Protein AF-A0AAJ1QHL4-F1 (afdb_monomer_lite)

Radius of gyration: 36.14 Å; chains: 1; bounding box: 110×85×104 Å

Organism: NCBI:txid247

Secondary structure (DSSP, 8-state):
---------------------------------------------S-------EEEEETTTTEEEEEETTSSS-EEEEESSPPSS-EEEEEE-TTTS-EEEEESSSS-EEEEE-TTT--EEEEEE-BTS---SSSS--EEEEEE-TT--EEEEEPPPTTT----EEEEETTTTEEEEE--SS----S-EEEETTTTEEEEEEEETTT-S-GGG-EEEEEEE-TTT--EEEEEEEES----EEEEEEETTEEEEEETTS-EEEE-TTT--EEEEE--PPP-SS-EEEE-TTS---EEE-EEEEEE-S-SEE-TT-EEEEEEEEEE-SSS-EEEEEEEEPPPTT--GGGEEEEEEEETT-B-S--S-EES-EEEEEEE-TT-EEEEEEEEEPPTT--SEEEEEEEEE--TTEEES-GGGSEEEEEEEE--S--PPP--SS-PPBP--EEESSPPPTTTTTTSBT-S-EEE-SS-PPPPPEES-GGG-SS--TT-EEEETTTTEEEEE-SS-EEE------GGG--SEEEEEEEESSSSTTSGGGHHHHHHHH-HHHHSTTSSSTTEEEEEEEE--HHHHHHS-HHHHHHH-SEEEE-SS---HHHHHHHHHHHHTT-EEEEE---TTS--HHHHHHTT--S--EE--SEEEE-SS--S--TT---TT-EEE--SS-EEEEGGGS-TTEEEEEEESSTT-EEEEEEE-TTTTT-EEEES-GGGGT-TT--SSS--SHHHHHHHHHHHHHHHHTT---

InterPro domains:
  IPR001434 Large cysteine-rich periplasmic protein OmcB-like, DUF11 domain [PF01345] (298-422)
  IPR047589 DUF11 repeat [TIGR01451] (303-352)
  IPR054215 Domain of unknown function DUF6923 [PF21959] (55-289)
  IPR059888 Phage tail-like, trimerisation region [PF26696] (462-515)

Foldseek 3Di:
DDDDDDDDDDDDDDDDDDDDDDDPDDDDDDDDDDDDDDDDDPPVPDQDQADQWKWKWADQQTWIWTWAQPFFVIDTHTQADRHPFDWFQWEAFRVRGWIWTWTPFPPTWIWTADNRRRDIDTPDAAAPDDGDGDDFWDWQEWYAANVGWIKTWIQQGPVHRAIWIWTADPVVRYIDTADAPDGFDARYWYAFHVPGKIKTKGWDPPVDPDLQPIWIWIWIANRVHNYIDTAADTHRPRFHFNEWEAALRWIWTAGLCFFIWTADPHHRDIATWHTYDHGDPRMYIYGDNNHFQAFEWAKFKEKDQLAQADEAQAKTKMKMKIAIQDPTKAFFKWKKKADWPQFDQQQKKKAKDKDPRKDWPGDDIDTGMGTITMIYGNGIMIIMIMMGRGHNPDAFKRKIKMFIGGDPRYHYPDRPRRMYMRIHGYCPPPDDPDDPPDFFQFAPEEDEPDDDDPCPPRVVGNDVYHYYDDPDDDDAAEDCAPVVDPDDDQQHWHQHVVVRAIWGDNHPDIDGDDDDSGCLLVPQEAAEEAEADQLKAPHPLLVLLVLQQQPLCCFDCPHLWHSYHGHDYDYDYLVNLQPDALVRVLVRHQEYEYDDAEHDLSSLLRVLRVLLVLHFYEYEWFAPPYFCVSNCVSLQFDDGWHKADQKKFFAQPDALAQSLHDQHGDIFGADDIWGWDAPVRADPQKDAGIFGPDPDHTGAWIAHPPSRNRRYIYGGHSRLSNPPQRHDRDQDGSSSSRVVSVVVSNVVSSSIDD

Sequence (754 aa):
MKNILCNLTFCLLVTFASGQFMETNYAGRSVISSSGEKTPIIEISGFPECNPGIFLSQDANTSLYAVDSSTNPFTFTSIGSPADLAYNATGYNPKDGFLYAIKRGFPSTMLKIDPTTGMVEDLGEIEGLPSIMWFVIRYVSGDIDDNGNYYVLSYPNADNNQQNLYKINIENRTATLIRLTESLSTFDFAYNINDGKLYGVHIINYGNSDSSIRKSQLYSIDPTTGAVSFIGSANDDAGVVGAMYGAAGHIYGAKNMGGLYKYNTTTGERTFISSSPFSNTENDGAHCVSLPLIFSTDLYVTKTDGKSYYTAGSSTTYTIVAGNNGPFGVQGAIVTDHVPAGIPAENVSYTAVVSGGASSGITGTVAGSINDVISLPVGGKVTYTVKVHIPASLTGNLTNIVSIASPPDSNDLDPNNNIATDTNINVGTCVRPGDFTSDGQPTKIGITTQTKQQLWPGNIPNGFLALESKDKGMVISRVLNSAKITDPKEGMLIYDITDKCVKLHNGTVWNCIKNTCDPLVEAPRKIRIGSFAGYTIGKSNFSAYNSQLTNLSNYGPTGTFKGITGFDFSDLSSAVLTSNTGDQLKNSYDIINTGYSSMTSVQAQHVADFVKEGGVAIINLDNTAYNFNPILTAFGIIGSNGNGAVSALSSSVNELSNVFGNTKNISLSGAATQGRVLANQLPSASTVYANETVTGGGVAVWTIGRDFKGKVIFVWDEGLFRASTIAETIIDTPQERFVHNLMAYALIQLGFQP

pLDDT: mean 85.2, std 17.97, range [22.23, 98.81]

Structure (mmCIF, N/CA/C/O backbone):
data_AF-A0AAJ1QHL4-F1
#
_entry.id   AF-A0AAJ1QHL4-F1
#
loop_
_atom_site.group_PDB
_atom_site.id
_atom_site.type_symbol
_atom_site.label_atom_id
_atom_site.label_alt_id
_atom_site.label_comp_id
_atom_site.label_asym_id
_atom_site.label_entity_id
_atom_site.label_seq_id
_atom_site.pdbx_PDB_ins_code
_atom_site.Cartn_x
_atom_site.Cartn_y
_atom_site.Cartn_z
_atom_site.occupancy
_atom_site.B_iso_or_equiv
_atom_site.auth_seq_id
_atom_site.auth_comp_id
_atom_site.auth_asym_id
_atom_site.auth_atom_id
_atom_site.pdbx_PDB_model_num
ATOM 1 N N . MET A 1 1 ? 14.425 -52.510 19.621 1.00 28.41 1 MET A N 1
ATOM 2 C CA . MET A 1 1 ? 13.981 -53.619 18.748 1.00 28.41 1 MET A CA 1
ATOM 3 C C . MET A 1 1 ? 13.923 -53.105 17.319 1.00 28.41 1 MET A C 1
ATOM 5 O O . MET A 1 1 ? 13.503 -51.976 17.120 1.00 28.41 1 MET A O 1
ATOM 9 N N . LYS A 1 2 ? 14.463 -53.890 16.384 1.00 25.03 2 LYS A N 1
ATOM 10 C CA . LYS A 1 2 ? 14.612 -53.609 14.947 1.00 25.03 2 LYS A CA 1
ATOM 11 C C . LYS A 1 2 ? 13.270 -53.630 14.189 1.00 25.03 2 LYS A C 1
ATOM 13 O O . LYS A 1 2 ? 12.412 -54.421 14.562 1.00 25.03 2 LYS A O 1
ATOM 18 N N . ASN A 1 3 ? 13.260 -52.929 13.044 1.00 27.19 3 ASN A N 1
ATOM 19 C CA . ASN A 1 3 ? 12.455 -53.138 11.819 1.00 27.19 3 ASN A CA 1
ATOM 20 C C . ASN A 1 3 ? 10.953 -52.789 11.874 1.00 27.19 3 ASN A C 1
ATOM 22 O O . ASN A 1 3 ? 10.333 -52.976 12.906 1.00 27.19 3 ASN A O 1
ATOM 26 N N . ILE A 1 4 ? 10.239 -52.371 10.820 1.00 29.02 4 ILE A N 1
ATOM 27 C CA . ILE A 1 4 ? 10.442 -51.911 9.424 1.00 29.02 4 ILE A CA 1
ATOM 28 C C . ILE A 1 4 ? 9.029 -51.420 9.015 1.00 29.02 4 ILE A C 1
ATOM 30 O O . ILE A 1 4 ? 8.079 -52.156 9.263 1.00 29.02 4 ILE A O 1
ATOM 34 N N . LEU A 1 5 ? 8.879 -50.240 8.398 1.00 25.92 5 LEU A N 1
ATOM 35 C CA . LEU A 1 5 ? 8.134 -50.020 7.136 1.00 25.92 5 LEU A CA 1
ATOM 36 C C . LEU A 1 5 ? 8.097 -48.526 6.785 1.00 25.92 5 LEU A C 1
ATOM 38 O O . LEU A 1 5 ? 7.531 -47.696 7.488 1.00 25.92 5 LEU A O 1
ATOM 42 N N . CYS A 1 6 ? 8.752 -48.233 5.668 1.00 22.23 6 CYS A N 1
ATOM 43 C CA . CYS A 1 6 ? 8.799 -46.972 4.952 1.00 22.23 6 CYS A CA 1
ATOM 44 C C . CYS A 1 6 ? 7.663 -46.955 3.917 1.00 22.23 6 CYS A C 1
ATOM 46 O O . CYS A 1 6 ? 7.436 -47.985 3.284 1.00 22.23 6 CYS A O 1
ATOM 48 N N . ASN A 1 7 ? 6.998 -45.811 3.718 1.00 24.88 7 ASN A N 1
ATOM 49 C CA . ASN A 1 7 ? 6.662 -45.307 2.380 1.00 24.88 7 ASN A CA 1
ATOM 50 C C . ASN A 1 7 ? 6.221 -43.829 2.426 1.00 24.88 7 ASN A C 1
ATOM 52 O O . ASN A 1 7 ? 5.108 -43.503 2.820 1.00 24.88 7 ASN A O 1
ATOM 56 N N . LEU A 1 8 ? 7.174 -42.977 2.027 1.00 25.52 8 LEU A N 1
ATOM 57 C CA . LEU A 1 8 ? 7.079 -41.790 1.164 1.00 25.52 8 LEU A CA 1
ATOM 58 C C . LEU A 1 8 ? 5.863 -40.851 1.281 1.00 25.52 8 LEU A C 1
ATOM 60 O O . LEU A 1 8 ? 4.806 -41.126 0.729 1.00 25.52 8 LEU A O 1
ATOM 64 N N . THR A 1 9 ? 6.100 -39.643 1.804 1.00 24.33 9 THR A N 1
ATOM 65 C CA . THR A 1 9 ? 5.997 -38.372 1.047 1.00 24.33 9 THR A CA 1
ATOM 66 C C . THR A 1 9 ? 6.869 -37.329 1.767 1.00 24.33 9 THR A C 1
ATOM 68 O O . THR A 1 9 ? 6.662 -37.046 2.943 1.00 24.33 9 THR A O 1
ATOM 71 N N . PHE A 1 10 ? 7.907 -36.828 1.093 1.00 24.42 10 PHE A N 1
ATOM 72 C CA . PHE A 1 10 ? 8.877 -35.870 1.635 1.00 24.42 10 PHE A CA 1
ATOM 73 C C . PHE A 1 10 ? 8.291 -34.446 1.598 1.00 24.42 10 PHE A C 1
ATOM 75 O O . PHE A 1 10 ? 8.180 -33.853 0.531 1.00 24.42 10 PHE A O 1
ATOM 82 N N . CYS A 1 11 ? 7.962 -33.892 2.767 1.00 23.27 11 CYS A N 1
ATOM 83 C CA . CYS A 1 11 ? 7.963 -32.449 3.008 1.00 23.27 11 CYS A CA 1
ATOM 84 C C . CYS A 1 11 ? 9.371 -32.067 3.477 1.00 23.27 11 CYS A C 1
ATOM 86 O O . CYS A 1 11 ? 9.806 -32.523 4.535 1.00 23.27 11 CYS A O 1
ATOM 88 N N . LEU A 1 12 ? 10.086 -31.242 2.711 1.00 22.92 12 LEU A N 1
ATOM 89 C CA . LEU A 1 12 ? 11.323 -30.629 3.184 1.00 22.92 12 LEU A CA 1
ATOM 90 C C . LEU A 1 12 ? 10.963 -29.329 3.918 1.00 22.92 12 LEU A C 1
ATOM 92 O O . LEU A 1 12 ? 10.616 -28.329 3.295 1.00 22.92 12 LEU A O 1
ATOM 96 N N . LEU A 1 13 ? 11.017 -29.372 5.251 1.00 23.22 13 LEU A N 1
ATOM 97 C CA . LEU A 1 13 ? 11.124 -28.179 6.087 1.00 23.22 13 LEU A CA 1
ATOM 98 C C . LEU A 1 13 ? 12.480 -27.516 5.809 1.00 23.22 13 LEU A C 1
ATOM 100 O O . LEU A 1 13 ? 13.520 -28.136 6.032 1.00 23.22 13 LEU A O 1
ATOM 104 N N . VAL A 1 14 ? 12.470 -26.251 5.394 1.00 23.33 14 VAL A N 1
ATOM 105 C CA . VAL A 1 14 ? 13.641 -25.371 5.474 1.00 23.33 14 VAL A CA 1
ATOM 106 C C . VAL A 1 14 ? 13.518 -24.579 6.772 1.00 23.33 14 VAL A C 1
ATOM 108 O O . VAL A 1 14 ? 12.648 -23.725 6.924 1.00 23.33 14 VAL A O 1
ATOM 111 N N . THR A 1 15 ? 14.373 -24.893 7.739 1.00 24.28 15 THR A N 1
ATOM 112 C CA . THR A 1 15 ? 14.612 -24.069 8.927 1.00 24.28 15 THR A CA 1
ATOM 113 C C . THR A 1 15 ? 15.439 -22.846 8.535 1.00 24.28 15 THR A C 1
ATOM 115 O O . THR A 1 15 ? 16.590 -22.995 8.127 1.00 24.28 15 THR A O 1
ATOM 118 N N . PHE A 1 16 ? 14.874 -21.647 8.686 1.00 23.91 16 PHE A N 1
ATOM 119 C CA . PHE A 1 16 ? 15.612 -20.388 8.590 1.00 23.91 16 PHE A CA 1
ATOM 120 C C . PHE A 1 16 ? 16.445 -20.179 9.859 1.00 23.91 16 PHE A C 1
ATOM 122 O O . PHE A 1 16 ? 15.903 -20.034 10.954 1.00 23.91 16 PHE A O 1
ATOM 129 N N . ALA A 1 17 ? 17.768 -20.165 9.700 1.00 25.00 17 ALA A N 1
ATOM 130 C CA . ALA A 1 17 ? 18.693 -19.622 10.683 1.00 25.00 17 ALA A CA 1
ATOM 131 C C . ALA A 1 17 ? 19.007 -18.165 10.314 1.00 25.00 17 ALA A C 1
ATOM 133 O O . ALA A 1 17 ? 19.247 -17.826 9.158 1.00 25.00 17 ALA A O 1
ATOM 134 N N . SER A 1 18 ? 18.960 -17.315 11.328 1.00 28.03 18 SER A N 1
ATOM 135 C CA . SER A 1 18 ? 19.142 -15.868 11.312 1.00 28.03 18 SER A CA 1
ATOM 136 C C . SER A 1 18 ? 20.514 -15.399 10.804 1.00 28.03 18 SER A C 1
ATOM 138 O O . SER A 1 18 ? 21.539 -15.837 11.318 1.00 28.03 18 SER A O 1
ATOM 140 N N . GLY A 1 19 ? 20.482 -14.430 9.884 1.00 26.19 19 GLY A N 1
ATOM 141 C CA . GLY A 1 19 ? 21.323 -13.226 9.805 1.00 26.19 19 GLY A CA 1
ATOM 142 C C . GLY A 1 19 ? 22.844 -13.330 9.957 1.00 26.19 19 GLY A C 1
ATOM 143 O O . GLY A 1 19 ? 23.344 -13.380 11.074 1.00 26.19 19 GLY A O 1
ATOM 144 N N . GLN A 1 20 ? 23.564 -13.108 8.852 1.00 24.20 20 GLN A N 1
ATOM 145 C CA . GLN A 1 20 ? 24.741 -12.232 8.831 1.00 24.20 20 GLN A CA 1
ATOM 146 C C . GLN A 1 20 ? 24.810 -11.471 7.499 1.00 24.20 20 GLN A C 1
ATOM 148 O O . GLN A 1 20 ? 24.779 -12.064 6.424 1.00 24.20 20 GLN A O 1
ATOM 153 N N . PHE A 1 21 ? 24.894 -10.144 7.606 1.00 25.39 21 PHE A N 1
ATOM 154 C CA . PHE A 1 21 ? 25.273 -9.222 6.540 1.00 25.39 21 PHE A CA 1
ATOM 155 C C . PHE A 1 21 ? 26.687 -9.565 6.044 1.00 25.39 21 PHE A C 1
ATOM 157 O O . PHE A 1 21 ? 27.615 -9.638 6.848 1.00 25.39 21 PHE A O 1
ATOM 164 N N . MET A 1 22 ? 26.864 -9.730 4.732 1.00 23.45 22 MET A N 1
ATOM 165 C CA . MET A 1 22 ? 28.180 -9.696 4.089 1.00 23.45 22 MET A CA 1
ATOM 166 C C . MET A 1 22 ? 28.390 -8.302 3.497 1.00 23.45 22 MET A C 1
ATOM 168 O O . MET A 1 22 ? 27.935 -8.007 2.397 1.00 23.45 22 MET A O 1
ATOM 172 N N . GLU A 1 23 ? 29.084 -7.443 4.242 1.00 25.62 23 GLU A N 1
ATOM 173 C CA . GLU A 1 23 ? 29.818 -6.318 3.663 1.00 25.62 23 GLU A CA 1
ATOM 174 C C . GLU A 1 23 ? 31.040 -6.875 2.921 1.00 25.62 23 GLU A C 1
ATOM 176 O O . GLU A 1 23 ? 31.978 -7.383 3.541 1.00 25.62 23 GLU A O 1
ATOM 181 N N . THR A 1 24 ? 31.082 -6.770 1.594 1.00 27.20 24 THR A N 1
ATOM 182 C CA . THR A 1 24 ? 32.329 -6.976 0.849 1.00 27.20 24 THR A CA 1
ATOM 183 C C . THR A 1 24 ? 33.123 -5.674 0.828 1.00 27.20 24 THR A C 1
ATOM 185 O O . THR A 1 24 ? 32.933 -4.823 -0.038 1.00 27.20 24 THR A O 1
ATOM 188 N N . ASN A 1 25 ? 34.026 -5.526 1.798 1.00 25.70 25 ASN A N 1
ATOM 189 C CA . ASN A 1 25 ? 35.062 -4.498 1.790 1.00 25.70 25 ASN A CA 1
ATOM 190 C C . ASN A 1 25 ? 36.140 -4.832 0.745 1.00 25.70 25 ASN A C 1
ATOM 192 O O . ASN A 1 25 ? 36.839 -5.843 0.846 1.00 25.70 25 ASN A O 1
ATOM 196 N N . TYR A 1 26 ? 36.307 -3.939 -0.230 1.00 27.16 26 TYR A N 1
ATOM 197 C CA . TYR A 1 26 ? 37.467 -3.880 -1.116 1.00 27.16 26 TYR A CA 1
ATOM 198 C C . TYR A 1 26 ? 38.701 -3.480 -0.291 1.00 27.16 26 TYR A C 1
ATOM 200 O O . TYR A 1 26 ? 38.805 -2.349 0.180 1.00 27.16 26 TYR A O 1
ATOM 208 N N . ALA A 1 27 ? 39.659 -4.391 -0.127 1.00 26.64 27 ALA A N 1
ATOM 209 C CA . ALA A 1 27 ? 40.974 -4.073 0.417 1.00 26.64 27 ALA A CA 1
ATOM 210 C C . ALA A 1 27 ? 42.056 -4.601 -0.525 1.00 26.64 27 ALA A C 1
ATOM 212 O O . ALA A 1 27 ? 42.272 -5.806 -0.655 1.00 26.64 27 ALA A O 1
ATOM 213 N N . GLY A 1 28 ? 42.744 -3.667 -1.182 1.00 27.66 28 GLY A N 1
ATOM 214 C CA . GLY A 1 28 ? 43.918 -3.957 -1.987 1.00 27.66 28 GLY A CA 1
ATOM 215 C C . GLY A 1 28 ? 45.036 -4.577 -1.152 1.00 27.66 28 GLY A C 1
ATOM 216 O O . GLY A 1 28 ? 45.351 -4.120 -0.052 1.00 27.66 28 GLY A O 1
ATOM 217 N N . ARG A 1 29 ? 45.698 -5.586 -1.719 1.00 25.30 29 ARG A N 1
ATOM 218 C CA . ARG A 1 29 ? 47.048 -5.976 -1.318 1.00 25.30 29 ARG A CA 1
ATOM 219 C C . ARG A 1 29 ? 47.888 -6.297 -2.543 1.00 25.30 29 ARG A C 1
ATOM 221 O O . ARG A 1 29 ? 47.633 -7.243 -3.276 1.00 25.30 29 ARG A O 1
ATOM 228 N N . SER A 1 30 ? 48.906 -5.462 -2.703 1.00 25.48 30 SER A N 1
ATOM 229 C CA . SER A 1 30 ? 50.064 -5.658 -3.562 1.00 25.48 30 SER A CA 1
ATOM 230 C C . SER A 1 30 ? 50.833 -6.916 -3.145 1.00 25.48 30 SER A C 1
ATOM 232 O O . SER A 1 30 ? 51.100 -7.110 -1.956 1.00 25.48 30 SER A O 1
ATOM 234 N N . VAL A 1 31 ? 51.221 -7.737 -4.121 1.00 26.44 31 VAL A N 1
ATOM 235 C CA . VAL A 1 31 ? 52.289 -8.733 -3.984 1.00 26.44 31 VAL A CA 1
ATOM 236 C C . VAL A 1 31 ? 53.237 -8.548 -5.166 1.00 26.44 31 VAL A C 1
ATOM 238 O O . VAL A 1 31 ? 52.840 -8.666 -6.322 1.00 26.44 31 VAL A O 1
ATOM 241 N N . ILE A 1 32 ? 54.492 -8.226 -4.857 1.00 28.91 32 ILE A N 1
ATOM 242 C CA . ILE A 1 32 ? 55.613 -8.191 -5.800 1.00 28.91 32 ILE A CA 1
ATOM 243 C C . ILE A 1 32 ? 56.352 -9.534 -5.733 1.00 28.91 32 ILE A C 1
ATOM 245 O O . ILE A 1 32 ? 56.597 -10.035 -4.635 1.00 28.91 32 ILE A O 1
ATOM 249 N N . SER A 1 33 ? 56.763 -10.027 -6.909 1.00 27.81 33 SER A N 1
ATOM 250 C CA . SER A 1 33 ? 57.890 -10.935 -7.257 1.00 27.81 33 SER A CA 1
ATOM 251 C C . SER A 1 33 ? 57.407 -12.079 -8.163 1.00 27.81 33 SER A C 1
ATOM 253 O O . SER A 1 33 ? 56.310 -12.578 -7.967 1.00 27.81 33 SER A O 1
ATOM 255 N N . SER A 1 34 ? 58.116 -12.587 -9.172 1.00 28.23 34 SER A N 1
ATOM 256 C CA . SER A 1 34 ? 59.308 -12.199 -9.941 1.00 28.23 34 SER A CA 1
ATOM 257 C C . SER A 1 34 ? 59.425 -13.185 -11.125 1.00 28.23 34 SER A C 1
ATOM 259 O O . SER A 1 34 ? 59.023 -14.334 -10.983 1.00 28.23 34 SER A O 1
ATOM 261 N N . SER A 1 35 ? 60.051 -12.742 -12.226 1.00 29.98 35 SER A N 1
ATOM 262 C CA . SER A 1 35 ? 60.686 -13.517 -13.322 1.00 29.98 35 SER A CA 1
ATOM 263 C C . SER A 1 35 ? 59.842 -14.385 -14.285 1.00 29.98 35 SER A C 1
ATOM 265 O O . SER A 1 35 ? 59.367 -15.449 -13.915 1.00 29.98 35 SER A O 1
ATOM 267 N N . GLY A 1 36 ? 59.861 -13.994 -15.572 1.00 27.78 36 GLY A N 1
ATOM 268 C CA . GLY A 1 36 ? 60.347 -14.848 -16.676 1.00 27.78 36 GLY A CA 1
ATOM 269 C C . GLY A 1 36 ? 59.369 -15.775 -17.417 1.00 27.78 36 GLY A C 1
ATOM 270 O O . GLY A 1 36 ? 59.200 -16.919 -17.028 1.00 27.78 36 GLY A O 1
ATOM 271 N N . GLU A 1 37 ? 58.850 -15.285 -18.551 1.00 32.22 37 GLU A N 1
ATOM 272 C CA . GLU A 1 37 ? 58.417 -16.007 -19.771 1.00 32.22 37 GLU A CA 1
ATOM 273 C C . GLU A 1 37 ? 57.626 -17.329 -19.671 1.00 32.22 37 GLU A C 1
ATOM 275 O O . GLU A 1 37 ? 58.173 -18.427 -19.583 1.00 32.22 37 GLU A O 1
ATOM 280 N N . LYS A 1 38 ? 56.324 -17.216 -19.943 1.00 27.03 38 LYS A N 1
ATOM 281 C CA . LYS A 1 38 ? 55.633 -17.787 -21.119 1.00 27.03 38 LYS A CA 1
ATOM 282 C C . LYS A 1 38 ? 54.207 -17.265 -21.067 1.00 27.03 38 LYS A C 1
ATOM 284 O O . LYS A 1 38 ? 53.553 -17.478 -20.059 1.00 27.03 38 LYS A O 1
ATOM 289 N N . THR A 1 39 ? 53.744 -16.577 -22.107 1.00 40.59 39 THR A N 1
ATOM 290 C CA . THR A 1 39 ? 52.342 -16.170 -22.254 1.00 40.59 39 THR A CA 1
ATOM 291 C C . THR A 1 39 ? 51.434 -17.396 -22.160 1.00 40.59 39 THR A C 1
ATOM 293 O O . THR A 1 39 ? 51.472 -18.235 -23.063 1.00 40.59 39 THR A O 1
ATOM 296 N N . PRO A 1 40 ? 50.590 -17.524 -21.122 1.00 26.38 40 PRO A N 1
ATOM 297 C CA . PRO A 1 40 ? 49.426 -18.371 -21.207 1.00 26.38 40 PRO A CA 1
ATOM 298 C C . PRO A 1 40 ? 48.296 -17.489 -21.730 1.00 26.38 40 PRO A C 1
ATOM 300 O O . PRO A 1 40 ? 48.075 -16.369 -21.268 1.00 26.38 40 PRO A O 1
ATOM 303 N N . ILE A 1 41 ? 47.597 -18.003 -22.730 1.00 30.09 41 ILE A N 1
ATOM 304 C CA . ILE A 1 41 ? 46.240 -17.588 -23.060 1.00 30.09 41 ILE A CA 1
ATOM 305 C C . ILE A 1 41 ? 45.498 -17.453 -21.725 1.00 30.09 41 ILE A C 1
ATOM 307 O O . ILE A 1 41 ? 45.428 -18.423 -20.968 1.00 30.09 41 ILE A O 1
ATOM 311 N N . ILE A 1 42 ? 45.026 -16.247 -21.399 1.00 27.73 42 ILE A N 1
ATOM 312 C CA . ILE A 1 42 ? 44.046 -16.089 -20.328 1.00 27.73 42 ILE A CA 1
ATOM 313 C C . ILE A 1 42 ? 42.784 -16.734 -20.892 1.00 27.73 42 ILE A C 1
ATOM 315 O O . ILE A 1 42 ? 41.995 -16.092 -21.579 1.00 27.73 42 ILE A O 1
ATOM 319 N N . GLU A 1 43 ? 42.642 -18.040 -20.678 1.00 29.83 43 GLU A N 1
ATOM 320 C CA . GLU A 1 43 ? 41.319 -18.633 -20.625 1.00 29.83 43 GLU A CA 1
ATOM 321 C C . GLU A 1 43 ? 40.592 -17.877 -19.519 1.00 29.83 43 GLU A C 1
ATOM 323 O O . GLU A 1 43 ? 40.987 -17.920 -18.351 1.00 29.83 43 GLU A O 1
ATOM 328 N N . ILE A 1 44 ? 39.595 -17.092 -19.925 1.00 32.34 44 ILE A N 1
ATOM 329 C CA . ILE A 1 44 ? 38.695 -16.395 -19.020 1.00 32.34 44 ILE A CA 1
ATOM 330 C C . ILE A 1 44 ? 38.004 -17.494 -18.216 1.00 32.34 44 ILE A C 1
ATOM 332 O O . ILE A 1 44 ? 37.143 -18.222 -18.706 1.00 32.34 44 ILE A O 1
ATOM 336 N N . SER A 1 45 ? 38.488 -17.678 -16.997 1.00 31.92 45 SER A N 1
ATOM 337 C CA . SER A 1 45 ? 37.992 -18.641 -16.035 1.00 31.92 45 SER A CA 1
ATOM 338 C C . SER A 1 45 ? 36.540 -18.317 -15.691 1.00 31.92 45 SER A C 1
ATOM 340 O O . SER A 1 45 ? 36.294 -17.282 -15.082 1.00 31.92 45 SER A O 1
ATOM 342 N N . GLY A 1 46 ? 35.624 -19.225 -16.039 1.00 35.75 46 GLY A N 1
ATOM 343 C CA . GLY A 1 46 ? 34.261 -19.310 -15.507 1.00 35.75 46 GLY A CA 1
ATOM 344 C C . GLY A 1 46 ? 33.338 -18.166 -15.922 1.00 35.75 46 GLY A C 1
ATOM 345 O O . GLY A 1 46 ? 33.416 -17.075 -15.370 1.00 35.75 46 GLY A O 1
ATOM 346 N N . PHE A 1 47 ? 32.429 -18.443 -16.861 1.00 43.81 47 PHE A N 1
ATOM 347 C CA . PHE A 1 47 ? 31.322 -17.549 -17.211 1.00 43.81 47 PHE A CA 1
ATOM 348 C C . PHE A 1 47 ? 30.609 -17.097 -15.930 1.00 43.81 47 PHE A C 1
ATOM 350 O O . PHE A 1 47 ? 30.169 -17.967 -15.169 1.00 43.81 47 PHE A O 1
ATOM 357 N N . PRO A 1 48 ? 30.534 -15.787 -15.640 1.00 50.94 48 PRO A N 1
ATOM 358 C CA . PRO A 1 48 ? 29.862 -15.349 -14.438 1.00 50.94 48 PRO A CA 1
ATOM 359 C C . PRO A 1 48 ? 28.382 -15.690 -14.581 1.00 50.94 48 PRO A C 1
ATOM 361 O O . PRO A 1 48 ? 27.791 -15.562 -15.656 1.00 50.94 48 PRO A O 1
ATOM 364 N N . GLU A 1 49 ? 27.799 -16.152 -13.481 1.00 68.62 49 GLU A N 1
ATOM 365 C CA . GLU A 1 49 ? 26.355 -16.163 -13.290 1.00 68.62 49 GLU A CA 1
ATOM 366 C C . GLU A 1 49 ? 25.764 -14.829 -13.776 1.00 68.62 49 GLU A C 1
ATOM 368 O O . GLU A 1 49 ? 26.420 -13.787 -13.688 1.00 68.62 49 GLU A O 1
ATOM 373 N N . CYS A 1 50 ? 24.543 -14.866 -14.315 1.00 82.19 50 CYS A N 1
ATOM 374 C CA . CYS A 1 50 ? 23.869 -13.676 -14.827 1.00 82.19 50 CYS A CA 1
ATOM 375 C C . CYS A 1 50 ? 24.037 -12.460 -13.905 1.00 82.19 50 CYS A C 1
ATOM 377 O O . CYS A 1 50 ? 23.871 -12.560 -12.689 1.00 82.19 50 CYS A O 1
ATOM 379 N N . ASN A 1 51 ? 24.326 -11.296 -14.486 1.00 84.06 51 ASN A N 1
ATOM 380 C CA . ASN A 1 51 ? 24.423 -10.056 -13.727 1.00 84.06 51 ASN A CA 1
ATOM 381 C C . ASN A 1 51 ? 23.006 -9.588 -13.323 1.00 84.06 51 ASN A C 1
ATOM 383 O O . ASN A 1 51 ? 22.161 -9.432 -14.207 1.00 84.06 51 ASN A O 1
ATOM 387 N N . PRO A 1 52 ? 22.729 -9.334 -12.027 1.00 85.62 52 PRO A N 1
ATOM 388 C CA . PRO A 1 52 ? 21.430 -8.831 -11.568 1.00 85.62 52 PRO A CA 1
ATOM 389 C C . PRO A 1 52 ? 21.182 -7.354 -11.914 1.00 85.62 52 PRO A C 1
ATOM 391 O O . PRO A 1 52 ? 20.111 -6.829 -11.618 1.00 85.62 52 PRO A O 1
ATOM 394 N N . GLY A 1 53 ? 22.160 -6.667 -12.505 1.00 90.44 53 GLY A N 1
ATOM 395 C CA . GLY A 1 53 ? 22.063 -5.271 -12.904 1.00 90.44 53 GLY A CA 1
ATOM 396 C C . GLY A 1 53 ? 20.923 -5.006 -13.886 1.00 90.44 53 GLY A C 1
ATOM 397 O O . GLY A 1 53 ? 20.576 -5.832 -14.732 1.00 90.44 53 GLY A O 1
ATOM 398 N N . ILE A 1 54 ? 20.347 -3.815 -13.761 1.00 95.06 54 ILE A N 1
ATOM 399 C CA . ILE A 1 54 ? 19.386 -3.252 -14.705 1.00 95.06 54 ILE A CA 1
ATOM 400 C C . ILE A 1 54 ? 20.144 -2.207 -15.519 1.00 95.06 54 ILE A C 1
ATOM 402 O O . ILE A 1 54 ? 20.758 -1.303 -14.945 1.00 95.06 54 ILE A O 1
ATOM 406 N N . PHE A 1 55 ? 20.107 -2.327 -16.840 1.00 96.12 55 PHE A N 1
ATOM 407 C CA . PHE A 1 55 ? 20.871 -1.479 -17.743 1.00 96.12 55 PHE A CA 1
ATOM 408 C C . PHE A 1 55 ? 19.950 -0.630 -18.605 1.00 96.12 55 PHE A C 1
ATOM 410 O O . PHE A 1 55 ? 18.924 -1.099 -19.089 1.00 96.12 55 PHE A O 1
ATOM 417 N N . LEU A 1 56 ? 20.349 0.617 -18.816 1.00 96.00 56 LEU A N 1
ATOM 418 C CA . LEU A 1 56 ? 19.682 1.543 -19.717 1.00 96.00 56 LEU A CA 1
ATOM 419 C C . LEU A 1 56 ? 20.732 2.116 -20.664 1.00 96.00 56 LEU A C 1
ATOM 421 O O . LEU A 1 56 ? 21.651 2.801 -20.216 1.00 96.00 56 LEU A O 1
ATOM 425 N N . SER A 1 57 ? 20.601 1.858 -21.960 1.00 95.25 57 SER A N 1
ATOM 426 C CA . SER A 1 57 ? 21.307 2.639 -22.979 1.00 95.25 57 SER A CA 1
ATOM 427 C C . SER A 1 57 ? 20.443 3.829 -23.365 1.00 95.25 57 SER A C 1
ATOM 429 O O . SER A 1 57 ? 19.232 3.663 -23.451 1.00 95.25 57 SER A O 1
ATOM 431 N N . GLN A 1 58 ? 21.024 5.013 -23.562 1.00 92.50 58 GLN A N 1
ATOM 432 C CA . GLN A 1 58 ? 20.319 6.182 -24.110 1.00 92.50 58 GLN A CA 1
ATOM 433 C C . GLN A 1 58 ? 21.287 7.228 -24.682 1.00 92.50 58 GLN A C 1
ATOM 435 O O . GLN A 1 58 ? 22.488 7.127 -24.448 1.00 92.50 58 GLN A O 1
ATOM 440 N N . ASP A 1 59 ? 20.755 8.253 -25.359 1.00 87.38 59 ASP A N 1
ATOM 441 C CA . ASP A 1 59 ? 21.455 9.415 -25.940 1.00 87.38 59 ASP A CA 1
ATOM 442 C C . ASP A 1 59 ? 21.996 9.244 -27.366 1.00 87.38 59 ASP A C 1
ATOM 444 O O . ASP A 1 59 ? 22.234 8.148 -27.864 1.00 87.38 59 ASP A O 1
ATOM 448 N N . ALA A 1 60 ? 22.216 10.392 -28.024 1.00 80.75 60 ALA A N 1
ATOM 449 C CA . ALA A 1 60 ? 22.709 10.476 -29.401 1.00 80.75 60 ALA A CA 1
ATOM 450 C C . ALA A 1 60 ? 24.151 9.965 -29.575 1.00 80.75 60 ALA A C 1
ATOM 452 O O . ALA A 1 60 ? 24.473 9.430 -30.630 1.00 80.75 60 ALA A O 1
ATOM 453 N N . ASN A 1 61 ? 25.002 10.141 -28.561 1.00 87.75 61 ASN A N 1
ATOM 454 C CA . ASN A 1 61 ? 26.211 9.343 -28.366 1.00 87.75 61 ASN A CA 1
ATOM 455 C C . ASN A 1 61 ? 25.887 8.426 -27.199 1.00 87.75 61 ASN A C 1
ATOM 457 O O . ASN A 1 61 ? 25.750 8.910 -26.072 1.00 87.75 61 ASN A O 1
ATOM 461 N N . THR A 1 62 ? 25.664 7.148 -27.486 1.00 92.75 62 THR A N 1
ATOM 462 C CA . THR A 1 62 ? 24.937 6.305 -26.547 1.00 92.75 62 THR A CA 1
ATOM 463 C C . THR A 1 62 ? 25.769 6.070 -25.293 1.00 92.75 62 THR A C 1
ATOM 465 O O . THR A 1 62 ? 26.896 5.574 -25.348 1.00 92.75 62 THR A O 1
ATOM 468 N N . SER A 1 63 ? 25.203 6.449 -24.156 1.00 94.69 63 SER A N 1
ATOM 469 C CA . SER A 1 63 ? 25.756 6.212 -22.830 1.00 94.69 63 SER A CA 1
ATOM 470 C C . SER A 1 63 ? 25.062 5.005 -22.216 1.00 94.69 63 SER A C 1
ATOM 472 O O . SER A 1 63 ? 23.842 4.859 -22.327 1.00 94.69 63 SER A O 1
ATOM 474 N N . LEU A 1 64 ? 25.840 4.141 -21.567 1.00 96.50 64 LEU A N 1
ATOM 475 C CA . LEU A 1 64 ? 25.311 3.028 -20.791 1.00 96.50 64 LEU A CA 1
ATOM 476 C C . LEU A 1 64 ? 25.144 3.465 -19.336 1.00 96.50 64 LEU A C 1
ATOM 478 O O . LEU A 1 64 ? 26.059 4.041 -18.752 1.00 96.50 64 LEU A O 1
ATOM 482 N N . TYR A 1 65 ? 24.001 3.157 -18.737 1.00 95.88 65 TYR A N 1
ATOM 483 C CA . TYR A 1 65 ? 23.707 3.447 -17.340 1.00 95.88 65 TYR A CA 1
ATOM 484 C C . TYR A 1 65 ? 23.368 2.172 -16.574 1.00 95.88 65 TYR A C 1
ATOM 486 O O . TYR A 1 65 ? 22.617 1.327 -17.060 1.00 95.88 65 TYR A O 1
ATOM 494 N N . ALA A 1 66 ? 23.861 2.081 -15.341 1.00 95.06 66 ALA A N 1
ATOM 495 C CA . ALA A 1 66 ? 23.298 1.212 -14.319 1.00 95.06 66 ALA A CA 1
ATOM 496 C C . ALA A 1 66 ? 22.087 1.920 -13.702 1.00 95.06 66 ALA A C 1
ATOM 498 O O . ALA A 1 66 ? 22.191 3.079 -13.280 1.00 95.06 66 ALA A O 1
ATOM 499 N N . VAL A 1 67 ? 20.951 1.229 -13.632 1.00 93.38 67 VAL A N 1
ATOM 500 C CA . VAL A 1 67 ? 19.766 1.705 -12.916 1.00 93.38 67 VAL A CA 1
ATOM 501 C C . VAL A 1 67 ? 19.851 1.230 -11.469 1.00 93.38 67 VAL A C 1
ATOM 503 O O . VAL A 1 67 ? 19.748 0.038 -11.185 1.00 93.38 67 VAL A O 1
ATOM 506 N N . ASP A 1 68 ? 20.036 2.171 -10.548 1.00 90.38 68 ASP A N 1
ATOM 507 C CA . ASP A 1 68 ? 19.994 1.904 -9.116 1.00 90.38 68 ASP A CA 1
ATOM 508 C C . ASP A 1 68 ? 18.538 1.862 -8.640 1.00 90.38 68 ASP A C 1
ATOM 510 O O . ASP A 1 68 ? 17.854 2.890 -8.551 1.00 90.38 68 ASP A O 1
ATOM 514 N N . SER A 1 69 ? 18.079 0.648 -8.334 1.00 88.50 69 SER A N 1
ATOM 515 C CA . SER A 1 69 ? 16.738 0.362 -7.835 1.00 88.50 69 SER A CA 1
ATOM 516 C C . SER A 1 69 ? 16.615 0.366 -6.310 1.00 88.50 69 SER A C 1
ATOM 518 O O . SER A 1 69 ? 15.561 0.005 -5.789 1.00 88.50 69 SER A O 1
ATOM 520 N N . SER A 1 70 ? 17.657 0.767 -5.573 1.00 86.31 70 SER A N 1
ATOM 521 C CA . SER A 1 70 ? 17.614 0.858 -4.105 1.00 86.31 70 SER A CA 1
ATOM 522 C C . SER A 1 70 ? 16.869 2.097 -3.590 1.00 86.31 70 SER A C 1
ATOM 524 O O . SER A 1 70 ? 16.518 2.169 -2.411 1.00 86.31 70 SER A O 1
ATOM 526 N N . THR A 1 71 ? 16.590 3.063 -4.468 1.00 86.06 71 THR A N 1
ATOM 527 C CA . THR A 1 71 ? 15.926 4.335 -4.151 1.00 86.06 71 THR A CA 1
ATOM 528 C C . THR A 1 71 ? 14.689 4.554 -5.026 1.00 86.06 71 THR A C 1
ATOM 530 O O . THR A 1 71 ? 14.611 4.050 -6.141 1.00 86.06 71 THR A O 1
ATOM 533 N N . ASN A 1 72 ? 13.693 5.296 -4.530 1.00 87.62 72 ASN A N 1
ATOM 534 C CA . ASN A 1 72 ? 12.572 5.796 -5.336 1.00 87.62 72 ASN A CA 1
ATOM 535 C C . ASN A 1 72 ? 12.524 7.331 -5.210 1.00 87.62 72 ASN A C 1
ATOM 537 O O . ASN A 1 72 ? 12.292 7.818 -4.098 1.00 87.62 72 ASN A O 1
ATOM 541 N N . PRO A 1 73 ? 12.738 8.109 -6.290 1.00 88.31 73 PRO A N 1
ATOM 542 C CA . PRO A 1 73 ? 12.949 7.673 -7.675 1.00 88.31 73 PRO A CA 1
ATOM 543 C C . PRO A 1 73 ? 14.245 6.881 -7.861 1.00 88.31 73 PRO A C 1
ATOM 545 O O . PRO A 1 73 ? 15.200 7.095 -7.120 1.00 88.31 73 PRO A O 1
ATOM 548 N N . PHE A 1 74 ? 14.278 6.016 -8.878 1.00 89.75 74 PHE A N 1
ATOM 549 C CA . PHE A 1 74 ? 15.525 5.380 -9.311 1.00 89.75 74 PHE A CA 1
ATOM 550 C C . PHE A 1 74 ? 16.572 6.425 -9.696 1.00 89.75 74 PHE A C 1
ATOM 552 O O . PHE A 1 74 ? 16.234 7.539 -10.110 1.00 89.75 74 PHE A O 1
ATOM 559 N N . THR A 1 75 ? 17.845 6.045 -9.641 1.00 90.44 75 THR A N 1
ATOM 560 C CA . THR A 1 75 ? 18.934 6.872 -10.174 1.00 90.44 75 THR A CA 1
ATOM 561 C C . THR A 1 75 ? 19.684 6.140 -11.277 1.00 90.44 75 THR A C 1
ATOM 563 O O . THR A 1 75 ? 19.736 4.912 -11.303 1.00 90.44 75 THR A O 1
ATOM 566 N N . PHE A 1 76 ? 20.223 6.897 -12.233 1.00 91.50 76 PHE A N 1
ATOM 567 C CA . PHE A 1 76 ? 20.988 6.358 -13.354 1.00 91.50 76 PHE A CA 1
ATOM 568 C C . PHE A 1 76 ? 22.450 6.758 -13.191 1.00 91.50 76 PHE A C 1
ATOM 570 O O . PHE A 1 76 ? 22.778 7.946 -13.189 1.00 91.50 76 PHE A O 1
ATOM 577 N N . THR A 1 77 ? 23.328 5.767 -13.061 1.00 93.69 77 THR A N 1
ATOM 578 C CA . THR A 1 77 ? 24.773 5.980 -12.927 1.00 93.69 77 THR A CA 1
ATOM 579 C C . THR A 1 77 ? 25.463 5.556 -14.212 1.00 93.69 77 THR A C 1
ATOM 581 O O . THR A 1 77 ? 25.310 4.415 -14.635 1.00 93.69 77 THR A O 1
ATOM 584 N N . SER A 1 78 ? 26.208 6.468 -14.842 1.00 94.69 78 SER A N 1
ATOM 585 C CA . SER A 1 78 ? 26.940 6.168 -16.080 1.00 94.69 78 SER A CA 1
ATOM 586 C C . SER A 1 78 ? 27.957 5.054 -15.848 1.00 94.69 78 SER A C 1
ATOM 588 O O . SER A 1 78 ? 28.717 5.092 -14.878 1.00 94.69 78 SER A O 1
ATOM 590 N N . ILE A 1 79 ? 27.997 4.095 -16.765 1.00 96.06 79 ILE A N 1
ATOM 591 C CA . ILE A 1 79 ? 28.992 3.032 -16.835 1.00 96.06 79 ILE A CA 1
ATOM 592 C C . ILE A 1 79 ? 29.948 3.392 -17.967 1.00 96.06 79 ILE A C 1
ATOM 594 O O . ILE A 1 79 ? 29.592 3.332 -19.141 1.00 96.06 79 ILE A O 1
ATOM 598 N N . GLY A 1 80 ? 31.163 3.795 -17.602 1.00 94.75 80 GLY A N 1
ATOM 599 C CA . GLY A 1 80 ? 32.147 4.266 -18.570 1.00 94.75 80 GLY A CA 1
ATOM 600 C C . GLY A 1 80 ? 31.799 5.620 -19.193 1.00 94.75 80 GLY A C 1
ATOM 601 O O . GLY A 1 80 ? 30.908 6.344 -18.737 1.00 94.75 80 GLY A O 1
ATOM 602 N N . SER A 1 81 ? 32.570 5.973 -20.221 1.00 93.56 81 SER A N 1
ATOM 603 C CA . SER A 1 81 ? 32.346 7.164 -21.045 1.00 93.56 81 SER A CA 1
ATOM 604 C C . SER A 1 81 ? 31.290 6.886 -22.124 1.00 93.56 81 SER A C 1
ATOM 606 O O . SER A 1 81 ? 31.189 5.742 -22.567 1.00 93.56 81 SER A O 1
ATOM 608 N N . PRO A 1 82 ? 30.561 7.912 -22.606 1.00 93.69 82 PRO A N 1
ATOM 609 C CA . PRO A 1 82 ? 29.669 7.771 -23.756 1.00 93.69 82 PRO A CA 1
ATOM 610 C C . PRO A 1 82 ? 30.391 7.159 -24.959 1.00 93.69 82 PRO A C 1
ATOM 612 O O . PRO A 1 82 ? 31.552 7.490 -25.217 1.00 93.69 82 PRO A O 1
ATOM 615 N N . ALA A 1 83 ? 29.705 6.303 -25.713 1.00 92.50 83 ALA A N 1
ATOM 616 C CA . ALA A 1 83 ? 30.254 5.749 -26.941 1.00 92.50 83 ALA A CA 1
ATOM 617 C C . ALA A 1 83 ? 30.431 6.847 -28.006 1.00 92.50 83 ALA A C 1
ATOM 619 O O . ALA A 1 83 ? 29.608 7.754 -28.137 1.00 92.50 83 ALA A O 1
ATOM 620 N N . ASP A 1 84 ? 31.459 6.721 -28.848 1.00 91.25 84 ASP A N 1
ATOM 621 C CA . ASP A 1 84 ? 31.695 7.619 -29.993 1.00 91.25 84 ASP A CA 1
ATOM 622 C C . ASP A 1 84 ? 30.735 7.357 -31.178 1.00 91.25 84 ASP A C 1
ATOM 624 O O . ASP A 1 84 ? 30.976 7.775 -32.313 1.00 91.25 84 ASP A O 1
ATOM 628 N N . LEU A 1 85 ? 29.649 6.623 -30.933 1.00 90.44 85 LEU A N 1
ATOM 629 C CA . LEU A 1 85 ? 28.631 6.238 -31.901 1.00 90.44 85 LEU A CA 1
ATOM 630 C C . LEU A 1 85 ? 27.264 6.113 -31.216 1.00 90.44 85 LEU A C 1
ATOM 632 O O . LEU A 1 85 ? 27.166 6.044 -29.992 1.00 90.44 85 LEU A O 1
ATOM 636 N N . ALA A 1 86 ? 26.213 6.044 -32.029 1.00 90.31 86 ALA A N 1
ATOM 637 C CA . ALA A 1 86 ? 24.860 5.753 -31.574 1.00 90.31 86 ALA A CA 1
ATOM 638 C C . ALA A 1 86 ? 24.535 4.266 -31.774 1.00 90.31 86 ALA A C 1
ATOM 640 O O . ALA A 1 86 ? 24.852 3.700 -32.827 1.00 90.31 86 ALA A O 1
ATOM 641 N N . TYR A 1 87 ? 23.854 3.653 -30.814 1.00 92.69 87 TYR A N 1
ATOM 642 C CA . TYR A 1 87 ? 23.310 2.302 -30.921 1.00 92.69 87 TYR A CA 1
ATOM 643 C C . TYR A 1 87 ? 21.957 2.188 -30.224 1.00 92.69 87 TYR A C 1
ATOM 645 O O . TYR A 1 87 ? 21.616 3.016 -29.387 1.00 92.69 87 TYR A O 1
ATOM 653 N N . ASN A 1 88 ? 21.185 1.181 -30.624 1.00 92.75 88 ASN A N 1
ATOM 654 C CA . ASN A 1 88 ? 19.881 0.860 -30.048 1.00 92.75 88 ASN A CA 1
ATOM 655 C C . ASN A 1 88 ? 19.604 -0.645 -30.243 1.00 92.75 88 ASN A C 1
ATOM 657 O O . ASN A 1 88 ? 20.461 -1.375 -30.751 1.00 92.75 88 ASN A O 1
ATOM 661 N N . ALA A 1 89 ? 18.401 -1.098 -29.901 1.00 95.25 89 ALA A N 1
ATOM 662 C CA . ALA A 1 89 ? 18.017 -2.497 -29.802 1.00 95.25 89 ALA A CA 1
ATOM 663 C C . ALA A 1 89 ? 18.864 -3.291 -28.786 1.00 95.25 89 ALA A C 1
ATOM 665 O O . ALA A 1 89 ? 19.222 -4.435 -29.051 1.00 95.25 89 ALA A O 1
ATOM 666 N N . THR A 1 90 ? 19.241 -2.686 -27.661 1.00 97.12 90 THR A N 1
ATOM 667 C CA . THR A 1 90 ? 20.147 -3.308 -26.681 1.00 97.12 90 THR A CA 1
ATOM 668 C C . THR A 1 90 ? 19.495 -4.473 -25.923 1.00 97.12 90 THR A C 1
ATOM 670 O O . THR A 1 90 ? 18.481 -4.272 -25.276 1.00 97.12 90 THR A O 1
ATOM 673 N N . GLY A 1 91 ? 20.125 -5.654 -25.898 1.00 97.62 91 GLY A N 1
ATOM 674 C CA . GLY A 1 91 ? 19.691 -6.813 -25.100 1.00 97.62 91 GLY A CA 1
ATOM 675 C C . GLY A 1 91 ? 20.829 -7.456 -24.299 1.00 97.62 91 GLY A C 1
ATOM 676 O O . GLY A 1 91 ? 21.992 -7.393 -24.702 1.00 97.62 91 GLY A O 1
ATOM 677 N N . TYR A 1 92 ? 20.516 -8.084 -23.160 1.00 97.38 92 TYR A N 1
ATOM 678 C CA . TYR A 1 92 ? 21.503 -8.749 -22.292 1.00 97.38 92 TYR A CA 1
ATOM 679 C C . TYR A 1 92 ? 21.609 -10.238 -22.607 1.00 97.38 92 TYR A C 1
ATOM 681 O O . TYR A 1 92 ? 20.626 -10.962 -22.490 1.00 97.38 92 TYR A O 1
ATOM 689 N N . ASN A 1 93 ? 22.802 -10.726 -22.947 1.00 95.81 93 ASN A N 1
ATOM 690 C CA . ASN A 1 93 ? 23.005 -12.134 -23.261 1.00 95.81 93 ASN A CA 1
ATOM 691 C C . ASN A 1 93 ? 23.339 -12.942 -21.993 1.00 95.81 93 ASN A C 1
ATOM 693 O O . ASN A 1 93 ? 24.454 -12.839 -21.471 1.00 95.81 93 ASN A O 1
ATOM 697 N N . PRO A 1 94 ? 22.439 -13.822 -21.516 1.00 92.56 94 PRO A N 1
ATOM 698 C CA . PRO A 1 94 ? 22.685 -14.616 -20.315 1.00 92.56 94 PRO A CA 1
ATOM 699 C C . PRO A 1 94 ? 23.772 -15.686 -20.499 1.00 92.56 94 PRO A C 1
ATOM 701 O O . PRO A 1 94 ? 24.210 -16.278 -19.515 1.00 92.56 94 PRO A O 1
ATOM 704 N N . LYS A 1 95 ? 24.204 -15.974 -21.737 1.00 90.94 95 LYS A N 1
ATOM 705 C CA . LYS A 1 95 ? 25.224 -17.000 -22.016 1.00 90.94 95 LYS A CA 1
ATOM 706 C C . LYS A 1 95 ? 26.653 -16.523 -21.791 1.00 90.94 95 LYS A C 1
ATOM 708 O O . LYS A 1 95 ? 27.498 -17.334 -21.424 1.00 90.94 95 LYS A O 1
ATOM 713 N N . ASP A 1 96 ? 26.929 -15.246 -22.038 1.00 92.00 96 ASP A N 1
ATOM 714 C CA . ASP A 1 96 ? 28.278 -14.679 -21.927 1.00 92.00 96 ASP A CA 1
ATOM 715 C C . ASP A 1 96 ? 28.360 -13.440 -21.025 1.00 92.00 96 ASP A C 1
ATOM 717 O O . ASP A 1 96 ? 29.461 -12.985 -20.721 1.00 92.00 96 ASP A O 1
ATOM 721 N N . GLY A 1 97 ? 27.217 -12.925 -20.567 1.00 92.00 97 GLY A N 1
ATOM 722 C CA . GLY A 1 97 ? 27.122 -11.801 -19.649 1.00 92.00 97 GLY A CA 1
ATOM 723 C C . GLY A 1 97 ? 27.338 -10.430 -20.289 1.00 92.00 97 GLY A C 1
ATOM 724 O O . GLY A 1 97 ? 27.454 -9.455 -19.549 1.00 92.00 97 GLY A O 1
ATOM 725 N N . PHE A 1 98 ? 27.398 -10.337 -21.622 1.00 95.38 98 PHE A N 1
ATOM 726 C CA . PHE A 1 98 ? 27.548 -9.075 -22.348 1.00 95.38 98 PHE A CA 1
ATOM 727 C C . PHE A 1 98 ? 26.207 -8.532 -22.844 1.00 95.38 98 PHE A C 1
ATOM 729 O O . PHE A 1 98 ? 25.243 -9.268 -23.053 1.00 95.38 98 PHE A O 1
ATOM 736 N N . LEU A 1 99 ? 26.163 -7.223 -23.075 1.00 97.75 99 LEU A N 1
ATOM 737 C CA . LEU A 1 99 ? 25.076 -6.579 -23.802 1.00 97.75 99 LEU A CA 1
ATOM 738 C C . LEU A 1 99 ? 25.388 -6.617 -25.304 1.00 97.75 99 LEU A C 1
ATOM 740 O O . LEU A 1 99 ? 26.546 -6.469 -25.702 1.00 97.75 99 LEU A O 1
ATOM 744 N N . TYR A 1 100 ? 24.368 -6.775 -26.141 1.00 98.12 100 TYR A N 1
ATOM 745 C CA . TYR A 1 100 ? 24.485 -6.650 -27.592 1.00 98.12 100 TYR A CA 1
ATOM 746 C C . TYR A 1 100 ? 23.498 -5.618 -28.112 1.00 98.12 100 TYR A C 1
ATOM 748 O O . TYR A 1 100 ? 22.368 -5.550 -27.639 1.00 98.12 100 TYR A O 1
ATOM 756 N N . ALA A 1 101 ? 23.926 -4.824 -29.086 1.00 97.25 101 ALA A N 1
ATOM 757 C CA . ALA A 1 101 ? 23.111 -3.779 -29.693 1.00 97.25 101 ALA A CA 1
ATOM 758 C C . ALA A 1 101 ? 23.369 -3.691 -31.201 1.00 97.25 101 ALA A C 1
ATOM 760 O O . ALA A 1 101 ? 24.355 -4.229 -31.717 1.00 97.25 101 ALA A O 1
ATOM 761 N N . ILE A 1 102 ? 22.512 -2.958 -31.909 1.00 94.62 102 ILE A N 1
ATOM 762 C CA . ILE A 1 102 ? 22.705 -2.629 -33.318 1.00 94.62 102 ILE A CA 1
ATOM 763 C C . ILE A 1 102 ? 23.189 -1.192 -33.442 1.00 94.62 102 ILE A C 1
ATOM 765 O O . ILE A 1 102 ? 22.550 -0.244 -32.976 1.00 94.62 102 ILE A O 1
ATOM 769 N N . LYS A 1 103 ? 24.314 -1.019 -34.136 1.00 92.06 103 LYS A N 1
ATOM 770 C CA . LYS A 1 103 ? 24.830 0.304 -34.477 1.00 92.06 103 LYS A CA 1
ATOM 771 C C . LYS A 1 103 ? 23.814 1.066 -35.320 1.00 92.06 103 LYS A C 1
ATOM 773 O O . LYS A 1 103 ? 23.320 0.581 -36.341 1.00 92.06 103 LYS A O 1
ATOM 778 N N . ARG A 1 104 ? 23.545 2.309 -34.936 1.00 85.00 104 ARG A N 1
ATOM 779 C CA . ARG A 1 104 ? 22.702 3.209 -35.714 1.00 85.00 104 ARG A CA 1
ATOM 780 C C . ARG A 1 104 ? 23.505 3.793 -36.869 1.00 85.00 104 ARG A C 1
ATOM 782 O O . ARG A 1 104 ? 24.510 4.473 -36.673 1.00 85.00 104 ARG A O 1
ATOM 789 N N . GLY A 1 105 ? 23.009 3.584 -38.082 1.00 78.00 105 GLY A N 1
ATOM 790 C CA . GLY A 1 105 ? 23.627 4.084 -39.304 1.00 78.00 105 GLY A CA 1
ATOM 791 C C . GLY A 1 105 ? 23.873 2.965 -40.303 1.00 78.00 105 GLY A C 1
ATOM 792 O O . GLY A 1 105 ? 23.209 1.932 -40.273 1.00 78.00 105 GLY A O 1
ATOM 793 N N . PHE A 1 106 ? 24.800 3.211 -41.223 1.00 78.38 106 PHE A N 1
ATOM 794 C CA . PHE A 1 106 ? 25.190 2.249 -42.245 1.00 78.38 106 PHE A CA 1
ATOM 795 C C . PHE A 1 106 ? 26.674 1.893 -42.087 1.00 78.38 106 PHE A C 1
ATOM 797 O O . PHE A 1 106 ? 27.483 2.818 -41.945 1.00 78.38 106 PHE A O 1
ATOM 804 N N . PRO A 1 107 ? 27.046 0.604 -42.184 1.00 85.19 107 PRO A N 1
ATOM 805 C CA . PRO A 1 107 ? 26.175 -0.581 -42.284 1.00 85.19 107 PRO A CA 1
ATOM 806 C C . PRO A 1 107 ? 25.555 -0.977 -40.924 1.00 85.19 107 PRO A C 1
ATOM 808 O O . PRO A 1 107 ? 25.955 -0.448 -39.887 1.00 85.19 107 PRO A O 1
ATOM 811 N N . SER A 1 108 ? 24.569 -1.885 -40.913 1.00 87.81 108 SER A N 1
ATOM 812 C CA . SER A 1 108 ? 24.003 -2.447 -39.675 1.00 87.81 108 SER A CA 1
ATOM 813 C C . SER A 1 108 ? 24.974 -3.461 -39.075 1.00 87.81 108 SER A C 1
ATOM 815 O O . SER A 1 108 ? 25.021 -4.620 -39.492 1.00 87.81 108 SER A O 1
ATOM 817 N N . THR A 1 109 ? 25.774 -3.002 -38.114 1.00 92.94 109 THR A N 1
ATOM 818 C CA . THR A 1 109 ? 26.753 -3.838 -37.415 1.00 92.94 109 THR A CA 1
ATOM 819 C C . THR A 1 109 ? 26.274 -4.238 -36.029 1.00 92.94 109 THR A C 1
ATOM 821 O O . THR A 1 109 ? 25.503 -3.519 -35.384 1.00 92.94 109 THR A O 1
ATOM 824 N N . MET A 1 110 ? 26.735 -5.408 -35.589 1.00 96.44 110 MET A N 1
ATOM 825 C CA . MET A 1 110 ? 26.523 -5.888 -34.232 1.00 96.44 110 MET A CA 1
ATOM 826 C C . MET A 1 110 ? 27.566 -5.275 -33.310 1.00 96.44 110 MET A C 1
ATOM 828 O O . MET A 1 110 ? 28.761 -5.315 -33.599 1.00 96.44 110 MET A O 1
ATOM 832 N N . LEU A 1 111 ? 27.114 -4.754 -32.181 1.00 97.31 111 LEU A N 1
ATOM 833 C CA . LEU A 1 111 ? 27.976 -4.240 -31.133 1.00 97.31 111 LEU A CA 1
ATOM 834 C C . LEU A 1 111 ? 27.914 -5.168 -29.931 1.00 97.31 111 LEU A C 1
ATOM 836 O O . LEU A 1 111 ? 26.841 -5.666 -29.594 1.00 97.31 111 LEU A O 1
ATOM 840 N N . LYS A 1 112 ? 29.055 -5.360 -29.280 1.00 97.69 112 LYS A N 1
ATOM 841 C CA . LYS A 1 112 ? 29.174 -6.037 -27.992 1.00 97.69 112 LYS A CA 1
ATOM 842 C C . LYS A 1 112 ? 29.611 -5.020 -26.951 1.00 97.69 112 LYS A C 1
ATOM 844 O O . LYS A 1 112 ? 30.607 -4.329 -27.149 1.00 97.69 112 LYS A O 1
ATOM 849 N N . ILE A 1 113 ? 28.858 -4.907 -25.866 1.00 97.50 113 ILE A N 1
ATOM 850 C CA . ILE A 1 113 ? 29.067 -3.906 -24.826 1.00 97.50 113 ILE A CA 1
ATOM 851 C C . ILE A 1 113 ? 29.333 -4.616 -23.502 1.00 97.50 113 ILE A C 1
ATOM 853 O O . ILE A 1 113 ? 28.559 -5.470 -23.064 1.00 97.50 113 ILE A O 1
ATOM 857 N N . ASP A 1 114 ? 30.446 -4.267 -22.866 1.00 95.19 114 ASP A N 1
ATOM 858 C CA . ASP A 1 114 ? 30.778 -4.732 -21.523 1.00 95.19 114 ASP A CA 1
ATOM 859 C C . ASP A 1 114 ? 29.921 -3.976 -20.491 1.00 95.19 114 ASP A C 1
ATOM 861 O O . ASP A 1 114 ? 30.080 -2.760 -20.343 1.00 95.19 114 ASP A O 1
ATOM 865 N N . PRO A 1 115 ? 29.031 -4.660 -19.748 1.00 93.88 115 PRO A N 1
ATOM 866 C CA . PRO A 1 115 ? 28.138 -4.004 -18.796 1.00 93.88 115 PRO A CA 1
ATOM 867 C C . PRO A 1 115 ? 28.853 -3.442 -17.561 1.00 93.88 115 PRO A C 1
ATOM 869 O O . PRO A 1 115 ? 28.225 -2.760 -16.759 1.00 93.88 115 PRO A O 1
ATOM 872 N N . THR A 1 116 ? 30.140 -3.737 -17.363 1.00 93.00 116 THR A N 1
ATOM 873 C CA . THR A 1 116 ? 30.929 -3.255 -16.220 1.00 93.00 116 THR A CA 1
ATOM 874 C C . THR A 1 116 ? 31.777 -2.036 -16.562 1.00 93.00 116 THR A C 1
ATOM 876 O O . THR A 1 116 ? 31.975 -1.165 -15.714 1.00 93.00 116 THR A O 1
ATOM 879 N N . THR A 1 117 ? 32.265 -1.951 -17.802 1.00 94.44 117 THR A N 1
ATOM 880 C CA . THR A 1 117 ? 33.145 -0.864 -18.255 1.00 94.44 117 THR A CA 1
ATOM 881 C C . THR A 1 117 ? 32.469 0.099 -19.226 1.00 94.44 117 THR A C 1
ATOM 883 O O . THR A 1 117 ? 32.979 1.199 -19.426 1.00 94.44 117 THR A O 1
ATOM 886 N N . GLY A 1 118 ? 31.342 -0.292 -19.830 1.00 93.94 118 GLY A N 1
ATOM 887 C CA . GLY A 1 118 ? 30.669 0.457 -20.892 1.00 93.94 118 GLY A CA 1
ATOM 888 C C . GLY A 1 118 ? 31.418 0.428 -22.227 1.00 93.94 118 GLY A C 1
ATOM 889 O O . GLY A 1 118 ? 31.019 1.110 -23.168 1.00 93.94 118 GLY A O 1
ATOM 890 N N . MET A 1 119 ? 32.512 -0.338 -22.332 1.00 95.12 119 MET A N 1
ATOM 891 C CA . MET A 1 119 ? 33.294 -0.428 -23.562 1.00 95.12 119 MET A CA 1
ATOM 892 C C . MET A 1 119 ? 32.498 -1.123 -24.664 1.00 95.12 119 MET A C 1
ATOM 894 O O . MET A 1 119 ? 31.927 -2.190 -24.447 1.00 95.12 119 MET A O 1
ATOM 898 N N . VAL A 1 120 ? 32.511 -0.520 -25.853 1.00 96.81 120 VAL A N 1
ATOM 899 C CA . VAL A 1 120 ? 31.802 -1.000 -27.042 1.00 96.81 120 VAL A CA 1
ATOM 900 C C . VAL A 1 120 ? 32.803 -1.570 -28.045 1.00 96.81 120 VAL A C 1
ATOM 902 O O . VAL A 1 120 ? 33.714 -0.872 -28.491 1.00 96.81 120 VAL A O 1
ATOM 905 N N . GLU A 1 121 ? 32.607 -2.826 -28.430 1.00 96.56 121 GLU A N 1
ATOM 906 C CA . GLU A 1 121 ? 33.324 -3.514 -29.502 1.00 96.56 121 GLU A CA 1
ATOM 907 C C . GLU A 1 121 ? 32.408 -3.649 -30.731 1.00 96.56 121 GLU A C 1
ATOM 909 O O . GLU A 1 121 ? 31.299 -4.174 -30.632 1.00 96.56 121 GLU A O 1
ATOM 914 N N . ASP A 1 122 ? 32.860 -3.175 -31.897 1.00 95.81 122 ASP A N 1
ATOM 915 C CA . ASP A 1 122 ? 32.146 -3.341 -33.173 1.00 95.81 122 ASP A CA 1
ATOM 916 C C . ASP A 1 122 ? 32.536 -4.687 -33.804 1.00 95.81 122 ASP A C 1
ATOM 918 O O . ASP A 1 122 ? 33.676 -4.878 -34.232 1.00 95.81 122 ASP A O 1
ATOM 922 N N . LEU A 1 123 ? 31.591 -5.631 -33.846 1.00 96.50 123 LEU A N 1
ATOM 923 C CA . LEU A 1 123 ? 31.804 -6.995 -34.343 1.00 96.50 123 LEU A CA 1
ATOM 924 C C . LEU A 1 123 ? 31.591 -7.125 -35.861 1.00 96.50 123 LEU A C 1
ATOM 926 O O . LEU A 1 123 ? 31.778 -8.209 -36.422 1.00 96.50 123 LEU A O 1
ATOM 930 N N . GLY A 1 124 ? 31.214 -6.033 -36.535 1.00 94.38 124 GLY A N 1
ATOM 931 C CA . GLY A 1 124 ? 30.994 -5.987 -37.977 1.00 94.38 124 GLY A CA 1
ATOM 932 C C . GLY A 1 124 ? 29.561 -6.306 -38.412 1.00 94.38 124 GLY A C 1
ATOM 933 O O . GLY A 1 124 ? 28.640 -6.422 -37.602 1.00 94.38 124 GLY A O 1
ATOM 934 N N . GLU A 1 125 ? 29.366 -6.379 -39.730 1.00 94.38 125 GLU A N 1
ATOM 935 C CA . GLU A 1 125 ? 28.049 -6.508 -40.367 1.00 94.38 125 GLU A CA 1
ATOM 936 C C . GLU A 1 125 ? 27.331 -7.816 -40.014 1.00 94.38 125 GLU A C 1
ATOM 938 O O . GLU A 1 125 ? 27.958 -8.860 -39.809 1.00 94.38 125 GLU A O 1
ATOM 943 N N . ILE A 1 126 ? 25.999 -7.744 -39.989 1.00 95.00 126 ILE A N 1
ATOM 944 C CA . ILE A 1 126 ? 25.115 -8.892 -39.784 1.00 95.00 126 ILE A CA 1
ATOM 945 C C . ILE A 1 126 ? 24.512 -9.287 -41.133 1.00 95.00 126 ILE A C 1
ATOM 947 O O . ILE A 1 126 ? 23.720 -8.549 -41.725 1.00 95.00 126 ILE A O 1
ATOM 951 N N . GLU A 1 127 ? 24.866 -10.470 -41.622 1.00 94.69 127 GLU A N 1
ATOM 952 C CA . GLU A 1 127 ? 24.342 -11.001 -42.876 1.00 94.69 127 GLU A CA 1
ATOM 953 C C . GLU A 1 127 ? 22.827 -11.225 -42.771 1.00 94.69 127 GLU A C 1
ATOM 955 O O . GLU A 1 127 ? 22.331 -11.797 -41.803 1.00 94.69 127 GLU A O 1
ATOM 960 N N . GLY A 1 128 ? 22.068 -10.776 -43.772 1.00 89.94 128 GLY A N 1
ATOM 961 C CA . GLY A 1 128 ? 20.607 -10.918 -43.794 1.00 89.94 128 GLY A CA 1
ATOM 962 C C . GLY A 1 128 ? 19.846 -9.856 -42.994 1.00 89.94 128 GLY A C 1
ATOM 963 O O . GLY A 1 128 ? 18.618 -9.821 -43.075 1.00 89.94 128 GLY A O 1
ATOM 964 N N . LEU A 1 129 ? 20.541 -8.961 -42.281 1.00 91.06 129 LEU A N 1
ATOM 965 C CA . LEU A 1 129 ? 19.935 -7.808 -41.621 1.00 91.06 129 LEU A CA 1
ATOM 966 C C . LEU A 1 129 ? 19.984 -6.588 -42.562 1.00 91.06 129 LEU A C 1
ATOM 968 O O . LEU A 1 129 ? 21.074 -6.110 -42.891 1.00 91.06 129 LEU A O 1
ATOM 972 N N . PRO A 1 130 ? 18.839 -6.065 -43.043 1.00 87.25 130 PRO A N 1
ATOM 973 C CA . PRO A 1 130 ? 18.847 -4.974 -44.008 1.00 87.25 130 PRO A CA 1
ATOM 974 C C . PRO A 1 130 ? 19.556 -3.725 -43.484 1.00 87.25 130 PRO A C 1
ATOM 976 O O . PRO A 1 130 ? 19.220 -3.201 -42.422 1.00 87.25 130 PRO A O 1
ATOM 979 N N . SER A 1 131 ? 20.496 -3.234 -44.290 1.00 74.31 131 SER A N 1
ATOM 980 C CA . SER A 1 131 ? 21.224 -1.984 -44.083 1.00 74.31 131 SER A CA 1
ATOM 981 C C . SER A 1 131 ? 20.859 -1.019 -45.206 1.00 74.31 131 SER A C 1
ATOM 983 O O . SER A 1 131 ? 21.075 -1.338 -46.374 1.00 74.31 131 SER A O 1
ATOM 985 N N . ILE A 1 132 ? 20.333 0.167 -44.896 1.00 61.31 132 ILE A N 1
ATOM 986 C CA . ILE A 1 132 ? 20.099 1.210 -45.910 1.00 61.31 132 ILE A CA 1
ATOM 987 C C . ILE A 1 132 ? 20.574 2.577 -45.427 1.00 61.31 132 ILE A C 1
ATOM 989 O O . ILE A 1 132 ? 20.513 2.898 -44.242 1.00 61.31 132 ILE A O 1
ATOM 993 N N . MET A 1 133 ? 21.092 3.376 -46.363 1.00 57.91 133 MET A N 1
ATOM 994 C CA . MET A 1 133 ? 21.771 4.635 -46.059 1.00 57.91 133 MET A CA 1
ATOM 995 C C . MET A 1 133 ? 20.865 5.651 -45.337 1.00 57.91 133 MET A C 1
ATOM 997 O O . MET A 1 133 ? 19.760 5.958 -45.777 1.00 57.91 133 MET A O 1
ATOM 1001 N N . TRP A 1 134 ? 21.409 6.168 -44.231 1.00 52.62 134 TRP A N 1
ATOM 1002 C CA . TRP A 1 134 ? 21.124 7.355 -43.400 1.00 52.62 134 TRP A CA 1
ATOM 1003 C C . TRP A 1 134 ? 19.686 7.807 -43.049 1.00 52.62 134 TRP A C 1
ATOM 1005 O O . TRP A 1 134 ? 19.553 8.610 -42.127 1.00 52.62 134 TRP A O 1
ATOM 1015 N N . PHE A 1 135 ? 18.603 7.296 -43.646 1.00 53.78 135 PHE A N 1
ATOM 1016 C CA . PHE A 1 135 ? 17.243 7.767 -43.309 1.00 53.78 135 PHE A CA 1
ATOM 1017 C C . PHE A 1 135 ? 16.122 6.717 -43.276 1.00 53.78 135 PHE A C 1
ATOM 1019 O O . PHE A 1 135 ? 14.993 7.102 -42.988 1.00 53.78 135 PHE A O 1
ATOM 1026 N N . VAL A 1 136 ? 16.380 5.424 -43.533 1.00 57.50 136 VAL A N 1
ATOM 1027 C CA . VAL A 1 136 ? 15.273 4.532 -43.948 1.00 57.50 136 VAL A CA 1
ATOM 1028 C C . VAL A 1 136 ? 15.078 3.249 -43.100 1.00 57.50 136 VAL A C 1
ATOM 1030 O O . VAL A 1 136 ? 13.930 2.888 -42.876 1.00 57.50 136 VAL A O 1
ATOM 1033 N N . ILE A 1 137 ? 16.107 2.589 -42.536 1.00 62.03 137 ILE A N 1
ATOM 1034 C CA . ILE A 1 137 ? 15.918 1.496 -41.544 1.00 62.03 137 ILE A CA 1
ATOM 1035 C C . ILE A 1 137 ? 16.823 1.729 -40.335 1.00 62.03 137 ILE A C 1
ATOM 1037 O O . ILE A 1 137 ? 18.024 1.956 -40.467 1.00 62.03 137 ILE A O 1
ATOM 1041 N N . ARG A 1 138 ? 16.218 1.674 -39.149 1.00 81.81 138 ARG A N 1
ATOM 1042 C CA . ARG A 1 138 ? 16.872 1.645 -37.834 1.00 81.81 138 ARG A CA 1
ATOM 1043 C C . ARG A 1 138 ? 16.241 0.513 -37.042 1.00 81.81 138 ARG A C 1
ATOM 1045 O O . ARG A 1 138 ? 15.103 0.158 -37.333 1.00 81.81 138 ARG A O 1
ATOM 1052 N N . TYR A 1 139 ? 16.944 -0.027 -36.063 1.00 90.38 139 TYR A N 1
ATOM 1053 C CA . TYR A 1 139 ? 16.395 -1.030 -35.155 1.00 90.38 139 TYR A CA 1
ATOM 1054 C C . TYR A 1 139 ? 16.102 -0.335 -33.838 1.00 90.38 139 TYR A C 1
ATOM 1056 O O . TYR A 1 139 ? 16.967 0.358 -33.315 1.00 90.38 139 TYR A O 1
ATOM 1064 N N . VAL A 1 140 ? 14.853 -0.419 -33.389 1.00 89.75 140 VAL A N 1
ATOM 1065 C CA . VAL A 1 140 ? 14.349 0.382 -32.263 1.00 89.75 140 VAL A CA 1
ATOM 1066 C C . VAL A 1 140 ? 14.016 -0.448 -31.044 1.00 89.75 140 VAL A C 1
ATOM 1068 O O . VAL A 1 140 ? 13.501 0.083 -30.082 1.00 89.75 140 VAL A O 1
ATOM 1071 N N . SER A 1 141 ? 14.221 -1.754 -31.105 1.00 94.38 141 SER A N 1
ATOM 1072 C CA . SER A 1 141 ? 13.933 -2.645 -29.990 1.00 94.38 141 SER A CA 1
ATOM 1073 C C . SER A 1 141 ? 14.773 -3.888 -30.161 1.00 94.38 141 SER A C 1
ATOM 1075 O O . SER A 1 141 ? 14.934 -4.361 -31.297 1.00 94.38 141 SER A O 1
ATOM 1077 N N . GLY A 1 142 ? 15.284 -4.421 -29.064 1.00 96.19 142 GLY A N 1
ATOM 1078 C CA . GLY A 1 142 ? 16.004 -5.675 -29.093 1.00 96.19 142 GLY A CA 1
ATOM 1079 C C . GLY A 1 142 ? 16.101 -6.297 -27.720 1.00 96.19 142 GLY A C 1
ATOM 1080 O O . GLY A 1 142 ? 16.223 -5.597 -26.731 1.00 96.19 142 GLY A O 1
ATOM 1081 N N . ASP A 1 143 ? 16.041 -7.621 -27.679 1.00 98.06 143 ASP A N 1
ATOM 1082 C CA . ASP A 1 143 ? 16.249 -8.378 -26.451 1.00 98.06 143 ASP A CA 1
ATOM 1083 C C . ASP A 1 143 ? 16.741 -9.788 -26.785 1.00 98.06 143 ASP A C 1
ATOM 1085 O O . ASP A 1 143 ? 16.616 -10.257 -27.925 1.00 98.06 143 ASP A O 1
ATOM 1089 N N . ILE A 1 144 ? 17.330 -10.462 -25.804 1.00 97.94 144 ILE A N 1
ATOM 1090 C CA . ILE A 1 144 ? 17.962 -11.769 -25.969 1.00 97.94 144 ILE A CA 1
ATOM 1091 C C . ILE A 1 144 ? 17.258 -12.789 -25.078 1.00 97.94 144 ILE A C 1
ATOM 1093 O O . ILE A 1 144 ? 17.061 -12.569 -23.885 1.00 97.94 144 ILE A O 1
ATOM 1097 N N . ASP A 1 145 ? 16.878 -13.927 -25.662 1.00 96.56 145 ASP A N 1
ATOM 1098 C CA . ASP A 1 145 ? 16.259 -15.004 -24.889 1.00 96.56 145 ASP A CA 1
ATOM 1099 C C . ASP A 1 145 ? 17.261 -15.769 -24.006 1.00 96.56 145 ASP A C 1
ATOM 1101 O O . ASP A 1 145 ? 18.482 -15.635 -24.099 1.00 96.56 145 ASP A O 1
ATOM 1105 N N . ASP A 1 146 ? 16.735 -16.644 -23.152 1.00 94.44 146 ASP A N 1
ATOM 1106 C CA . ASP A 1 146 ? 17.499 -17.501 -22.240 1.00 94.44 146 ASP A CA 1
ATOM 1107 C C . ASP A 1 146 ? 18.468 -18.469 -22.954 1.00 94.44 146 ASP A C 1
ATOM 1109 O O . ASP A 1 146 ? 19.393 -19.027 -22.347 1.00 94.44 146 ASP A O 1
ATOM 1113 N N . ASN A 1 147 ? 18.296 -18.643 -24.266 1.00 93.38 147 ASN A N 1
ATOM 1114 C CA . ASN A 1 147 ? 19.133 -19.467 -25.126 1.00 93.38 147 ASN A CA 1
ATOM 1115 C C . ASN A 1 147 ? 20.180 -18.660 -25.908 1.00 93.38 147 ASN A C 1
ATOM 1117 O O . ASN A 1 147 ? 20.987 -19.267 -26.610 1.00 93.38 147 ASN A O 1
ATOM 1121 N N . GLY A 1 148 ? 20.228 -17.335 -25.740 1.00 93.25 148 GLY A N 1
ATOM 1122 C CA . GLY A 1 148 ? 21.178 -16.457 -26.421 1.00 93.25 148 GLY A CA 1
ATOM 1123 C C . GLY A 1 148 ? 20.751 -16.064 -27.837 1.00 93.25 148 GLY A C 1
ATOM 1124 O O . GLY A 1 148 ? 21.577 -15.569 -28.604 1.00 93.25 148 GLY A O 1
ATOM 1125 N N . ASN A 1 149 ? 19.489 -16.288 -28.226 1.00 95.88 149 ASN A N 1
ATOM 1126 C CA . ASN A 1 149 ? 19.002 -15.776 -29.501 1.00 95.88 149 ASN A CA 1
ATOM 1127 C C . ASN A 1 149 ? 18.641 -14.302 -29.363 1.00 95.88 149 ASN A C 1
ATOM 1129 O O . ASN A 1 149 ? 17.829 -13.938 -28.514 1.00 95.88 149 ASN A O 1
ATOM 1133 N N . TYR A 1 150 ? 19.197 -13.478 -30.243 1.00 98.31 150 TYR A N 1
ATOM 1134 C CA . TYR A 1 150 ? 18.987 -12.041 -30.220 1.00 98.31 150 TYR A CA 1
ATOM 1135 C C . TYR A 1 150 ? 17.875 -11.648 -31.184 1.00 98.31 150 TYR A C 1
ATOM 1137 O O . TYR A 1 150 ? 17.952 -11.929 -32.378 1.00 98.31 150 TYR A O 1
ATOM 1145 N N . TYR A 1 151 ? 16.826 -11.014 -30.681 1.00 98.56 151 TYR A N 1
ATOM 1146 C CA . TYR A 1 151 ? 15.722 -10.525 -31.494 1.00 98.56 151 TYR A CA 1
ATOM 1147 C C . TYR A 1 151 ? 15.842 -9.019 -31.649 1.00 98.56 151 TYR A C 1
ATOM 1149 O O . TYR A 1 151 ? 16.112 -8.331 -30.672 1.00 98.56 151 TYR A O 1
ATOM 1157 N N . VAL A 1 152 ? 15.605 -8.500 -32.854 1.00 97.06 152 VAL A N 1
ATOM 1158 C CA . VAL A 1 152 ? 15.571 -7.053 -33.109 1.00 97.06 152 VAL A CA 1
ATOM 1159 C C . VAL A 1 152 ? 14.380 -6.674 -33.973 1.00 97.06 152 VAL A C 1
ATOM 1161 O O . VAL A 1 152 ? 14.045 -7.375 -34.930 1.00 97.06 152 VAL A O 1
ATOM 1164 N N . LEU A 1 153 ? 13.747 -5.547 -33.660 1.00 94.19 153 LEU A N 1
ATOM 1165 C CA . LEU A 1 153 ? 12.615 -5.013 -34.413 1.00 94.19 153 LEU A CA 1
ATOM 1166 C C . LEU A 1 153 ? 13.020 -3.723 -35.122 1.00 94.19 153 LEU A C 1
ATOM 1168 O O . LEU A 1 153 ? 13.590 -2.804 -34.527 1.00 94.19 153 LEU A O 1
ATOM 1172 N N . SER A 1 154 ? 12.718 -3.642 -36.415 1.00 89.88 154 SER A N 1
ATOM 1173 C CA . SER A 1 154 ? 12.967 -2.428 -37.184 1.00 89.88 154 SER A CA 1
ATOM 1174 C C . SER A 1 154 ? 11.996 -1.311 -36.794 1.00 89.88 154 SER A C 1
ATOM 1176 O O . SER A 1 154 ? 10.850 -1.546 -36.410 1.00 89.88 154 SER A O 1
ATOM 1178 N N . TYR A 1 155 ? 12.408 -0.065 -36.993 1.00 84.00 155 TYR A N 1
ATOM 1179 C CA . TYR A 1 155 ? 11.489 1.056 -37.133 1.00 84.00 155 TYR A CA 1
ATOM 1180 C C . TYR A 1 155 ? 10.527 0.788 -38.306 1.00 84.00 155 TYR A C 1
ATOM 1182 O O . TYR A 1 155 ? 10.902 0.036 -39.221 1.00 84.00 155 TYR A O 1
ATOM 1190 N N . PRO A 1 156 ? 9.302 1.353 -38.309 1.00 76.94 156 PRO A N 1
ATOM 1191 C CA . PRO A 1 156 ? 8.385 1.192 -39.430 1.00 76.94 156 PRO A CA 1
ATOM 1192 C C . PRO A 1 156 ? 9.065 1.542 -40.756 1.00 76.94 156 PRO A C 1
ATOM 1194 O O . PRO A 1 156 ? 9.661 2.612 -40.894 1.00 76.94 156 PRO A O 1
ATOM 1197 N N . ASN A 1 157 ? 8.999 0.626 -41.724 1.00 65.88 157 ASN A N 1
ATOM 1198 C CA . ASN A 1 157 ? 9.531 0.872 -43.061 1.00 65.88 157 ASN A CA 1
ATOM 1199 C C . ASN A 1 157 ? 8.726 1.995 -43.741 1.00 65.88 157 ASN A C 1
ATOM 1201 O O . ASN A 1 157 ? 7.498 1.982 -43.701 1.00 65.88 157 ASN A O 1
ATOM 1205 N N . ALA A 1 158 ? 9.398 2.934 -44.407 1.00 60.34 158 ALA A N 1
ATOM 1206 C CA . ALA A 1 158 ? 8.761 4.014 -45.158 1.00 60.34 158 ALA A CA 1
ATOM 1207 C C . ALA A 1 158 ? 7.795 3.525 -46.261 1.00 60.34 158 ALA A C 1
ATOM 1209 O O . ALA A 1 158 ? 6.842 4.232 -46.583 1.00 60.34 158 ALA A O 1
ATOM 1210 N N . ASP A 1 159 ? 8.004 2.322 -46.812 1.00 58.78 159 ASP A N 1
ATOM 1211 C CA . ASP A 1 159 ? 7.227 1.815 -47.955 1.00 58.78 159 ASP A CA 1
ATOM 1212 C C . ASP A 1 159 ? 5.852 1.240 -47.577 1.00 58.78 159 ASP A C 1
ATOM 1214 O O . ASP A 1 159 ? 4.901 1.326 -48.353 1.00 58.78 159 ASP A O 1
ATOM 1218 N N . ASN A 1 160 ? 5.734 0.616 -46.402 1.00 64.12 160 ASN A N 1
ATOM 1219 C CA . ASN A 1 160 ? 4.508 -0.071 -45.967 1.00 64.12 160 ASN A CA 1
ATOM 1220 C C . ASN A 1 160 ? 4.132 0.194 -44.500 1.00 64.12 160 ASN A C 1
ATOM 1222 O O . ASN A 1 160 ? 3.185 -0.403 -43.992 1.00 64.12 160 ASN A O 1
ATOM 1226 N N . ASN A 1 161 ? 4.872 1.079 -43.827 1.00 70.38 161 ASN A N 1
ATOM 1227 C CA . ASN A 1 161 ? 4.716 1.451 -42.423 1.00 70.38 161 ASN A CA 1
ATOM 1228 C C . ASN A 1 161 ? 4.672 0.248 -41.459 1.00 70.38 161 ASN A C 1
ATOM 1230 O O . ASN A 1 161 ? 4.051 0.321 -40.399 1.00 70.38 161 ASN A O 1
ATOM 1234 N N . GLN A 1 162 ? 5.316 -0.866 -41.829 1.00 80.19 162 GLN A N 1
ATOM 1235 C CA . GLN A 1 162 ? 5.364 -2.097 -41.043 1.00 80.19 162 GLN A CA 1
ATOM 1236 C C . GLN A 1 162 ? 6.748 -2.269 -40.402 1.00 80.19 162 GLN A C 1
ATOM 1238 O O . GLN A 1 162 ? 7.777 -2.053 -41.048 1.00 80.19 162 GLN A O 1
ATOM 1243 N N . GLN A 1 163 ? 6.770 -2.665 -39.129 1.00 88.12 163 GLN A N 1
ATOM 1244 C CA . GLN A 1 163 ? 7.986 -3.092 -38.431 1.00 88.12 163 GLN A CA 1
ATOM 1245 C C . GLN A 1 163 ? 8.280 -4.564 -38.746 1.00 88.12 163 GLN A C 1
ATOM 1247 O O . GLN A 1 163 ? 7.361 -5.378 -38.826 1.00 88.12 163 GLN A O 1
ATOM 1252 N N . ASN A 1 164 ? 9.555 -4.913 -38.917 1.00 90.25 164 ASN A N 1
ATOM 1253 C CA . ASN A 1 164 ? 9.999 -6.280 -39.191 1.00 90.25 164 ASN A CA 1
ATOM 1254 C C . ASN A 1 164 ? 10.824 -6.814 -38.022 1.00 90.25 164 ASN A C 1
ATOM 1256 O O . ASN A 1 164 ? 11.740 -6.128 -37.565 1.00 90.25 164 ASN A O 1
ATOM 1260 N N . LEU A 1 165 ? 10.514 -8.031 -37.571 1.00 96.00 165 LEU A N 1
ATOM 1261 C CA . LEU A 1 165 ? 11.266 -8.731 -36.533 1.00 96.00 165 LEU A CA 1
ATOM 1262 C C . LEU A 1 165 ? 12.348 -9.597 -37.181 1.00 96.00 165 LEU A C 1
ATOM 1264 O O . LEU A 1 165 ? 12.090 -10.286 -38.166 1.00 96.00 165 LEU A O 1
ATOM 1268 N N . TYR A 1 166 ? 13.546 -9.598 -36.614 1.00 96.94 166 TYR A N 1
ATOM 1269 C CA . TYR A 1 166 ? 14.645 -10.454 -37.041 1.00 96.94 166 TYR A CA 1
ATOM 1270 C C . TYR A 1 166 ? 15.169 -11.247 -35.855 1.00 96.94 166 TYR A C 1
ATOM 1272 O O . TYR A 1 166 ? 15.318 -10.702 -34.765 1.00 96.94 166 TYR A O 1
ATOM 1280 N N . LYS A 1 167 ? 15.480 -12.520 -36.089 1.00 98.12 167 LYS A N 1
ATOM 1281 C CA . LYS A 1 167 ? 16.240 -13.362 -35.165 1.00 98.12 167 LYS A CA 1
ATOM 1282 C C . LYS A 1 167 ? 17.685 -13.424 -35.639 1.00 98.12 167 LYS A C 1
ATOM 1284 O O . LYS A 1 167 ? 17.938 -13.888 -36.750 1.00 98.12 167 LYS A O 1
ATOM 1289 N N . ILE A 1 168 ? 18.606 -12.964 -34.809 1.00 98.12 168 ILE A N 1
ATOM 1290 C CA . ILE A 1 168 ? 20.042 -12.910 -35.053 1.00 98.12 168 ILE A CA 1
ATOM 1291 C C . ILE A 1 168 ? 20.721 -14.028 -34.263 1.00 98.12 168 ILE A C 1
ATOM 1293 O O . ILE A 1 168 ? 20.515 -14.189 -33.059 1.00 98.12 168 ILE A O 1
ATOM 1297 N N . ASN A 1 169 ? 21.562 -14.792 -34.952 1.00 95.69 169 ASN A N 1
ATOM 1298 C CA . ASN A 1 169 ? 22.534 -15.668 -34.320 1.00 95.69 169 ASN A CA 1
ATOM 1299 C C . ASN A 1 169 ? 23.826 -14.870 -34.084 1.00 95.69 169 ASN A C 1
ATOM 1301 O O . ASN A 1 169 ? 24.472 -14.420 -35.031 1.00 95.69 169 ASN A O 1
ATOM 1305 N N . ILE A 1 170 ? 24.179 -14.684 -32.810 1.00 95.38 170 ILE A N 1
ATOM 1306 C CA . ILE A 1 170 ? 25.325 -13.870 -32.383 1.00 95.38 170 ILE A CA 1
ATOM 1307 C C . ILE A 1 170 ? 26.656 -14.486 -32.849 1.00 95.38 170 ILE A C 1
ATOM 1309 O O . ILE A 1 170 ? 27.553 -13.769 -33.286 1.00 95.38 170 ILE A O 1
ATOM 1313 N N . GLU A 1 171 ? 26.795 -15.813 -32.807 1.00 92.31 171 GLU A N 1
ATOM 1314 C CA . GLU A 1 171 ? 28.063 -16.494 -33.104 1.00 92.31 171 GLU A CA 1
ATOM 1315 C C . GLU A 1 171 ? 28.487 -16.323 -34.566 1.00 92.31 171 GLU A C 1
ATOM 1317 O O . GLU A 1 171 ? 29.653 -16.048 -34.858 1.00 92.31 171 GLU A O 1
ATOM 1322 N N . ASN A 1 172 ? 27.538 -16.471 -35.494 1.00 93.75 172 ASN A N 1
ATOM 1323 C CA . ASN A 1 172 ? 27.812 -16.400 -36.928 1.00 93.75 172 ASN A CA 1
ATOM 1324 C C . ASN A 1 172 ? 27.373 -15.080 -37.586 1.00 93.75 172 ASN A C 1
ATOM 1326 O O . ASN A 1 172 ? 27.641 -14.898 -38.771 1.00 93.75 172 ASN A O 1
ATOM 1330 N N . ARG A 1 173 ? 26.740 -14.165 -36.835 1.00 94.94 173 ARG A N 1
ATOM 1331 C CA . ARG A 1 173 ? 26.230 -12.866 -37.310 1.00 94.94 173 ARG A CA 1
ATOM 1332 C C . ARG A 1 173 ? 25.309 -12.994 -38.525 1.00 94.94 173 ARG A C 1
ATOM 1334 O O . ARG A 1 173 ? 25.448 -12.260 -39.499 1.00 94.94 173 ARG A O 1
ATOM 1341 N N . THR A 1 174 ? 24.348 -13.913 -38.452 1.00 96.31 174 THR A N 1
ATOM 1342 C CA . THR A 1 174 ? 23.298 -14.075 -39.472 1.00 96.31 174 THR A CA 1
ATOM 1343 C C . THR A 1 174 ? 21.924 -13.748 -38.897 1.00 96.31 174 THR A C 1
ATOM 1345 O O . THR A 1 174 ? 21.616 -14.109 -37.761 1.00 96.31 174 THR A O 1
ATOM 1348 N N . ALA A 1 175 ? 21.086 -13.069 -39.679 1.00 96.88 175 ALA A N 1
ATOM 1349 C CA . ALA A 1 175 ? 19.732 -12.681 -39.313 1.00 96.88 175 ALA A CA 1
ATOM 1350 C C . ALA A 1 175 ? 18.689 -13.384 -40.189 1.00 96.88 175 ALA A C 1
ATOM 1352 O O . ALA A 1 175 ? 18.822 -13.473 -41.409 1.00 96.88 175 ALA A O 1
ATOM 1353 N N . THR A 1 176 ? 17.606 -13.842 -39.562 1.00 97.06 176 THR A N 1
ATOM 1354 C CA . THR A 1 176 ? 16.435 -14.414 -40.237 1.00 97.06 176 THR A CA 1
ATOM 1355 C C . THR A 1 176 ? 15.214 -13.534 -39.992 1.00 97.06 176 THR A C 1
ATOM 1357 O O . THR A 1 176 ? 14.885 -13.242 -38.844 1.00 97.06 176 THR A O 1
ATOM 1360 N N . LEU A 1 177 ? 14.530 -13.128 -41.065 1.00 95.12 177 LEU A N 1
ATOM 1361 C CA . LEU A 1 177 ? 13.286 -12.356 -40.992 1.00 95.12 177 LEU A CA 1
ATOM 1362 C C . LEU A 1 177 ? 12.134 -13.211 -40.444 1.00 95.12 177 LEU A C 1
ATOM 1364 O O . LEU A 1 177 ? 11.830 -14.275 -40.983 1.00 95.12 177 LEU A O 1
ATOM 1368 N N . ILE A 1 178 ? 11.428 -12.673 -39.454 1.00 96.12 178 ILE A N 1
ATOM 1369 C CA . ILE A 1 178 ? 10.164 -13.179 -38.920 1.00 96.12 178 ILE A CA 1
ATOM 1370 C C . ILE A 1 178 ? 9.089 -12.134 -39.230 1.00 96.12 178 ILE A C 1
ATOM 1372 O O . ILE A 1 178 ? 9.126 -11.003 -38.742 1.00 96.12 178 ILE A O 1
ATOM 1376 N N . ARG A 1 179 ? 8.127 -12.486 -40.088 1.00 93.38 179 ARG A N 1
ATOM 1377 C CA . ARG A 1 179 ? 7.064 -11.552 -40.483 1.00 93.38 179 ARG A CA 1
ATOM 1378 C C . ARG A 1 179 ? 5.990 -11.479 -39.413 1.00 93.38 179 ARG A C 1
ATOM 1380 O O . ARG A 1 179 ? 5.423 -12.503 -39.051 1.00 93.38 179 ARG A O 1
ATOM 1387 N N . LEU A 1 180 ? 5.679 -10.263 -38.978 1.00 95.12 180 LEU A N 1
ATOM 1388 C CA . LEU A 1 180 ? 4.605 -10.029 -38.024 1.00 95.12 180 LEU A CA 1
ATOM 1389 C C . LEU A 1 180 ? 3.233 -10.182 -38.684 1.00 95.12 180 LEU A C 1
ATOM 1391 O O . LEU A 1 180 ? 3.034 -9.734 -39.816 1.00 95.12 180 LEU A O 1
ATOM 1395 N N . THR A 1 181 ? 2.283 -10.781 -37.966 1.00 95.06 181 THR A N 1
ATOM 1396 C CA . THR A 1 181 ? 0.891 -10.909 -38.432 1.00 95.06 181 THR A CA 1
ATOM 1397 C C . THR A 1 181 ? 0.117 -9.596 -38.367 1.00 95.06 181 THR A C 1
ATOM 1399 O O . THR A 1 181 ? -0.867 -9.449 -39.080 1.00 95.06 181 THR A O 1
ATOM 1402 N N . GLU A 1 182 ? 0.567 -8.646 -37.543 1.00 92.56 182 GLU A N 1
ATOM 1403 C CA . GLU A 1 182 ? -0.036 -7.323 -37.362 1.00 92.56 182 GLU A CA 1
ATOM 1404 C C . GLU A 1 182 ? 1.041 -6.231 -37.377 1.00 92.56 182 GLU A C 1
ATOM 1406 O O . GLU A 1 182 ? 2.205 -6.475 -37.045 1.00 92.56 182 GLU A O 1
ATOM 1411 N N . SER A 1 183 ? 0.652 -5.006 -37.731 1.00 88.62 183 SER A N 1
ATOM 1412 C CA . SER A 1 183 ? 1.543 -3.843 -37.662 1.00 88.62 183 SER A CA 1
ATOM 1413 C C . SER A 1 183 ? 1.619 -3.282 -36.244 1.00 88.62 183 SER A C 1
ATOM 1415 O O . SER A 1 183 ? 0.605 -3.099 -35.569 1.00 88.62 183 SER A O 1
ATOM 1417 N N . LEU A 1 184 ? 2.830 -2.933 -35.812 1.00 90.62 184 LEU A N 1
ATOM 1418 C CA . LEU A 1 184 ? 3.093 -2.342 -34.505 1.00 90.62 184 LEU A CA 1
ATOM 1419 C C . LEU A 1 184 ? 3.598 -0.899 -34.630 1.00 90.62 184 LEU A C 1
ATOM 1421 O O . LEU A 1 184 ? 4.189 -0.505 -35.632 1.00 90.62 184 LEU A O 1
ATOM 1425 N N . SER A 1 185 ? 3.318 -0.100 -33.601 1.00 89.94 185 SER A N 1
ATOM 1426 C CA . SER A 1 185 ? 3.945 1.195 -33.340 1.00 89.94 185 SER A CA 1
ATOM 1427 C C . SER A 1 185 ? 4.533 1.123 -31.938 1.00 89.94 185 SER A C 1
ATOM 1429 O O . SER A 1 185 ? 3.853 1.433 -30.960 1.00 89.94 185 SER A O 1
ATOM 1431 N N . THR A 1 186 ? 5.754 0.610 -31.835 1.00 91.75 186 THR A N 1
ATOM 1432 C CA . THR A 1 186 ? 6.431 0.349 -30.561 1.00 91.75 186 THR A CA 1
ATOM 1433 C C . THR A 1 186 ? 7.889 0.797 -30.602 1.00 91.75 186 THR A C 1
ATOM 1435 O O . THR A 1 186 ? 8.451 0.996 -31.683 1.00 91.75 186 THR A O 1
ATOM 1438 N N . PHE A 1 187 ? 8.459 0.992 -29.417 1.00 91.56 187 PHE A N 1
ATOM 1439 C CA . PHE A 1 187 ? 9.765 1.619 -29.211 1.00 91.56 187 PHE A CA 1
ATOM 1440 C C . PHE A 1 187 ? 10.688 0.799 -28.330 1.00 91.56 187 PHE A C 1
ATOM 1442 O O . PHE A 1 187 ? 11.824 1.205 -28.184 1.00 91.56 187 PHE A O 1
ATOM 1449 N N . ASP A 1 188 ? 10.200 -0.301 -27.756 1.00 95.19 188 ASP A N 1
ATOM 1450 C CA . ASP A 1 188 ? 11.024 -1.341 -27.160 1.00 95.19 188 ASP A CA 1
ATOM 1451 C C . ASP A 1 188 ? 10.178 -2.613 -26.920 1.00 95.19 188 ASP A C 1
ATOM 1453 O O . ASP A 1 188 ? 8.936 -2.563 -26.943 1.00 95.19 188 ASP A O 1
ATOM 1457 N N . PHE A 1 189 ? 10.826 -3.752 -26.678 1.00 97.75 189 PHE A N 1
ATOM 1458 C CA . PHE A 1 189 ? 10.197 -4.984 -26.202 1.00 97.75 189 PHE A CA 1
ATOM 1459 C C . PHE A 1 189 ? 11.141 -5.758 -25.280 1.00 97.75 189 PHE A C 1
ATOM 1461 O O . PHE A 1 189 ? 12.346 -5.572 -25.318 1.00 97.75 189 PHE A O 1
ATOM 1468 N N . ALA A 1 190 ? 10.591 -6.682 -24.498 1.00 98.44 190 ALA A N 1
ATOM 1469 C CA . ALA A 1 190 ? 11.365 -7.605 -23.683 1.00 98.44 190 ALA A CA 1
ATOM 1470 C C . ALA A 1 190 ? 10.856 -9.045 -23.789 1.00 98.44 190 ALA A C 1
ATOM 1472 O O . ALA A 1 190 ? 9.656 -9.284 -23.945 1.00 98.44 190 ALA A O 1
ATOM 1473 N N . TYR A 1 191 ? 11.756 -10.013 -23.681 1.00 98.62 191 TYR A N 1
ATOM 1474 C CA . TYR A 1 191 ? 11.461 -11.438 -23.670 1.00 98.62 191 TYR A CA 1
ATOM 1475 C C . TYR A 1 191 ? 10.909 -11.887 -22.314 1.00 98.62 191 TYR A C 1
ATOM 1477 O O . TYR A 1 191 ? 11.328 -11.439 -21.247 1.00 98.62 191 TYR A O 1
ATOM 1485 N N . ASN A 1 192 ? 9.957 -12.814 -22.349 1.00 98.38 192 ASN A N 1
ATOM 1486 C CA . ASN A 1 192 ? 9.416 -13.468 -21.171 1.00 98.38 192 ASN A CA 1
ATOM 1487 C C . ASN A 1 192 ? 9.825 -14.945 -21.159 1.00 98.38 192 ASN A C 1
ATOM 1489 O O . ASN A 1 192 ? 9.362 -15.738 -21.976 1.00 98.38 192 ASN A O 1
ATOM 1493 N N . ILE A 1 193 ? 10.655 -15.332 -20.188 1.00 96.69 193 ILE A N 1
ATOM 1494 C CA . ILE A 1 193 ? 11.165 -16.708 -20.073 1.00 96.69 193 ILE A CA 1
ATOM 1495 C C . ILE A 1 193 ? 10.080 -17.753 -19.765 1.00 96.69 193 ILE A C 1
ATOM 1497 O O . ILE A 1 193 ? 10.271 -18.930 -20.056 1.00 96.69 193 ILE A O 1
ATOM 1501 N N . ASN A 1 194 ? 8.937 -17.357 -19.191 1.00 96.06 194 ASN A N 1
ATOM 1502 C CA . ASN A 1 194 ? 7.903 -18.313 -18.785 1.00 96.06 194 ASN A CA 1
ATOM 1503 C C . ASN A 1 194 ? 7.060 -18.808 -19.964 1.00 96.06 194 ASN A C 1
ATOM 1505 O O . ASN A 1 194 ? 6.582 -19.941 -19.929 1.00 96.06 194 ASN A O 1
ATOM 1509 N N . ASP A 1 195 ? 6.846 -17.974 -20.984 1.00 97.56 195 ASP A N 1
ATOM 1510 C CA . ASP A 1 195 ? 6.011 -18.320 -22.141 1.00 97.56 195 ASP A CA 1
ATOM 1511 C C . ASP A 1 195 ? 6.722 -18.210 -23.497 1.00 97.56 195 ASP A C 1
ATOM 1513 O O . ASP A 1 195 ? 6.140 -18.581 -24.519 1.00 97.56 195 ASP A O 1
ATOM 1517 N N . GLY A 1 196 ? 7.972 -17.742 -23.513 1.00 97.94 196 GLY A N 1
ATOM 1518 C CA . GLY A 1 196 ? 8.803 -17.652 -24.707 1.00 97.94 196 GLY A CA 1
ATOM 1519 C C . GLY A 1 196 ? 8.420 -16.526 -25.668 1.00 97.94 196 GLY A C 1
ATOM 1520 O O . GLY A 1 196 ? 8.807 -16.577 -26.836 1.00 97.94 196 GLY A O 1
ATOM 1521 N N . LYS A 1 197 ? 7.637 -15.531 -25.231 1.00 98.62 197 LYS A N 1
ATOM 1522 C CA . LYS A 1 197 ? 7.170 -14.428 -26.086 1.00 98.62 197 LYS A CA 1
ATOM 1523 C C . LYS A 1 197 ? 7.924 -13.127 -25.836 1.00 98.62 197 LYS A C 1
ATOM 1525 O O . LYS A 1 197 ? 8.459 -12.893 -24.757 1.00 98.62 197 LYS A O 1
ATOM 1530 N N . LEU A 1 198 ? 7.907 -12.249 -26.836 1.00 98.69 198 LEU A N 1
ATOM 1531 C CA . LEU A 1 198 ? 8.375 -10.866 -26.722 1.00 98.69 198 LEU A CA 1
ATOM 1532 C C . LEU A 1 198 ? 7.190 -9.965 -26.386 1.00 98.69 198 LEU A C 1
ATOM 1534 O O . LEU A 1 198 ? 6.161 -10.050 -27.048 1.00 98.69 198 LEU A O 1
ATOM 1538 N N . TYR A 1 199 ? 7.326 -9.091 -25.403 1.00 98.75 199 TYR A N 1
ATOM 1539 C CA . TYR A 1 199 ? 6.283 -8.179 -24.952 1.00 98.75 199 TYR A CA 1
ATOM 1540 C C . TYR A 1 199 ? 6.715 -6.736 -25.122 1.00 98.75 199 TYR A C 1
ATOM 1542 O O . TYR A 1 199 ? 7.830 -6.380 -24.767 1.00 98.75 199 TYR A O 1
ATOM 1550 N N . GLY A 1 200 ? 5.808 -5.885 -25.580 1.00 97.31 200 GLY A N 1
ATOM 1551 C CA . GLY A 1 200 ? 6.050 -4.451 -25.676 1.00 97.31 200 GLY A CA 1
ATOM 1552 C C . GLY A 1 200 ? 4.755 -3.664 -25.578 1.00 97.31 200 GLY A C 1
ATOM 1553 O O . GLY A 1 200 ? 3.670 -4.219 -25.385 1.00 97.31 200 GLY A O 1
ATOM 1554 N N . VAL A 1 201 ? 4.859 -2.348 -25.730 1.00 96.12 201 VAL A N 1
ATOM 1555 C CA . VAL A 1 201 ? 3.698 -1.455 -25.680 1.00 96.12 201 VAL A CA 1
ATOM 1556 C C . VAL A 1 201 ? 3.447 -0.854 -27.056 1.00 96.12 201 VAL A C 1
ATOM 1558 O O . VAL A 1 201 ? 4.309 -0.191 -27.634 1.00 96.12 201 VAL A O 1
ATOM 1561 N N . HIS A 1 202 ? 2.258 -1.112 -27.590 1.00 94.44 202 HIS A N 1
ATOM 1562 C CA . HIS A 1 202 ? 1.785 -0.586 -28.860 1.00 94.44 202 HIS A CA 1
ATOM 1563 C C . HIS A 1 202 ? 1.100 0.762 -28.634 1.00 94.44 202 HIS A C 1
ATOM 1565 O O . HIS A 1 202 ? 0.216 0.875 -27.782 1.00 94.44 202 HIS A O 1
ATOM 1571 N N . ILE A 1 203 ? 1.476 1.771 -29.419 1.00 91.56 203 ILE A N 1
ATOM 1572 C CA . ILE A 1 203 ? 0.869 3.101 -29.379 1.00 91.56 203 ILE A CA 1
ATOM 1573 C C . ILE A 1 203 ? -0.107 3.259 -30.542 1.00 91.56 203 ILE A C 1
ATOM 1575 O O . ILE A 1 203 ? 0.278 3.426 -31.700 1.00 91.56 203 ILE A O 1
ATOM 1579 N N . ILE A 1 204 ? -1.391 3.281 -30.211 1.00 90.62 204 ILE A N 1
ATOM 1580 C CA . ILE A 1 204 ? -2.475 3.496 -31.164 1.00 90.62 204 ILE A CA 1
ATOM 1581 C C . ILE A 1 204 ? -2.465 4.972 -31.571 1.00 90.62 204 ILE A C 1
ATOM 1583 O O . ILE A 1 204 ? -2.402 5.860 -30.717 1.00 90.62 204 ILE A O 1
ATOM 1587 N N . ASN A 1 205 ? -2.545 5.241 -32.877 1.00 87.19 205 ASN A N 1
ATOM 1588 C CA . ASN A 1 205 ? -2.504 6.587 -33.462 1.00 87.19 205 ASN A CA 1
ATOM 1589 C C . ASN A 1 205 ? -1.190 7.362 -33.209 1.00 87.19 205 ASN A C 1
ATOM 1591 O O . ASN A 1 205 ? -1.218 8.591 -33.162 1.00 87.19 205 ASN A O 1
ATOM 1595 N N . TYR A 1 206 ? -0.035 6.691 -33.073 1.00 82.75 206 TYR A N 1
ATOM 1596 C CA . TYR A 1 206 ? 1.264 7.336 -32.785 1.00 82.75 206 TYR A CA 1
ATOM 1597 C C . TYR A 1 206 ? 1.612 8.522 -33.712 1.00 82.75 206 TYR A C 1
ATOM 1599 O O . TYR A 1 206 ? 2.151 9.528 -33.252 1.00 82.75 206 TYR A O 1
ATOM 1607 N N . GLY A 1 207 ? 1.250 8.443 -34.998 1.00 77.81 207 GLY A N 1
ATOM 1608 C CA . GLY A 1 207 ? 1.481 9.504 -35.988 1.00 77.81 207 GLY A CA 1
ATOM 1609 C C . GLY A 1 207 ? 0.484 10.670 -35.953 1.00 77.81 207 GLY A C 1
ATOM 1610 O O . GLY A 1 207 ? 0.612 11.595 -36.753 1.00 77.81 207 GLY A O 1
ATOM 1611 N N . ASN A 1 208 ? -0.519 10.649 -35.071 1.00 82.88 208 ASN A N 1
ATOM 1612 C CA . ASN A 1 208 ? -1.512 11.715 -34.997 1.00 82.88 208 ASN A CA 1
ATOM 1613 C C . ASN A 1 208 ? -1.006 12.886 -34.141 1.00 82.88 208 ASN A C 1
ATOM 1615 O O . ASN A 1 208 ? -0.546 12.702 -33.012 1.00 82.88 208 ASN A O 1
ATOM 1619 N N . SER A 1 209 ? -1.111 14.109 -34.664 1.00 81.38 209 SER A N 1
ATOM 1620 C CA . SER A 1 209 ? -0.719 15.327 -33.948 1.00 81.38 209 SER A CA 1
ATOM 1621 C C . SER A 1 209 ? -1.546 15.577 -32.685 1.00 81.38 209 SER A C 1
ATOM 1623 O O . SER A 1 209 ? -1.043 16.192 -31.751 1.00 81.38 209 SER A O 1
ATOM 1625 N N . ASP A 1 210 ? -2.786 15.087 -32.636 1.00 83.06 210 ASP A N 1
ATOM 1626 C CA . ASP A 1 210 ? -3.617 15.122 -31.439 1.00 83.06 210 ASP A CA 1
ATOM 1627 C C . ASP A 1 210 ? -3.201 13.993 -30.483 1.00 83.06 210 ASP A C 1
ATOM 1629 O O . ASP A 1 210 ? -3.447 12.809 -30.720 1.00 83.06 210 ASP A O 1
ATOM 1633 N N . SER A 1 211 ? -2.525 14.354 -29.392 1.00 78.81 211 SER A N 1
ATOM 1634 C CA . SER A 1 211 ? -2.104 13.398 -28.367 1.00 78.81 211 SER A CA 1
ATOM 1635 C C . SER A 1 211 ? -3.269 12.849 -27.536 1.00 78.81 211 SER A C 1
ATOM 1637 O O . SER A 1 211 ? -3.113 11.782 -26.948 1.00 78.81 211 SER A O 1
ATOM 1639 N N . SER A 1 212 ? -4.437 13.507 -27.515 1.00 80.69 212 SER A N 1
ATOM 1640 C CA . SER A 1 212 ? -5.591 13.091 -26.697 1.00 80.69 212 SER A CA 1
ATOM 1641 C C . SER A 1 212 ? -6.276 11.819 -27.208 1.00 80.69 212 SER A C 1
ATOM 1643 O O . SER A 1 212 ? -6.892 11.072 -26.442 1.00 80.69 212 SER A O 1
ATOM 1645 N N . ILE A 1 213 ? -6.129 11.539 -28.504 1.00 85.44 213 ILE A N 1
ATOM 1646 C CA . ILE A 1 213 ? -6.670 10.336 -29.142 1.00 85.44 213 ILE A CA 1
ATOM 1647 C C . ILE A 1 213 ? -5.674 9.173 -29.167 1.00 85.44 213 ILE A C 1
ATOM 1649 O O . ILE A 1 213 ? -6.025 8.077 -29.618 1.00 85.44 213 ILE A O 1
ATOM 1653 N N . ARG A 1 214 ? -4.424 9.403 -28.746 1.00 89.00 214 ARG A N 1
ATOM 1654 C CA . ARG A 1 214 ? -3.436 8.331 -28.652 1.00 89.00 214 ARG A CA 1
ATOM 1655 C C . ARG A 1 214 ? -3.772 7.470 -27.450 1.00 89.00 214 ARG A C 1
ATOM 1657 O O . ARG A 1 214 ? -4.129 7.982 -26.391 1.00 89.00 214 ARG A O 1
ATOM 1664 N N . LYS A 1 215 ? -3.637 6.162 -27.621 1.00 92.12 215 LYS A N 1
ATOM 1665 C CA . LYS A 1 215 ? -3.811 5.172 -26.554 1.00 92.12 215 LYS A CA 1
ATOM 1666 C C . LYS A 1 215 ? -2.606 4.241 -26.537 1.00 92.12 215 LYS A C 1
ATOM 1668 O O . LYS A 1 215 ? -1.905 4.139 -27.544 1.00 92.12 215 LYS A O 1
ATOM 1673 N N . SER A 1 216 ? -2.377 3.545 -25.432 1.00 92.56 216 SER A N 1
ATOM 1674 C CA . SER A 1 216 ? -1.413 2.443 -25.378 1.00 92.56 216 SER A CA 1
ATOM 1675 C C . SER A 1 216 ? -2.086 1.119 -25.048 1.00 92.56 216 SER A C 1
ATOM 1677 O O . SER A 1 216 ? -3.123 1.082 -24.384 1.00 92.56 216 SER A O 1
ATOM 1679 N N . GLN A 1 217 ? -1.495 0.026 -25.520 1.00 95.62 217 GLN A N 1
ATOM 1680 C CA . GLN A 1 217 ? -1.945 -1.330 -25.229 1.00 95.62 217 GLN A CA 1
ATOM 1681 C C . GLN A 1 217 ? -0.741 -2.272 -25.192 1.00 95.62 217 GLN A C 1
ATOM 1683 O O . GLN A 1 217 ? 0.170 -2.145 -26.011 1.00 95.62 217 GLN A O 1
ATOM 1688 N N . LEU A 1 218 ? -0.725 -3.206 -24.241 1.00 97.69 218 LEU A N 1
ATOM 1689 C CA . LEU A 1 218 ? 0.294 -4.252 -24.206 1.00 97.69 218 LEU A CA 1
ATOM 1690 C C . LEU A 1 218 ? 0.103 -5.176 -25.418 1.00 97.69 218 LEU A C 1
ATOM 1692 O O . LEU A 1 218 ? -1.028 -5.470 -25.807 1.00 97.69 218 LEU A O 1
ATOM 1696 N N . TYR A 1 219 ? 1.193 -5.654 -26.004 1.00 97.75 219 TYR A N 1
ATOM 1697 C CA . TYR A 1 219 ? 1.155 -6.723 -26.996 1.00 97.75 219 TYR A CA 1
ATOM 1698 C C . TYR A 1 219 ? 2.190 -7.797 -26.669 1.00 97.75 219 TYR A C 1
ATOM 1700 O O . TYR A 1 219 ? 3.151 -7.545 -25.942 1.00 97.75 219 TYR A O 1
ATOM 1708 N N . SER A 1 220 ? 2.000 -8.976 -27.253 1.00 98.56 220 SER A N 1
ATOM 1709 C CA . SER A 1 220 ? 3.012 -10.025 -27.330 1.00 98.56 220 SER A CA 1
ATOM 1710 C C . SER A 1 220 ? 3.283 -10.422 -28.780 1.00 98.56 220 SER A C 1
ATOM 1712 O O . SER A 1 220 ? 2.353 -10.410 -29.590 1.00 98.56 220 SER A O 1
ATOM 1714 N N . ILE A 1 221 ? 4.505 -10.848 -29.083 1.00 98.62 221 ILE A N 1
ATOM 1715 C CA . ILE A 1 221 ? 4.900 -11.513 -30.325 1.00 98.62 221 ILE A CA 1
ATOM 1716 C C . ILE A 1 221 ? 5.380 -12.918 -29.970 1.00 98.62 221 ILE A C 1
ATOM 1718 O O . ILE A 1 221 ? 6.235 -13.078 -29.101 1.00 98.62 221 ILE A O 1
ATOM 1722 N N . ASP A 1 222 ? 4.863 -13.930 -30.658 1.00 98.25 222 ASP A N 1
ATOM 1723 C CA . ASP A 1 222 ? 5.493 -15.249 -30.700 1.00 98.25 222 ASP A CA 1
ATOM 1724 C C . ASP A 1 222 ? 6.697 -15.188 -31.661 1.00 98.25 222 ASP A C 1
ATOM 1726 O O . ASP A 1 222 ? 6.495 -15.069 -32.875 1.00 98.25 222 ASP A O 1
ATOM 1730 N N . PRO A 1 223 ? 7.947 -15.261 -31.166 1.00 97.06 223 PRO A N 1
ATOM 1731 C CA . PRO A 1 223 ? 9.136 -15.100 -31.999 1.00 97.06 223 PRO A CA 1
ATOM 1732 C C . PRO A 1 223 ? 9.363 -16.270 -32.967 1.00 97.06 223 PRO A C 1
ATOM 1734 O O . PRO A 1 223 ? 10.218 -16.176 -33.844 1.00 97.06 223 PRO A O 1
ATOM 1737 N N . THR A 1 224 ? 8.622 -17.376 -32.847 1.00 96.44 224 THR A N 1
ATOM 1738 C CA . THR A 1 224 ? 8.732 -18.510 -33.777 1.00 96.44 224 THR A CA 1
ATOM 1739 C C . THR A 1 224 ? 7.849 -18.345 -35.011 1.00 96.44 224 THR A C 1
ATOM 1741 O O . THR A 1 224 ? 8.236 -18.756 -36.106 1.00 96.44 224 THR A O 1
ATOM 1744 N N . THR A 1 225 ? 6.682 -17.717 -34.855 1.00 97.00 225 THR A N 1
ATOM 1745 C CA . THR A 1 225 ? 5.677 -17.576 -35.920 1.00 97.00 225 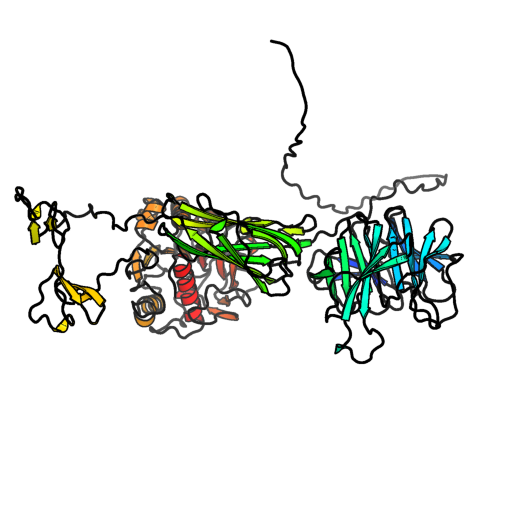THR A CA 1
ATOM 1746 C C . THR A 1 225 ? 5.482 -16.137 -36.397 1.00 97.00 225 THR A C 1
ATOM 1748 O O . THR A 1 225 ? 4.966 -15.929 -37.493 1.00 97.00 225 THR A O 1
ATOM 1751 N N . GLY A 1 226 ? 5.879 -15.147 -35.594 1.00 96.75 226 GLY A N 1
ATOM 1752 C CA . GLY A 1 226 ? 5.567 -13.734 -35.804 1.00 96.75 226 GLY A CA 1
ATOM 1753 C C . GLY A 1 226 ? 4.130 -13.356 -35.430 1.00 96.75 226 GLY A C 1
ATOM 1754 O O . GLY A 1 226 ? 3.689 -12.248 -35.739 1.00 96.75 226 GLY A O 1
ATOM 1755 N N . ALA A 1 227 ? 3.380 -14.250 -34.778 1.00 98.06 227 ALA A N 1
ATOM 1756 C CA . ALA A 1 227 ? 2.013 -13.969 -34.358 1.00 98.06 227 ALA A CA 1
ATOM 1757 C C . ALA A 1 227 ? 1.979 -12.867 -33.290 1.00 98.06 227 ALA A C 1
ATOM 1759 O O . ALA A 1 227 ? 2.572 -13.005 -32.221 1.00 98.06 227 ALA A O 1
ATOM 1760 N N . VAL A 1 228 ? 1.256 -11.787 -33.581 1.00 98.19 228 VAL A N 1
ATOM 1761 C CA . VAL A 1 228 ? 1.033 -10.657 -32.674 1.00 98.19 228 VAL A CA 1
ATOM 1762 C C . VAL A 1 228 ? -0.298 -10.840 -31.950 1.00 98.19 228 VAL A C 1
ATOM 1764 O O . VAL A 1 228 ? -1.300 -11.227 -32.547 1.00 98.19 228 VAL A O 1
ATOM 1767 N N . SER A 1 229 ? -0.334 -10.548 -30.653 1.00 97.81 229 SER A N 1
ATOM 1768 C CA . SER A 1 229 ? -1.566 -10.519 -29.859 1.00 97.81 229 SER A CA 1
ATOM 1769 C C . SER A 1 229 ? -1.608 -9.263 -29.001 1.00 97.81 229 SER A C 1
ATOM 1771 O O . SER A 1 229 ? -0.670 -9.005 -28.253 1.00 97.81 229 SER A O 1
ATOM 1773 N N . PHE A 1 230 ? -2.692 -8.493 -29.094 1.00 97.69 230 PHE A N 1
ATOM 1774 C CA . PHE A 1 230 ? -2.944 -7.345 -28.220 1.00 97.69 230 PHE A CA 1
ATOM 1775 C C . PHE A 1 230 ? -3.639 -7.801 -26.934 1.00 97.69 230 PHE A C 1
ATOM 1777 O O . PHE A 1 230 ? -4.556 -8.621 -26.978 1.00 97.69 230 PHE A O 1
ATOM 1784 N N . ILE A 1 231 ? -3.198 -7.280 -25.791 1.00 97.81 231 ILE A N 1
ATOM 1785 C CA . ILE A 1 231 ? -3.559 -7.776 -24.460 1.00 97.81 231 ILE A CA 1
ATOM 1786 C C . ILE A 1 231 ? -4.170 -6.637 -23.642 1.00 97.81 231 ILE A C 1
ATOM 1788 O O . ILE A 1 231 ? -3.619 -5.537 -23.560 1.00 97.81 231 ILE A O 1
ATOM 1792 N N . GLY A 1 232 ? -5.316 -6.915 -23.018 1.00 94.50 232 GLY A N 1
ATOM 1793 C CA . GLY A 1 232 ? -6.075 -5.933 -22.246 1.00 94.50 232 GLY A CA 1
ATOM 1794 C C . GLY A 1 232 ? -6.778 -4.886 -23.105 1.00 94.50 232 GLY A C 1
ATOM 1795 O O . GLY A 1 232 ? -6.862 -5.014 -24.324 1.00 94.50 232 GLY A O 1
ATOM 1796 N N . SER A 1 233 ? -7.296 -3.842 -22.462 1.00 91.38 233 SER A N 1
ATOM 1797 C CA . SER A 1 233 ? -7.943 -2.712 -23.139 1.00 91.38 233 SER A CA 1
ATOM 1798 C C . SER A 1 233 ? -6.945 -1.591 -23.423 1.00 91.38 233 SER A C 1
ATOM 1800 O O . SER A 1 233 ? -6.069 -1.303 -22.606 1.00 91.38 233 SER A O 1
ATOM 1802 N N . ALA A 1 234 ? -7.117 -0.908 -24.555 1.00 91.38 234 ALA A N 1
ATOM 1803 C CA . ALA A 1 234 ? -6.382 0.318 -24.846 1.00 91.38 234 ALA A CA 1
ATOM 1804 C C . ALA A 1 234 ? -6.662 1.389 -23.774 1.00 91.38 234 ALA A C 1
ATOM 1806 O O . ALA A 1 234 ? -7.818 1.620 -23.417 1.00 91.38 234 ALA A O 1
ATOM 1807 N N . ASN A 1 235 ? -5.615 2.045 -23.272 1.00 86.81 235 ASN A N 1
ATOM 1808 C CA . ASN A 1 235 ? -5.707 3.040 -22.199 1.00 86.81 235 ASN A CA 1
ATOM 1809 C C . ASN A 1 235 ? -5.173 4.416 -22.628 1.00 86.81 235 ASN A C 1
ATOM 1811 O O . ASN A 1 235 ? -4.378 4.524 -23.559 1.00 86.81 235 ASN A O 1
ATOM 1815 N N . ASP A 1 236 ? -5.606 5.466 -21.929 1.00 84.62 236 ASP A N 1
ATOM 1816 C CA . ASP A 1 236 ? -5.374 6.881 -22.278 1.00 84.62 236 ASP A CA 1
ATOM 1817 C C . ASP A 1 236 ? -3.929 7.360 -22.103 1.00 84.62 236 ASP A C 1
ATOM 1819 O O . ASP A 1 236 ? -3.583 8.491 -22.431 1.00 84.62 236 ASP A O 1
ATOM 1823 N N . ASP A 1 237 ? -3.064 6.497 -21.597 1.00 81.06 237 ASP A N 1
ATOM 1824 C CA . ASP A 1 237 ? -1.697 6.830 -21.267 1.00 81.06 237 ASP A CA 1
ATOM 1825 C C . ASP A 1 237 ? -0.769 6.317 -22.367 1.00 81.06 237 ASP A C 1
ATOM 1827 O O . ASP A 1 237 ? -0.194 5.228 -22.294 1.00 81.06 237 ASP A O 1
ATOM 1831 N N . ALA A 1 238 ? -0.682 7.124 -23.422 1.00 78.81 238 ALA A N 1
ATOM 1832 C CA . ALA A 1 238 ? 0.067 6.857 -24.645 1.00 78.81 238 ALA A CA 1
ATOM 1833 C C . ALA A 1 238 ? 1.537 7.311 -24.596 1.00 78.81 238 ALA A C 1
ATOM 1835 O O . ALA A 1 238 ? 2.140 7.574 -25.639 1.00 78.8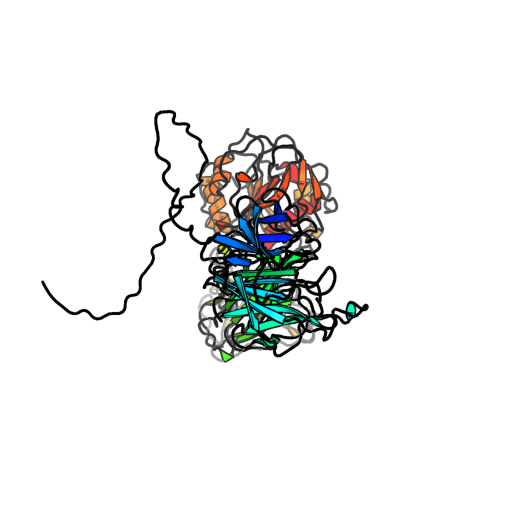1 238 ALA A O 1
ATOM 1836 N N . GLY A 1 239 ? 2.109 7.448 -23.395 1.00 85.50 239 GLY A N 1
ATOM 1837 C CA . GLY A 1 239 ? 3.529 7.750 -23.238 1.00 85.50 239 GLY A CA 1
ATOM 1838 C C . GLY A 1 239 ? 4.396 6.667 -23.882 1.00 85.50 239 GLY A C 1
ATOM 1839 O O . GLY A 1 239 ? 4.124 5.478 -23.725 1.00 85.50 239 GLY A O 1
ATOM 1840 N N . VAL A 1 240 ? 5.441 7.084 -24.601 1.00 89.56 240 VAL A N 1
ATOM 1841 C CA . VAL A 1 240 ? 6.398 6.159 -25.219 1.00 89.56 240 VAL A CA 1
ATOM 1842 C C . VAL A 1 240 ? 7.123 5.376 -24.131 1.00 89.56 240 VAL A C 1
ATOM 1844 O O . VAL A 1 240 ? 7.707 5.972 -23.226 1.00 89.56 240 VAL A O 1
ATOM 1847 N N . VAL A 1 241 ? 7.068 4.050 -24.237 1.00 93.50 241 VAL A N 1
ATOM 1848 C CA . VAL A 1 241 ? 7.855 3.115 -23.433 1.00 93.50 241 VAL A CA 1
ATOM 1849 C C . VAL A 1 241 ? 9.039 2.698 -24.290 1.00 93.50 241 VAL A C 1
ATOM 1851 O O . VAL A 1 241 ? 8.879 1.875 -25.185 1.00 93.50 241 VAL A O 1
ATOM 1854 N N . GLY A 1 242 ? 10.177 3.351 -24.074 1.00 92.81 242 GLY A N 1
ATOM 1855 C CA . GLY A 1 242 ? 11.415 3.091 -24.810 1.00 92.81 242 GLY A CA 1
ATOM 1856 C C . GLY A 1 242 ? 12.428 2.288 -24.005 1.00 92.81 242 GLY A C 1
ATOM 1857 O O . GLY A 1 242 ? 13.589 2.288 -24.344 1.00 92.81 242 GLY A O 1
ATOM 1858 N N . ALA A 1 243 ? 12.059 1.710 -22.867 1.00 95.25 243 ALA A N 1
ATOM 1859 C CA . ALA A 1 243 ? 12.941 0.776 -22.180 1.00 95.25 243 ALA A CA 1
ATOM 1860 C C . ALA A 1 243 ? 12.096 -0.318 -21.541 1.00 95.25 243 ALA A C 1
ATOM 1862 O O . ALA A 1 243 ? 11.351 -0.050 -20.598 1.00 95.25 243 ALA A O 1
ATOM 1863 N N . MET A 1 244 ? 12.164 -1.527 -22.076 1.00 97.56 244 MET A N 1
ATOM 1864 C CA . MET A 1 244 ? 11.452 -2.704 -21.600 1.00 97.56 244 MET A CA 1
ATOM 1865 C C . MET A 1 244 ? 12.435 -3.649 -20.907 1.00 97.56 244 MET A C 1
ATOM 1867 O O . MET A 1 244 ? 13.615 -3.688 -21.225 1.00 97.56 244 MET A O 1
ATOM 1871 N N . TYR A 1 245 ? 11.952 -4.398 -19.919 1.00 97.50 245 TYR A N 1
ATOM 1872 C CA . TYR A 1 245 ? 12.776 -5.331 -19.155 1.00 97.50 245 TYR A CA 1
ATOM 1873 C C . TYR A 1 245 ? 12.013 -6.630 -18.925 1.00 97.50 245 TYR A C 1
ATOM 1875 O O . TYR A 1 245 ? 10.900 -6.621 -18.387 1.00 97.50 245 TYR A O 1
ATOM 1883 N N . GLY A 1 246 ? 12.631 -7.742 -19.309 1.00 97.31 246 GLY A N 1
ATOM 1884 C CA . GLY A 1 246 ? 12.189 -9.089 -18.978 1.00 97.31 246 GLY A CA 1
ATOM 1885 C C . GLY A 1 246 ? 12.931 -9.556 -17.737 1.00 97.31 246 GLY A C 1
ATOM 1886 O O . GLY A 1 246 ? 14.148 -9.413 -17.674 1.00 97.31 246 GLY A O 1
ATOM 1887 N N . ALA A 1 247 ? 12.219 -10.076 -16.739 1.00 95.62 247 ALA A N 1
ATOM 1888 C CA . ALA A 1 247 ? 12.834 -10.465 -15.470 1.00 95.62 247 ALA A CA 1
ATOM 1889 C C . ALA A 1 247 ? 12.080 -11.610 -14.792 1.00 95.62 247 ALA A C 1
ATOM 1891 O O . ALA A 1 247 ? 10.984 -11.415 -14.262 1.00 95.62 247 ALA A O 1
ATOM 1892 N N . ALA A 1 248 ? 12.641 -12.819 -14.844 1.00 94.06 248 ALA A N 1
ATOM 1893 C CA . ALA A 1 248 ? 12.064 -14.052 -14.302 1.00 94.06 248 ALA A CA 1
ATOM 1894 C C . ALA A 1 248 ? 10.584 -14.262 -14.695 1.00 94.06 248 ALA A C 1
ATOM 1896 O O . ALA A 1 248 ? 9.759 -14.741 -13.916 1.00 94.06 248 ALA A O 1
ATOM 1897 N N . GLY A 1 249 ? 10.242 -13.867 -15.924 1.00 94.19 249 GLY A N 1
ATOM 1898 C CA . GLY A 1 249 ? 8.900 -13.988 -16.494 1.00 94.19 249 GLY A CA 1
ATOM 1899 C C . GLY A 1 249 ? 7.920 -12.872 -16.121 1.00 94.19 249 GLY A C 1
ATOM 1900 O O . GLY A 1 249 ? 6.732 -12.955 -16.447 1.00 94.19 249 GLY A O 1
ATOM 1901 N N . HIS A 1 250 ? 8.398 -11.806 -15.484 1.00 96.56 250 HIS A N 1
ATOM 1902 C CA . HIS A 1 250 ? 7.704 -10.527 -15.390 1.00 96.56 250 HIS A CA 1
ATOM 1903 C C . HIS A 1 250 ? 8.172 -9.569 -16.487 1.00 96.56 250 HIS A C 1
ATOM 1905 O O . HIS A 1 250 ? 9.300 -9.661 -16.968 1.00 96.56 250 HIS A O 1
ATOM 1911 N N . ILE A 1 251 ? 7.286 -8.646 -16.867 1.00 98.25 251 ILE A N 1
ATOM 1912 C CA . ILE A 1 251 ? 7.548 -7.617 -17.872 1.00 98.25 251 ILE A CA 1
ATOM 1913 C C . ILE A 1 251 ? 7.412 -6.245 -17.224 1.00 98.25 251 ILE A C 1
ATOM 1915 O O . ILE A 1 251 ? 6.357 -5.904 -16.676 1.00 98.25 251 ILE A O 1
ATOM 1919 N N . TYR A 1 252 ? 8.471 -5.451 -17.331 1.00 97.56 252 TYR A N 1
ATOM 1920 C CA . TYR A 1 252 ? 8.503 -4.063 -16.894 1.00 97.56 252 TYR A CA 1
ATOM 1921 C C . TYR A 1 252 ? 8.775 -3.144 -18.080 1.00 97.56 252 TYR A C 1
ATOM 1923 O O . TYR A 1 252 ? 9.378 -3.548 -19.069 1.00 97.56 252 TYR A O 1
ATOM 1931 N N . GLY A 1 253 ? 8.338 -1.895 -17.974 1.00 95.56 253 GLY A N 1
ATOM 1932 C CA . GLY A 1 253 ? 8.604 -0.876 -18.979 1.00 95.56 253 GLY A CA 1
ATOM 1933 C C . GLY A 1 253 ? 8.744 0.500 -18.351 1.00 95.56 253 GLY A C 1
ATOM 1934 O O . GLY A 1 253 ? 7.875 0.931 -17.586 1.00 95.56 253 GLY A O 1
ATOM 1935 N N . ALA A 1 254 ? 9.834 1.184 -18.672 1.00 94.19 254 ALA A N 1
ATOM 1936 C CA . ALA A 1 254 ? 10.088 2.564 -18.310 1.00 94.19 254 ALA A CA 1
ATOM 1937 C C . ALA A 1 254 ? 9.679 3.491 -19.456 1.00 94.19 254 ALA A C 1
ATOM 1939 O O . ALA A 1 254 ? 10.014 3.282 -20.625 1.00 94.19 254 ALA A O 1
ATOM 1940 N N . LYS A 1 255 ? 8.918 4.530 -19.116 1.00 92.12 255 LYS A N 1
ATOM 1941 C CA . LYS A 1 255 ? 8.537 5.552 -20.090 1.00 92.12 255 LYS A CA 1
ATOM 1942 C C . LYS A 1 255 ? 9.656 6.550 -20.291 1.00 92.12 255 LYS A C 1
ATOM 1944 O O . LYS A 1 255 ? 10.346 6.908 -19.341 1.00 92.12 255 LYS A O 1
ATOM 1949 N N . ASN A 1 256 ? 9.703 7.137 -21.481 1.00 90.69 256 ASN A N 1
ATOM 1950 C CA . ASN A 1 256 ? 10.663 8.201 -21.759 1.00 90.69 256 ASN A CA 1
ATOM 1951 C C . ASN A 1 256 ? 10.379 9.463 -20.943 1.00 90.69 256 ASN A C 1
ATOM 1953 O O . ASN A 1 256 ? 11.283 10.194 -20.554 1.00 90.69 256 ASN A O 1
ATOM 1957 N N . MET A 1 257 ? 9.108 9.664 -20.593 1.00 88.94 257 MET A N 1
ATOM 1958 C CA . MET A 1 257 ? 8.680 10.699 -19.655 1.00 88.94 257 MET A CA 1
ATOM 1959 C C . MET A 1 257 ? 8.962 10.374 -18.174 1.00 88.94 257 MET A C 1
ATOM 1961 O O . MET A 1 257 ? 8.525 11.112 -17.295 1.00 88.94 257 MET A O 1
ATOM 1965 N N . GLY A 1 258 ? 9.657 9.274 -17.889 1.00 89.50 258 GLY A N 1
ATOM 1966 C CA . GLY A 1 258 ? 9.913 8.786 -16.543 1.00 89.50 258 GLY A CA 1
ATOM 1967 C C . GLY A 1 258 ? 8.813 7.870 -15.998 1.00 89.50 258 GLY A C 1
ATOM 1968 O O . GLY A 1 258 ? 7.650 7.886 -16.419 1.00 89.50 258 GLY A O 1
ATOM 1969 N N . GLY A 1 259 ? 9.211 7.060 -15.023 1.00 92.00 259 GLY A N 1
ATOM 1970 C CA . GLY A 1 259 ? 8.379 6.073 -14.351 1.00 92.00 259 GLY A CA 1
ATOM 1971 C C . GLY A 1 259 ? 8.560 4.662 -14.905 1.00 92.00 259 GLY A C 1
ATOM 1972 O O . GLY A 1 259 ? 8.475 4.452 -16.116 1.00 92.00 259 GLY A O 1
ATOM 1973 N N . LEU A 1 260 ? 8.742 3.699 -14.001 1.00 94.69 260 LEU A N 1
ATOM 1974 C CA . LEU A 1 260 ? 8.748 2.265 -14.280 1.00 94.69 260 LEU A CA 1
ATOM 1975 C C . LEU A 1 260 ? 7.381 1.664 -13.951 1.00 94.69 260 LEU A C 1
ATOM 1977 O O . LEU A 1 260 ? 6.804 1.924 -12.890 1.00 94.69 260 LEU A O 1
ATOM 1981 N N . TYR A 1 261 ? 6.898 0.806 -14.841 1.00 95.88 261 TYR A N 1
ATOM 1982 C CA . TYR A 1 261 ? 5.637 0.104 -14.683 1.00 95.88 261 TYR A CA 1
ATOM 1983 C C . TYR A 1 261 ? 5.819 -1.401 -14.870 1.00 95.88 261 TYR A C 1
ATOM 1985 O O . TYR A 1 261 ? 6.585 -1.812 -15.736 1.00 95.88 261 TYR A O 1
ATOM 1993 N N . LYS A 1 262 ? 5.080 -2.208 -14.105 1.00 97.19 262 LYS A N 1
ATOM 1994 C CA . LYS A 1 262 ? 4.949 -3.659 -14.308 1.00 97.19 262 LYS A CA 1
ATOM 1995 C C . LYS A 1 262 ? 3.665 -3.948 -15.079 1.00 97.19 262 LYS A C 1
ATOM 1997 O O . LYS A 1 262 ? 2.635 -3.321 -14.817 1.00 97.19 262 LYS A O 1
ATOM 2002 N N . TYR A 1 263 ? 3.728 -4.882 -16.020 1.00 96.88 263 TYR A N 1
ATOM 2003 C CA . TYR A 1 263 ? 2.603 -5.265 -16.866 1.00 96.88 263 TYR A CA 1
ATOM 2004 C C . TYR A 1 263 ? 2.133 -6.680 -16.542 1.00 96.88 263 TYR A C 1
ATOM 2006 O O . TYR A 1 263 ? 2.920 -7.627 -16.528 1.00 96.88 263 TYR A O 1
ATOM 2014 N N . ASN A 1 264 ? 0.825 -6.828 -16.352 1.00 96.06 264 ASN A N 1
ATOM 2015 C CA . ASN A 1 264 ? 0.186 -8.127 -16.267 1.00 96.06 264 ASN A CA 1
ATOM 2016 C C . ASN A 1 264 ? 0.029 -8.683 -17.687 1.00 96.06 264 ASN A C 1
ATOM 2018 O O . ASN A 1 264 ? -0.750 -8.163 -18.487 1.00 96.06 264 ASN A O 1
ATOM 2022 N N . THR A 1 265 ? 0.749 -9.755 -18.002 1.00 96.50 265 THR A N 1
ATOM 2023 C CA . THR A 1 265 ? 0.771 -10.361 -19.344 1.00 96.50 265 THR A CA 1
ATOM 2024 C C . THR A 1 265 ? -0.527 -11.076 -19.724 1.00 96.50 265 THR A C 1
ATOM 2026 O O . THR A 1 265 ? -0.708 -11.436 -20.881 1.00 96.50 265 THR A O 1
ATOM 2029 N N . THR A 1 266 ? -1.459 -11.261 -18.784 1.00 95.06 266 THR A N 1
ATOM 2030 C CA . THR A 1 266 ? -2.779 -11.855 -19.046 1.00 95.06 266 THR A CA 1
ATOM 2031 C C . THR A 1 266 ? -3.850 -10.787 -19.253 1.00 95.06 266 THR A C 1
ATOM 2033 O O . THR A 1 266 ? -4.648 -10.880 -20.182 1.00 95.06 266 THR A O 1
ATOM 2036 N N . THR A 1 267 ? -3.887 -9.767 -18.391 1.00 94.69 267 THR A N 1
ATOM 2037 C CA . THR A 1 267 ? -4.953 -8.748 -18.398 1.00 94.69 267 THR A CA 1
ATOM 2038 C C . THR A 1 267 ? -4.564 -7.461 -19.120 1.00 94.69 267 THR A C 1
ATOM 2040 O O . THR A 1 267 ? -5.439 -6.653 -19.419 1.00 94.69 267 THR A O 1
ATOM 2043 N N . GLY A 1 268 ? -3.272 -7.241 -19.381 1.00 94.38 268 GLY A N 1
ATOM 2044 C CA . GLY A 1 268 ? -2.731 -5.985 -19.910 1.00 94.38 268 GLY A CA 1
ATOM 2045 C C . GLY A 1 268 ? -2.707 -4.851 -18.882 1.00 94.38 268 GLY A C 1
ATOM 2046 O O . GLY A 1 268 ? -2.358 -3.721 -19.223 1.00 94.38 268 GLY A O 1
ATOM 2047 N N . GLU A 1 269 ? -3.081 -5.129 -17.630 1.00 93.06 269 GLU A N 1
ATOM 2048 C CA . GLU A 1 269 ? -3.053 -4.152 -16.549 1.00 93.06 269 GLU A CA 1
ATOM 2049 C C . GLU A 1 269 ? -1.625 -3.666 -16.297 1.00 93.06 269 GLU A C 1
ATOM 2051 O O . GLU A 1 269 ? -0.685 -4.455 -16.173 1.00 93.06 269 GLU A O 1
ATOM 2056 N N . ARG A 1 270 ? -1.473 -2.349 -16.181 1.00 93.00 270 ARG A N 1
ATOM 2057 C CA . ARG A 1 270 ? -0.202 -1.700 -15.895 1.00 93.00 270 ARG A CA 1
ATOM 2058 C C . ARG A 1 270 ? -0.219 -1.109 -14.490 1.00 93.00 270 ARG A C 1
ATOM 2060 O O . ARG A 1 270 ? -1.067 -0.276 -14.183 1.00 93.00 270 ARG A O 1
ATOM 2067 N N . THR A 1 271 ? 0.776 -1.452 -13.684 1.00 95.62 271 THR A N 1
ATOM 2068 C CA . THR A 1 271 ? 0.947 -0.930 -12.325 1.00 95.62 271 THR A CA 1
ATOM 2069 C C . THR A 1 271 ? 2.190 -0.062 -12.248 1.00 95.62 271 THR A C 1
ATOM 2071 O O . THR A 1 271 ? 3.262 -0.478 -12.678 1.00 95.62 271 THR A O 1
ATOM 2074 N N . PHE A 1 272 ? 2.062 1.144 -11.697 1.00 96.06 272 PHE A N 1
ATOM 2075 C CA . PHE A 1 272 ? 3.203 2.021 -11.438 1.00 96.06 272 PHE A CA 1
ATOM 2076 C C . PHE A 1 272 ? 4.037 1.483 -10.268 1.00 96.06 272 PHE A C 1
ATOM 2078 O O . PHE A 1 272 ? 3.513 1.315 -9.168 1.00 96.06 272 PHE A O 1
ATOM 2085 N N . ILE A 1 273 ? 5.321 1.216 -10.513 1.00 96.31 273 ILE A N 1
ATOM 2086 C CA . ILE A 1 273 ? 6.248 0.633 -9.531 1.00 96.31 273 ILE A CA 1
ATOM 2087 C C . ILE A 1 273 ? 7.136 1.709 -8.917 1.00 96.31 273 ILE A C 1
ATOM 2089 O O . ILE A 1 273 ? 7.307 1.756 -7.703 1.00 96.31 273 ILE A O 1
ATOM 2093 N N . SER A 1 274 ? 7.701 2.587 -9.740 1.00 94.44 274 SER A N 1
ATOM 2094 C CA . SER A 1 274 ? 8.679 3.568 -9.274 1.00 94.44 274 SER A CA 1
ATOM 2095 C C . SER A 1 274 ? 8.694 4.795 -10.165 1.00 94.44 274 SER A C 1
ATOM 2097 O O . SER A 1 274 ? 8.434 4.697 -11.365 1.00 94.44 274 SER A O 1
ATOM 2099 N N . SER A 1 275 ? 9.063 5.939 -9.595 1.00 91.25 275 SER A N 1
ATOM 2100 C CA . SER A 1 275 ? 9.488 7.086 -10.393 1.00 91.25 275 SER A CA 1
ATOM 2101 C C . SER A 1 275 ? 10.873 6.809 -10.985 1.00 91.25 275 SER A C 1
ATOM 2103 O O . SER A 1 275 ? 11.707 6.147 -10.371 1.00 91.25 275 SER A O 1
ATOM 2105 N N . SER A 1 276 ? 11.155 7.344 -12.168 1.00 87.19 276 SER A N 1
ATOM 2106 C CA . SER A 1 276 ? 12.497 7.303 -12.754 1.00 87.19 276 SER A CA 1
ATOM 2107 C C . SER A 1 276 ? 12.806 8.630 -13.442 1.00 87.19 276 SER A C 1
ATOM 2109 O O . SER A 1 276 ? 11.867 9.350 -13.800 1.00 87.19 276 SER A O 1
ATOM 2111 N N . PRO A 1 277 ? 14.091 8.955 -13.661 1.00 88.19 277 PRO A N 1
ATOM 2112 C CA . PRO A 1 277 ? 14.473 10.069 -14.510 1.00 88.19 277 PRO A CA 1
ATOM 2113 C C . PRO A 1 277 ? 13.875 9.923 -15.913 1.00 88.19 277 PRO A C 1
ATOM 2115 O O . PRO A 1 277 ? 13.576 8.813 -16.367 1.00 88.19 277 PRO A O 1
ATOM 2118 N N . PHE A 1 278 ? 13.715 11.061 -16.587 1.00 86.81 278 PHE A N 1
ATOM 2119 C CA . PHE A 1 278 ? 13.427 11.100 -18.016 1.00 86.81 278 PHE A CA 1
ATOM 2120 C C . PHE A 1 278 ? 14.534 10.377 -18.775 1.00 86.81 278 PHE A C 1
ATOM 2122 O O . PHE A 1 278 ? 15.708 10.536 -18.431 1.00 86.81 278 PHE A O 1
ATOM 2129 N N . SER A 1 279 ? 14.159 9.630 -19.808 1.00 81.88 279 SER A N 1
ATOM 2130 C CA . SER A 1 279 ? 15.133 9.194 -20.796 1.00 81.88 279 SER A CA 1
ATOM 2131 C C . SER A 1 279 ? 15.140 10.140 -21.990 1.00 81.88 279 SER A C 1
ATOM 2133 O O . SER A 1 279 ? 14.126 10.755 -22.342 1.00 81.88 279 SER A O 1
ATOM 2135 N N . ASN A 1 280 ? 16.318 10.296 -22.583 1.00 74.88 280 ASN A N 1
ATOM 2136 C CA . ASN A 1 280 ? 16.510 11.104 -23.779 1.00 74.88 280 ASN A CA 1
ATOM 2137 C C . ASN A 1 280 ? 16.078 10.317 -25.033 1.00 74.88 280 ASN A C 1
ATOM 2139 O O . ASN A 1 280 ? 15.278 9.384 -24.973 1.00 74.88 280 ASN A O 1
ATOM 2143 N N . THR A 1 281 ? 16.545 10.727 -26.212 1.00 75.44 281 THR A N 1
ATOM 2144 C CA . THR A 1 281 ? 16.294 9.978 -27.448 1.00 75.44 281 THR A CA 1
ATOM 2145 C C . THR A 1 281 ? 17.085 8.671 -27.460 1.00 75.44 281 THR A C 1
ATOM 2147 O O . THR A 1 281 ? 18.239 8.677 -27.039 1.00 75.44 281 THR A O 1
ATOM 2150 N N . GLU A 1 282 ? 16.512 7.626 -28.066 1.00 79.12 282 GLU A N 1
ATOM 2151 C CA . GLU A 1 282 ? 17.212 6.364 -28.394 1.00 79.12 282 GLU A CA 1
ATOM 2152 C C . GLU A 1 282 ? 17.616 5.581 -27.154 1.00 79.12 282 GLU A C 1
ATOM 2154 O O . GLU A 1 282 ? 18.791 5.324 -26.920 1.00 79.12 282 GLU A O 1
ATOM 2159 N N . ASN A 1 283 ? 16.618 5.282 -26.328 1.00 90.75 283 ASN A N 1
ATOM 2160 C CA . ASN A 1 283 ? 16.788 4.455 -25.157 1.00 90.75 283 ASN A CA 1
ATOM 2161 C C . ASN A 1 283 ? 16.351 3.012 -25.411 1.00 90.75 283 ASN A C 1
ATOM 2163 O O . ASN A 1 283 ? 15.450 2.807 -26.215 1.00 90.75 283 ASN A O 1
ATOM 2167 N N . ASP A 1 284 ? 16.964 2.071 -24.688 1.00 94.00 284 ASP A N 1
ATOM 2168 C CA . ASP A 1 284 ? 16.504 0.682 -24.548 1.00 94.00 284 ASP A CA 1
ATOM 2169 C C . ASP A 1 284 ? 16.834 0.167 -23.146 1.00 94.00 284 ASP A C 1
ATOM 2171 O O . ASP A 1 284 ? 17.843 0.557 -22.540 1.00 94.00 284 ASP A O 1
ATOM 2175 N N . GLY A 1 285 ? 15.981 -0.719 -22.640 1.00 95.38 285 GLY A N 1
ATOM 2176 C CA . GLY A 1 285 ? 16.204 -1.426 -21.386 1.00 95.38 285 GLY A CA 1
ATOM 2177 C C . GLY A 1 285 ? 16.856 -2.782 -21.628 1.00 95.38 285 GLY A C 1
ATOM 2178 O O . GLY A 1 285 ? 16.518 -3.477 -22.575 1.00 95.38 285 GLY A O 1
ATOM 2179 N N . ALA A 1 286 ? 17.770 -3.187 -20.749 1.00 96.94 286 ALA A N 1
ATOM 2180 C CA . ALA A 1 286 ? 18.323 -4.535 -20.771 1.00 96.94 286 ALA A CA 1
ATOM 2181 C C . ALA A 1 286 ? 18.494 -5.086 -19.352 1.00 96.94 286 ALA A C 1
ATOM 2183 O O . ALA A 1 286 ? 18.936 -4.394 -18.432 1.00 96.94 286 ALA A O 1
ATOM 2184 N N . HIS A 1 287 ? 18.142 -6.354 -19.167 1.00 96.25 287 HIS A N 1
ATOM 2185 C CA . HIS A 1 287 ? 18.305 -7.088 -17.914 1.00 96.25 287 HIS A CA 1
ATOM 2186 C C . HIS A 1 287 ? 18.467 -8.579 -18.213 1.00 96.25 287 HIS A C 1
ATOM 2188 O O . HIS A 1 287 ? 17.975 -9.062 -19.232 1.00 96.25 287 HIS A O 1
ATOM 2194 N N . CYS A 1 288 ? 19.134 -9.327 -17.332 1.00 94.88 288 CYS A N 1
ATOM 2195 C CA . CYS A 1 288 ? 19.168 -10.775 -17.485 1.00 94.88 288 CYS A CA 1
ATOM 2196 C C . CYS A 1 288 ? 17.775 -11.377 -17.261 1.00 94.88 288 CYS A C 1
ATOM 2198 O O . CYS A 1 288 ? 17.267 -11.415 -16.143 1.00 94.88 288 CYS A O 1
ATOM 2200 N N . VAL A 1 289 ? 17.202 -11.958 -18.312 1.00 94.56 289 VAL A N 1
ATOM 2201 C CA . VAL A 1 289 ? 15.813 -12.429 -18.308 1.00 94.56 289 VAL A CA 1
ATOM 2202 C C . VAL A 1 289 ? 15.490 -13.527 -17.289 1.00 94.56 289 VAL A C 1
ATOM 2204 O O . VAL A 1 289 ? 14.333 -13.692 -16.901 1.00 94.56 289 VAL A O 1
ATOM 2207 N N . SER A 1 290 ? 16.488 -14.282 -16.821 1.00 93.50 290 SER A N 1
ATOM 2208 C CA . SER A 1 290 ? 16.295 -15.327 -15.809 1.00 93.50 290 SER A CA 1
ATOM 2209 C C . SER A 1 290 ? 16.327 -14.812 -14.369 1.00 93.50 290 SER A C 1
ATOM 2211 O O . SER A 1 290 ? 16.002 -15.574 -13.459 1.00 93.50 290 SER A O 1
ATOM 2213 N N . LEU A 1 291 ? 16.744 -13.565 -14.135 1.00 93.19 291 LEU A N 1
ATOM 2214 C CA . LEU A 1 291 ? 16.811 -12.986 -12.797 1.00 93.19 291 LEU A CA 1
ATOM 2215 C C . LEU A 1 291 ? 15.569 -12.138 -12.496 1.00 93.19 291 LEU A C 1
ATOM 2217 O O . LEU A 1 291 ? 15.019 -11.509 -13.398 1.00 93.19 291 LEU A O 1
ATOM 2221 N N . PRO A 1 292 ? 15.073 -12.152 -11.247 1.00 92.62 292 PRO A N 1
ATOM 2222 C CA . PRO A 1 292 ? 13.941 -11.326 -10.858 1.00 92.62 292 PRO A CA 1
ATOM 2223 C C . PRO A 1 292 ? 14.383 -9.889 -10.561 1.00 92.62 292 PRO A C 1
ATOM 2225 O O . PRO A 1 292 ? 15.454 -9.659 -9.997 1.00 92.62 292 PRO A O 1
ATOM 2228 N N . LEU A 1 293 ? 13.493 -8.931 -10.825 1.00 92.94 293 LEU A N 1
ATOM 2229 C CA . LEU A 1 293 ? 13.580 -7.596 -10.235 1.00 92.94 293 LEU A CA 1
ATOM 2230 C C . LEU A 1 293 ? 12.774 -7.581 -8.943 1.00 92.94 293 LEU A C 1
ATOM 2232 O O . LEU A 1 293 ? 11.555 -7.725 -8.978 1.00 92.94 293 LEU A O 1
ATOM 2236 N N . ILE A 1 294 ? 13.460 -7.424 -7.811 1.00 91.19 294 ILE A N 1
ATOM 2237 C CA . ILE A 1 294 ? 12.832 -7.421 -6.488 1.00 91.19 294 ILE A CA 1
ATOM 2238 C C . ILE A 1 294 ? 12.759 -5.987 -5.973 1.00 91.19 294 ILE A C 1
ATOM 2240 O O . ILE A 1 294 ? 13.785 -5.315 -5.851 1.00 91.19 294 ILE A O 1
ATOM 2244 N N . PHE A 1 295 ? 11.552 -5.536 -5.629 1.00 92.88 295 PHE A N 1
ATOM 2245 C CA . PHE A 1 295 ? 11.321 -4.194 -5.093 1.00 92.88 295 PHE A CA 1
ATOM 2246 C C . PHE A 1 295 ? 10.763 -4.239 -3.669 1.00 92.88 295 PHE A C 1
ATOM 2248 O O . PHE A 1 295 ? 9.827 -4.983 -3.367 1.00 92.88 295 PHE A O 1
ATOM 2255 N N . SER A 1 296 ? 11.324 -3.416 -2.786 1.00 91.88 296 SER A N 1
ATOM 2256 C CA . SER A 1 296 ? 10.856 -3.312 -1.402 1.00 91.88 296 SER A CA 1
ATOM 2257 C C . SER A 1 296 ? 9.548 -2.520 -1.278 1.00 91.88 296 SER A C 1
ATOM 2259 O O . SER A 1 296 ? 9.379 -1.466 -1.891 1.00 91.88 296 SER A O 1
ATOM 2261 N N . THR A 1 297 ? 8.634 -2.974 -0.433 1.00 94.00 297 THR A N 1
ATOM 2262 C CA . THR A 1 297 ? 7.343 -2.324 -0.162 1.00 94.00 297 THR A CA 1
ATOM 2263 C C . THR A 1 297 ? 7.052 -2.282 1.332 1.00 94.00 297 THR A C 1
ATOM 2265 O O . THR A 1 297 ? 7.782 -2.867 2.118 1.00 94.00 297 THR A O 1
ATOM 2268 N N . ASP A 1 298 ? 5.979 -1.611 1.720 1.00 94.94 298 ASP A N 1
ATOM 2269 C CA . ASP A 1 298 ? 5.419 -1.607 3.073 1.00 94.94 298 ASP A CA 1
ATOM 2270 C C . ASP A 1 298 ? 3.915 -1.732 2.869 1.00 94.94 298 ASP A C 1
ATOM 2272 O O . ASP A 1 298 ? 3.196 -0.731 2.739 1.00 94.94 298 ASP A O 1
ATOM 2276 N N . LEU A 1 299 ? 3.473 -2.971 2.636 1.00 97.25 299 LEU A N 1
ATOM 2277 C CA . LEU A 1 299 ? 2.053 -3.255 2.514 1.00 97.25 299 LEU A CA 1
ATOM 2278 C C . LEU A 1 299 ? 1.444 -3.173 3.904 1.00 97.25 299 LEU A C 1
ATOM 2280 O O . LEU A 1 299 ? 2.138 -3.286 4.893 1.00 97.25 299 LEU A O 1
ATOM 2284 N N . TYR A 1 300 ? 0.148 -2.916 3.995 1.00 97.56 300 TYR A N 1
ATOM 2285 C CA . TYR A 1 300 ? -0.539 -2.987 5.275 1.00 97.56 300 TYR A CA 1
ATOM 2286 C C . TYR A 1 300 ? -2.004 -3.307 5.072 1.00 97.56 300 TYR A C 1
ATOM 2288 O O . TYR A 1 300 ? -2.596 -3.014 4.025 1.00 97.56 300 TYR A O 1
ATOM 2296 N N . VAL A 1 301 ? -2.619 -3.829 6.127 1.00 97.50 301 VAL A N 1
ATOM 2297 C CA . VAL A 1 301 ? -4.069 -3.928 6.244 1.00 97.50 301 VAL A CA 1
ATOM 2298 C C . VAL A 1 301 ? -4.546 -3.329 7.555 1.00 97.50 301 VAL A C 1
ATOM 2300 O O . VAL A 1 301 ? -3.941 -3.483 8.609 1.00 97.50 301 VAL A O 1
ATOM 2303 N N . THR A 1 302 ? -5.689 -2.661 7.498 1.00 92.38 302 THR A N 1
ATOM 2304 C CA . THR A 1 302 ? -6.472 -2.314 8.686 1.00 92.38 302 THR A CA 1
ATOM 2305 C C . THR A 1 302 ? -7.854 -2.921 8.559 1.00 92.38 302 THR A C 1
ATOM 2307 O O . THR A 1 302 ? -8.345 -3.140 7.449 1.00 92.38 302 THR A O 1
ATOM 2310 N N . LYS A 1 303 ? -8.484 -3.200 9.696 1.00 92.69 303 LYS A N 1
ATOM 2311 C CA . LYS A 1 303 ? -9.813 -3.788 9.752 1.00 92.69 303 LYS A CA 1
ATOM 2312 C C . LYS A 1 303 ? -10.538 -3.298 10.982 1.00 92.69 303 LYS A C 1
ATOM 2314 O O . LYS A 1 303 ? -10.003 -3.413 12.079 1.00 92.69 303 LYS A O 1
ATOM 2319 N N . THR A 1 304 ? -11.757 -2.807 10.798 1.00 88.88 304 THR A N 1
ATOM 2320 C CA . THR A 1 304 ? -12.653 -2.570 11.926 1.00 88.88 304 THR A CA 1
ATOM 2321 C C . THR A 1 304 ? -14.113 -2.471 11.509 1.00 88.88 304 THR A C 1
ATOM 2323 O O . THR A 1 304 ? -14.409 -2.027 10.401 1.00 88.88 304 THR A O 1
ATOM 2326 N N . ASP A 1 305 ? -15.041 -2.865 12.379 1.00 87.31 305 ASP A N 1
ATOM 2327 C CA . ASP A 1 305 ? -16.458 -2.477 12.274 1.00 87.31 305 ASP A CA 1
ATOM 2328 C C . ASP A 1 305 ? -16.834 -1.310 13.208 1.00 87.31 305 ASP A C 1
ATOM 2330 O O . ASP A 1 305 ? -18.002 -0.913 13.281 1.00 87.31 305 ASP A O 1
ATOM 2334 N N . GLY A 1 306 ? -15.840 -0.754 13.908 1.00 79.06 306 GLY A N 1
ATOM 2335 C CA . GLY A 1 306 ? -15.987 0.324 14.879 1.00 79.06 306 GLY A CA 1
ATOM 2336 C C . GLY A 1 306 ? -16.666 -0.097 16.182 1.00 79.06 306 GLY A C 1
ATOM 2337 O O . GLY A 1 306 ? -17.091 0.778 16.936 1.00 79.06 306 GLY A O 1
ATOM 2338 N N . LYS A 1 307 ? -16.818 -1.401 16.449 1.00 77.31 307 LYS A N 1
ATOM 2339 C CA . LYS A 1 307 ? -17.514 -1.922 17.629 1.00 77.31 307 LYS A CA 1
ATOM 2340 C C . LYS A 1 307 ? -16.605 -2.864 18.409 1.00 77.31 307 LYS A C 1
ATOM 2342 O O . LYS A 1 307 ? -15.785 -3.577 17.856 1.00 77.31 307 LYS A O 1
ATOM 2347 N N . SER A 1 308 ? -16.825 -2.959 19.714 1.00 75.12 308 SER A N 1
ATOM 2348 C CA . SER A 1 308 ? -16.186 -3.993 20.549 1.00 75.12 308 SER A CA 1
ATOM 2349 C C . SER A 1 308 ? -17.130 -5.161 20.851 1.00 75.12 308 SER A C 1
ATOM 2351 O O . SER A 1 308 ? -16.749 -6.126 21.512 1.00 75.12 308 SER A O 1
ATOM 2353 N N . TYR A 1 309 ? -18.378 -5.074 20.385 1.00 75.44 309 TYR A N 1
ATOM 2354 C CA . TYR A 1 309 ? -19.484 -5.926 20.805 1.00 75.44 309 TYR A CA 1
ATOM 2355 C C . TYR A 1 309 ? -20.437 -6.234 19.658 1.00 75.44 309 TYR A C 1
ATOM 2357 O O . TYR A 1 309 ? -20.657 -5.402 18.777 1.00 75.44 309 TYR A O 1
ATOM 2365 N N . TYR A 1 310 ? -21.068 -7.405 19.720 1.00 82.06 310 TYR A N 1
ATOM 2366 C CA . TYR A 1 310 ? -22.126 -7.785 18.790 1.00 82.06 310 TYR A CA 1
ATOM 2367 C C . TYR A 1 310 ? -23.316 -8.429 19.511 1.00 82.06 310 TYR A C 1
ATOM 2369 O O . TYR A 1 310 ? -23.179 -9.054 20.564 1.00 82.06 310 TYR A O 1
ATOM 2377 N N . THR A 1 311 ? -24.505 -8.309 18.915 1.00 82.44 311 THR A N 1
ATOM 2378 C CA . THR A 1 311 ? -25.708 -9.040 19.338 1.00 82.44 311 THR A CA 1
ATOM 2379 C C . THR A 1 311 ? -25.980 -10.177 18.357 1.00 82.44 311 THR A C 1
ATOM 2381 O O . THR A 1 311 ? -26.032 -9.951 17.146 1.00 82.44 311 THR A O 1
ATOM 2384 N N . ALA A 1 312 ? -26.163 -11.401 18.849 1.00 86.00 312 ALA A N 1
ATOM 2385 C CA . ALA A 1 312 ? -26.537 -12.530 17.997 1.00 86.00 312 ALA A CA 1
ATOM 2386 C C . ALA A 1 312 ? -27.865 -12.249 17.261 1.00 86.00 312 ALA A C 1
ATOM 2388 O O . ALA A 1 312 ? -28.790 -11.674 17.833 1.00 86.00 312 ALA A O 1
ATOM 2389 N N . GLY A 1 313 ? -27.955 -12.618 15.981 1.00 86.56 313 GLY A N 1
ATOM 2390 C CA . GLY A 1 313 ? -29.106 -12.314 15.116 1.00 86.56 313 GLY A CA 1
ATOM 2391 C C . GLY A 1 313 ? -29.062 -10.932 14.450 1.00 86.56 313 GLY A C 1
ATOM 2392 O O . GLY A 1 313 ? -29.928 -10.625 13.631 1.00 86.56 313 GLY A O 1
ATOM 2393 N N . SER A 1 314 ? -28.084 -10.085 14.793 1.00 89.38 314 SER A N 1
ATOM 2394 C CA . SER A 1 314 ? -27.903 -8.767 14.172 1.00 89.38 314 SER A CA 1
ATOM 2395 C C . SER A 1 314 ? -26.998 -8.830 12.933 1.00 89.38 314 SER A C 1
ATOM 2397 O O . SER A 1 314 ? -26.715 -9.893 12.382 1.00 89.38 314 SER A O 1
ATOM 2399 N N . SER A 1 315 ? -26.562 -7.680 12.426 1.00 91.44 315 SER A N 1
ATOM 2400 C CA . SER A 1 315 ? -25.579 -7.607 11.344 1.00 91.44 315 SER A CA 1
ATOM 2401 C C . SER A 1 315 ? -24.507 -6.584 11.679 1.00 91.44 315 SER A C 1
ATOM 2403 O O . SER A 1 315 ? -24.779 -5.581 12.344 1.00 91.44 315 SER A O 1
ATOM 2405 N N . THR A 1 316 ? -23.291 -6.835 11.207 1.00 93.75 316 THR A N 1
ATOM 2406 C CA . THR A 1 316 ? -22.184 -5.887 11.307 1.00 93.75 316 THR A CA 1
ATOM 2407 C C . THR A 1 316 ? -21.542 -5.640 9.946 1.00 93.75 316 THR A C 1
ATOM 2409 O O . THR A 1 316 ? -21.835 -6.327 8.964 1.00 93.75 316 THR A O 1
ATOM 2412 N N . THR A 1 317 ? -20.743 -4.583 9.843 1.00 96.00 317 THR A N 1
ATOM 2413 C CA . THR A 1 317 ? -20.070 -4.199 8.600 1.00 96.00 317 THR A CA 1
ATOM 2414 C C . THR A 1 317 ? -18.643 -3.786 8.909 1.00 96.00 317 THR A C 1
ATOM 2416 O O . THR A 1 317 ? -18.433 -2.749 9.529 1.00 96.00 317 THR A O 1
ATOM 2419 N N . TYR A 1 318 ? -17.679 -4.587 8.462 1.00 96.50 318 TYR A N 1
ATOM 2420 C CA . TYR A 1 318 ? -16.263 -4.265 8.567 1.00 96.50 318 TYR A CA 1
ATOM 2421 C C . TYR A 1 318 ? -15.838 -3.370 7.403 1.00 96.50 318 TYR A C 1
ATOM 2423 O O . TYR A 1 318 ? -16.194 -3.617 6.249 1.00 96.50 318 TYR A O 1
ATOM 2431 N N . THR A 1 319 ? -15.027 -2.367 7.713 1.00 95.81 319 THR A N 1
ATOM 2432 C CA . THR A 1 319 ? -14.211 -1.635 6.748 1.00 95.81 319 THR A CA 1
ATOM 2433 C C . THR A 1 319 ? -12.800 -2.195 6.816 1.00 95.81 319 THR A C 1
ATOM 2435 O O . THR A 1 319 ? -12.187 -2.209 7.884 1.00 95.81 319 THR A O 1
ATOM 2438 N N . ILE A 1 320 ? -12.303 -2.677 5.684 1.00 98.69 320 ILE A N 1
ATOM 2439 C CA . ILE A 1 320 ? -10.926 -3.144 5.528 1.00 98.69 320 ILE A CA 1
ATOM 2440 C C . ILE A 1 320 ? -10.228 -2.198 4.570 1.00 98.69 320 ILE A C 1
ATOM 2442 O O . ILE A 1 320 ? -10.767 -1.919 3.502 1.00 98.69 320 ILE A O 1
ATOM 2446 N N . VAL A 1 321 ? -9.026 -1.749 4.909 1.00 97.56 321 VAL A N 1
ATOM 2447 C CA . VAL A 1 321 ? -8.183 -0.968 3.997 1.00 97.56 321 VAL A CA 1
ATOM 2448 C C . VAL A 1 321 ? -6.878 -1.712 3.807 1.00 97.56 321 VAL A C 1
ATOM 2450 O O . VAL A 1 321 ? -6.134 -1.856 4.771 1.00 97.56 321 VAL A O 1
ATOM 2453 N N . ALA A 1 322 ? -6.618 -2.155 2.580 1.00 98.69 322 ALA A N 1
ATOM 2454 C CA . ALA A 1 322 ? -5.320 -2.637 2.132 1.00 98.69 322 ALA A CA 1
ATOM 2455 C C . ALA A 1 322 ? -4.582 -1.498 1.418 1.00 98.69 322 ALA A C 1
ATOM 2457 O O . ALA A 1 322 ? -5.181 -0.811 0.583 1.00 98.69 322 ALA A O 1
ATOM 2458 N N . GLY A 1 323 ? -3.308 -1.280 1.729 1.00 97.88 323 GLY A N 1
ATOM 2459 C CA . GLY A 1 323 ? -2.523 -0.204 1.126 1.00 97.88 323 GLY A CA 1
ATOM 2460 C C . GLY A 1 323 ? -1.035 -0.509 1.058 1.00 97.88 323 GLY A C 1
ATOM 2461 O O . GLY A 1 323 ? -0.592 -1.564 1.495 1.00 97.88 323 GLY A O 1
ATOM 2462 N N . ASN A 1 324 ? -0.287 0.423 0.469 1.00 97.69 324 ASN A N 1
ATOM 2463 C CA . ASN A 1 324 ? 1.164 0.348 0.323 1.00 97.69 324 ASN A CA 1
ATOM 2464 C C . ASN A 1 324 ? 1.790 1.714 0.644 1.00 97.69 324 ASN A C 1
ATOM 2466 O O . ASN A 1 324 ? 1.523 2.691 -0.061 1.00 97.69 324 ASN A O 1
ATOM 2470 N N . ASN A 1 325 ? 2.605 1.804 1.695 1.00 93.62 325 ASN A N 1
ATOM 2471 C CA . ASN A 1 325 ? 3.303 3.038 2.077 1.00 93.62 325 ASN A CA 1
ATOM 2472 C C . ASN A 1 325 ? 4.604 3.262 1.282 1.00 93.62 325 ASN A C 1
ATOM 2474 O O . ASN A 1 325 ? 5.196 4.337 1.376 1.00 93.62 325 ASN A O 1
ATOM 2478 N N . GLY A 1 326 ? 5.016 2.296 0.455 1.00 92.94 326 GLY A N 1
ATOM 2479 C CA . GLY A 1 326 ? 6.232 2.342 -0.355 1.00 92.94 326 GLY A CA 1
ATOM 2480 C C . GLY A 1 326 ? 7.413 1.600 0.285 1.00 92.94 326 GLY A C 1
ATOM 2481 O O . GLY A 1 326 ? 7.230 0.873 1.247 1.00 92.94 326 GLY A O 1
ATOM 2482 N N . PRO A 1 327 ? 8.637 1.735 -0.243 1.00 93.44 327 PRO A N 1
ATOM 2483 C CA . PRO A 1 327 ? 9.052 2.742 -1.211 1.00 93.44 327 PRO A CA 1
ATOM 2484 C C . PRO A 1 327 ? 8.609 2.469 -2.647 1.00 93.44 327 PRO A C 1
ATOM 2486 O O . PRO A 1 327 ? 8.529 3.428 -3.402 1.00 93.44 327 PRO A O 1
ATOM 2489 N N . PHE A 1 328 ? 8.293 1.234 -3.043 1.00 96.94 328 PHE A N 1
ATOM 2490 C CA . PHE A 1 328 ? 7.887 0.906 -4.416 1.00 96.94 328 PHE A CA 1
ATOM 2491 C C . PHE A 1 328 ? 6.437 0.428 -4.498 1.00 96.94 328 PHE A C 1
ATOM 2493 O O . PHE A 1 328 ? 5.840 0.033 -3.502 1.00 96.94 328 PHE A O 1
ATOM 2500 N N . GLY A 1 329 ? 5.849 0.494 -5.690 1.00 97.50 329 GLY A N 1
ATOM 2501 C CA . GLY A 1 329 ? 4.564 -0.122 -5.998 1.00 97.50 329 GLY A CA 1
ATOM 2502 C C . GLY A 1 329 ? 4.677 -1.640 -6.149 1.00 97.50 329 GLY A C 1
ATOM 2503 O O . GLY A 1 329 ? 5.755 -2.167 -6.415 1.00 97.50 329 GLY A O 1
ATOM 2504 N N . VAL A 1 330 ? 3.550 -2.339 -6.029 1.00 97.81 330 VAL A N 1
ATOM 2505 C CA . VAL A 1 330 ? 3.462 -3.799 -6.172 1.00 97.81 330 VAL A CA 1
ATOM 2506 C C . VAL A 1 330 ? 2.294 -4.193 -7.071 1.00 97.81 330 VAL A C 1
ATOM 2508 O O . VAL A 1 330 ? 1.235 -3.572 -7.025 1.00 97.81 330 VAL A O 1
ATOM 2511 N N . GLN A 1 331 ? 2.466 -5.240 -7.876 1.00 97.75 331 GLN A N 1
ATOM 2512 C CA . GLN A 1 331 ? 1.389 -5.878 -8.639 1.00 97.75 331 GLN A CA 1
ATOM 2513 C C . GLN A 1 331 ? 1.305 -7.346 -8.241 1.00 97.75 331 GLN A C 1
ATOM 2515 O O . GLN A 1 331 ? 2.308 -8.057 -8.325 1.00 97.75 331 GLN A O 1
ATOM 2520 N N . GLY A 1 332 ? 0.103 -7.798 -7.882 1.00 96.31 332 GLY A N 1
ATOM 2521 C CA . GLY A 1 332 ? -0.152 -9.188 -7.514 1.00 96.31 332 GLY A CA 1
ATOM 2522 C C . GLY A 1 332 ? -0.089 -9.468 -6.013 1.00 96.31 332 GLY A C 1
ATOM 2523 O O . GLY A 1 332 ? 0.114 -10.617 -5.632 1.00 96.31 332 GLY A O 1
ATOM 2524 N N . ALA A 1 333 ? -0.255 -8.451 -5.162 1.00 98.19 333 ALA A N 1
ATOM 2525 C CA . ALA A 1 333 ? -0.439 -8.675 -3.731 1.00 98.19 333 ALA A CA 1
ATOM 2526 C C . ALA A 1 333 ? -1.789 -9.363 -3.485 1.00 98.19 333 ALA A C 1
ATOM 2528 O O . ALA A 1 333 ? -2.762 -9.085 -4.185 1.00 98.19 333 ALA A O 1
ATOM 2529 N N . ILE A 1 334 ? -1.858 -10.260 -2.504 1.00 98.31 334 ILE A N 1
ATOM 2530 C CA . ILE A 1 334 ? -3.064 -11.057 -2.245 1.00 98.31 334 ILE A CA 1
ATOM 2531 C C . ILE A 1 334 ? -3.668 -10.630 -0.914 1.00 98.31 334 ILE A C 1
ATOM 2533 O O . ILE A 1 334 ? -3.012 -10.751 0.118 1.00 98.31 334 ILE A O 1
ATOM 2537 N N . VAL A 1 335 ? -4.915 -10.155 -0.927 1.00 98.81 335 VAL A N 1
ATOM 2538 C CA . VAL A 1 335 ? -5.689 -9.864 0.289 1.00 98.81 335 VAL A CA 1
ATOM 2539 C C . VAL A 1 335 ? -6.617 -11.031 0.590 1.00 98.81 335 VAL A C 1
ATOM 2541 O O . VAL A 1 335 ? -7.426 -11.425 -0.253 1.00 98.81 335 VAL A O 1
ATOM 2544 N N . THR A 1 336 ? -6.540 -11.548 1.814 1.00 98.44 336 THR A N 1
ATOM 2545 C CA . THR A 1 336 ? -7.373 -12.655 2.289 1.00 98.44 336 THR A CA 1
ATOM 2546 C C . THR A 1 336 ? -8.132 -12.285 3.557 1.00 98.44 336 THR A C 1
ATOM 2548 O O . THR A 1 336 ? -7.530 -11.865 4.541 1.00 98.44 336 THR A O 1
ATOM 2551 N N . ASP A 1 337 ? -9.450 -12.491 3.549 1.00 98.31 337 ASP A N 1
ATOM 2552 C CA . ASP A 1 337 ? -10.345 -12.361 4.711 1.00 98.31 337 ASP A CA 1
ATOM 2553 C C . ASP A 1 337 ? -11.257 -13.589 4.735 1.00 98.31 337 ASP A C 1
ATOM 2555 O O . ASP A 1 337 ? -12.121 -13.761 3.866 1.00 98.31 337 ASP A O 1
ATOM 2559 N N . HIS A 1 338 ? -11.009 -14.497 5.676 1.00 94.50 338 HIS A N 1
ATOM 2560 C CA . HIS A 1 338 ? -11.806 -15.710 5.807 1.00 94.50 338 HIS A CA 1
ATOM 2561 C C . HIS A 1 338 ? -13.148 -15.408 6.471 1.00 94.50 338 HIS A C 1
ATOM 2563 O O . HIS A 1 338 ? -13.248 -14.569 7.360 1.00 94.50 338 HIS A O 1
ATOM 2569 N N . VAL A 1 339 ? -14.184 -16.163 6.094 1.00 96.38 339 VAL A N 1
ATOM 2570 C CA . VAL A 1 339 ? -15.474 -16.094 6.790 1.00 96.38 339 VAL A CA 1
ATOM 2571 C C . VAL A 1 339 ? -15.246 -16.372 8.287 1.00 96.38 339 VAL A C 1
ATOM 2573 O O . VAL A 1 339 ? -14.647 -17.403 8.612 1.00 96.38 339 VAL A O 1
ATOM 2576 N N . PRO A 1 340 ? -15.705 -15.491 9.200 1.00 95.50 340 PRO A N 1
ATOM 2577 C CA . PRO A 1 340 ? -15.481 -15.669 10.630 1.00 95.50 340 PRO A CA 1
ATOM 2578 C C . PRO A 1 340 ? -16.029 -17.002 11.143 1.00 95.50 340 PRO A C 1
ATOM 2580 O O . PRO A 1 340 ? -17.066 -17.488 10.685 1.00 95.50 340 PRO A O 1
ATOM 2583 N N . ALA A 1 341 ? -15.363 -17.584 12.140 1.00 92.38 341 ALA A N 1
ATOM 2584 C CA . ALA A 1 341 ? -15.798 -18.847 12.724 1.00 92.38 341 ALA A CA 1
ATOM 2585 C C . ALA A 1 341 ? -17.243 -18.751 13.255 1.00 92.38 341 ALA A C 1
ATOM 2587 O O . ALA A 1 341 ? -17.607 -17.807 13.954 1.00 92.38 341 ALA A O 1
ATOM 2588 N N . GLY A 1 342 ? -18.077 -19.739 12.919 1.00 91.12 342 GLY A N 1
ATOM 2589 C CA . GLY A 1 342 ? -19.491 -19.769 13.312 1.00 91.12 342 GLY A CA 1
ATOM 2590 C C . GLY A 1 342 ? -20.425 -18.898 12.458 1.00 91.12 342 GLY A C 1
ATOM 2591 O O . GLY A 1 342 ? -21.630 -18.889 12.715 1.00 91.12 342 GLY A O 1
ATOM 2592 N N . ILE A 1 343 ? -19.909 -18.211 11.434 1.00 97.19 343 ILE A N 1
ATOM 2593 C CA . ILE A 1 343 ? -20.702 -17.508 10.421 1.00 97.19 343 ILE A CA 1
ATOM 2594 C C . ILE A 1 343 ? -20.808 -18.386 9.156 1.00 97.19 343 ILE A C 1
ATOM 2596 O O . ILE A 1 343 ? -19.785 -18.829 8.640 1.00 97.19 343 ILE A O 1
ATOM 2600 N N . PRO A 1 344 ? -22.016 -18.653 8.627 1.00 95.88 344 PRO A N 1
ATOM 2601 C CA . PRO A 1 344 ? -22.186 -19.282 7.316 1.00 95.88 344 PRO A CA 1
ATOM 2602 C C . PRO A 1 344 ? -21.667 -18.387 6.180 1.00 95.88 344 PRO A C 1
ATOM 2604 O 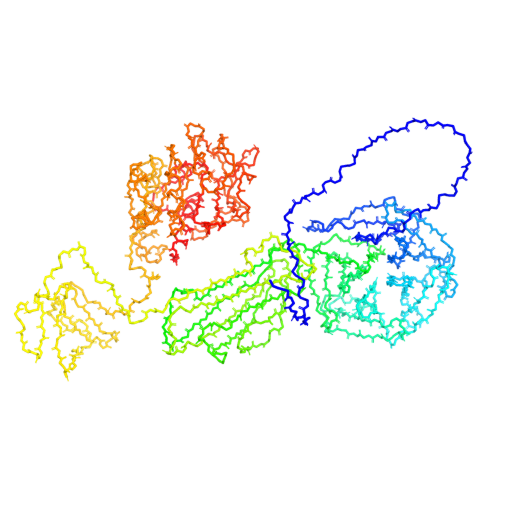O . PRO A 1 344 ? -21.817 -17.168 6.233 1.00 95.88 344 PRO A O 1
ATOM 2607 N N . ALA A 1 345 ? -21.080 -18.962 5.129 1.00 94.75 345 ALA A N 1
ATOM 2608 C CA . ALA A 1 345 ? -20.481 -18.176 4.044 1.00 94.75 345 ALA A CA 1
ATOM 2609 C C . ALA A 1 345 ? -21.510 -17.312 3.292 1.00 94.75 345 ALA A C 1
ATOM 2611 O O . ALA A 1 345 ? -21.198 -16.197 2.880 1.00 94.75 345 ALA A O 1
ATOM 2612 N N . GLU A 1 346 ? -22.750 -17.789 3.177 1.00 95.75 346 GLU A N 1
ATOM 2613 C CA . GLU A 1 346 ? -23.881 -17.070 2.585 1.00 95.75 346 GLU A CA 1
ATOM 2614 C C . GLU A 1 346 ? -24.295 -15.815 3.370 1.00 95.75 346 GLU A C 1
ATOM 2616 O O . GLU A 1 346 ? -24.961 -14.936 2.826 1.00 95.75 346 GLU A O 1
ATOM 2621 N N . ASN A 1 347 ? -23.872 -15.703 4.632 1.00 97.19 347 ASN A N 1
ATOM 2622 C CA . ASN A 1 347 ? -24.132 -14.539 5.472 1.00 97.19 347 ASN A CA 1
ATOM 2623 C C . ASN A 1 347 ? -23.077 -13.438 5.315 1.00 97.19 347 ASN A C 1
ATOM 2625 O O . ASN A 1 347 ? -23.205 -12.387 5.949 1.00 97.19 347 ASN A O 1
ATOM 2629 N N . VAL A 1 348 ? -22.033 -13.667 4.518 1.00 98.44 348 VAL A N 1
ATOM 2630 C CA . VAL A 1 348 ? -20.966 -12.696 4.273 1.00 98.44 348 VAL A CA 1
ATOM 2631 C C . VAL A 1 348 ? -21.033 -12.218 2.833 1.00 98.44 348 VAL A C 1
ATOM 2633 O O . VAL A 1 348 ? -21.147 -13.008 1.899 1.00 98.44 348 VAL A O 1
ATOM 2636 N N . SER A 1 349 ? -20.943 -10.907 2.648 1.00 98.25 349 SER A N 1
ATOM 2637 C CA . SER A 1 349 ? -20.771 -10.304 1.329 1.00 98.25 349 SER A CA 1
ATOM 2638 C C . SER A 1 349 ? -19.860 -9.093 1.402 1.00 98.25 349 SER A C 1
ATOM 2640 O O . SER A 1 349 ? -19.774 -8.445 2.444 1.00 98.25 349 SER A O 1
ATOM 2642 N N . TYR A 1 350 ? -19.190 -8.764 0.305 1.00 98.62 350 TYR A N 1
ATOM 2643 C CA . TYR A 1 350 ? -18.301 -7.617 0.250 1.00 98.62 350 TYR A CA 1
ATOM 2644 C C . TYR A 1 350 ? -18.295 -6.923 -1.110 1.00 98.62 350 TYR A C 1
ATOM 2646 O O . TYR A 1 350 ? -18.683 -7.486 -2.133 1.00 98.62 350 TYR A O 1
ATOM 2654 N N . THR A 1 351 ? -17.857 -5.669 -1.095 1.00 98.50 351 THR A N 1
ATOM 2655 C CA . THR A 1 351 ? -17.567 -4.840 -2.273 1.00 98.50 351 THR A CA 1
ATOM 2656 C C . THR A 1 351 ? -16.202 -4.188 -2.086 1.00 98.50 351 THR A C 1
ATOM 2658 O O . THR A 1 351 ? -15.839 -3.902 -0.943 1.00 98.50 351 THR A O 1
ATOM 2661 N N . ALA A 1 352 ? -15.490 -3.883 -3.170 1.00 98.38 352 ALA A N 1
ATOM 2662 C CA . ALA A 1 352 ? -14.214 -3.169 -3.128 1.00 98.38 352 ALA A CA 1
ATOM 2663 C C . ALA A 1 352 ? -14.306 -1.804 -3.828 1.00 98.38 352 ALA A C 1
ATOM 2665 O O . ALA A 1 352 ? -15.013 -1.650 -4.825 1.00 98.38 352 ALA A O 1
ATOM 2666 N N . VAL A 1 353 ? -13.579 -0.816 -3.307 1.00 97.94 353 VAL A N 1
ATOM 2667 C CA . VAL A 1 353 ? -13.354 0.487 -3.945 1.00 97.94 353 VAL A CA 1
ATOM 2668 C C . VAL A 1 353 ? -11.857 0.765 -3.956 1.00 97.94 353 VAL A C 1
ATOM 2670 O O . VAL A 1 353 ? -11.193 0.634 -2.929 1.00 97.94 353 VAL A O 1
ATOM 2673 N N . VAL A 1 354 ? -11.330 1.160 -5.112 1.00 97.88 354 VAL A N 1
ATOM 2674 C CA . VAL A 1 354 ? -9.899 1.421 -5.311 1.00 97.88 354 VAL A CA 1
ATOM 2675 C C . VAL A 1 354 ? -9.609 2.919 -5.389 1.00 97.88 354 VAL A C 1
ATOM 2677 O O . VAL A 1 354 ? -10.453 3.712 -5.808 1.00 97.88 354 VAL A O 1
ATOM 2680 N N . SER A 1 355 ? -8.407 3.323 -4.983 1.00 95.81 355 SER A N 1
ATOM 2681 C CA . SER A 1 355 ? -7.925 4.706 -5.063 1.00 95.81 355 SER A CA 1
ATOM 2682 C C . SER A 1 355 ? -6.399 4.759 -5.200 1.00 95.81 355 SER A C 1
ATOM 2684 O O . SER A 1 355 ? -5.715 3.766 -4.957 1.00 95.81 355 SER A O 1
ATOM 2686 N N . GLY A 1 356 ? -5.854 5.911 -5.609 1.00 93.06 356 GLY A N 1
ATOM 2687 C CA . GLY A 1 356 ? -4.400 6.106 -5.722 1.00 93.06 356 GLY A CA 1
ATOM 2688 C C . GLY A 1 356 ? -3.731 5.221 -6.782 1.00 93.06 356 GLY A C 1
ATOM 2689 O O . GLY A 1 356 ? -2.606 4.777 -6.593 1.00 93.06 356 GLY A O 1
ATOM 2690 N N . GLY A 1 357 ? -4.440 4.913 -7.873 1.00 93.31 357 GLY A N 1
ATOM 2691 C CA . GLY A 1 357 ? -3.935 4.047 -8.945 1.00 93.31 357 GLY A CA 1
ATOM 2692 C C . GLY A 1 357 ? -3.926 2.552 -8.609 1.00 93.31 357 GLY A C 1
ATOM 2693 O O . GLY A 1 357 ? -3.406 1.769 -9.399 1.00 93.31 357 GLY A O 1
ATOM 2694 N N . ALA A 1 358 ? -4.487 2.156 -7.462 1.00 97.50 358 ALA A N 1
ATOM 2695 C CA . ALA A 1 358 ? -4.683 0.754 -7.125 1.00 97.50 358 ALA A CA 1
ATOM 2696 C C . ALA A 1 358 ? -5.708 0.076 -8.046 1.00 97.50 358 ALA A C 1
ATOM 2698 O O . ALA A 1 358 ? -6.575 0.732 -8.630 1.00 97.50 358 ALA A O 1
ATOM 2699 N N . SER A 1 359 ? -5.642 -1.248 -8.110 1.00 96.19 359 SER A N 1
ATOM 2700 C CA . SER A 1 359 ? -6.586 -2.091 -8.841 1.00 96.19 359 SER A CA 1
ATOM 2701 C C . SER A 1 359 ? -7.055 -3.264 -7.980 1.00 96.19 359 SER A C 1
ATOM 2703 O O . SER A 1 359 ? -6.436 -3.611 -6.975 1.00 96.19 359 SER A O 1
ATOM 2705 N N . SER A 1 360 ? -8.184 -3.846 -8.371 1.00 96.81 360 SER A N 1
ATOM 2706 C CA . SER A 1 360 ? -8.802 -5.007 -7.732 1.00 96.81 360 SER A CA 1
ATOM 2707 C C . SER A 1 360 ? -9.578 -5.787 -8.789 1.00 96.81 360 SER A C 1
ATOM 2709 O O . SER A 1 360 ? -10.146 -5.188 -9.708 1.00 96.81 360 SER A O 1
ATOM 2711 N N . GLY A 1 361 ? -9.615 -7.116 -8.658 1.00 91.94 361 GLY A N 1
ATOM 2712 C CA . GLY A 1 361 ? -10.427 -7.976 -9.522 1.00 91.94 361 GLY A CA 1
ATOM 2713 C C . GLY A 1 361 ? -11.919 -7.958 -9.171 1.00 91.94 361 GLY A C 1
ATOM 2714 O O . GLY A 1 361 ? -12.742 -8.507 -9.907 1.00 91.94 361 GLY A O 1
ATOM 2715 N N . ILE A 1 362 ? -12.293 -7.341 -8.049 1.00 95.50 362 ILE A N 1
ATOM 2716 C CA . ILE A 1 362 ? -13.653 -7.372 -7.518 1.00 95.50 362 ILE A CA 1
ATOM 2717 C C . ILE A 1 362 ? -14.531 -6.350 -8.232 1.00 95.50 362 ILE A C 1
ATOM 2719 O O . ILE A 1 362 ? -14.290 -5.144 -8.207 1.00 95.50 362 ILE A O 1
ATOM 2723 N N . THR A 1 363 ? -15.621 -6.842 -8.816 1.00 92.00 363 THR A N 1
ATOM 2724 C CA . THR A 1 363 ? -16.663 -6.016 -9.428 1.00 92.00 363 THR A CA 1
ATOM 2725 C C . THR A 1 363 ? -18.016 -6.340 -8.799 1.00 92.00 363 THR A C 1
ATOM 2727 O O . THR A 1 363 ? -18.394 -7.499 -8.648 1.00 92.00 363 THR A O 1
ATOM 2730 N N . GLY A 1 364 ? -18.757 -5.304 -8.398 1.00 94.25 364 GLY A N 1
ATOM 2731 C CA . GLY A 1 364 ? -20.040 -5.478 -7.715 1.00 94.25 364 GLY A CA 1
ATOM 2732 C C . GLY A 1 364 ? -19.910 -6.110 -6.323 1.00 94.25 364 GLY A C 1
ATOM 2733 O O . GLY A 1 364 ? -18.929 -5.890 -5.615 1.00 94.25 364 GLY A O 1
ATOM 2734 N N . THR A 1 365 ? -20.947 -6.843 -5.908 1.00 97.06 365 THR A N 1
ATOM 2735 C CA . THR A 1 365 ? -21.004 -7.539 -4.614 1.00 97.06 365 THR A CA 1
ATOM 2736 C C . THR A 1 365 ? -20.664 -9.014 -4.779 1.00 97.06 365 THR A C 1
ATOM 2738 O O . THR A 1 365 ? -21.295 -9.710 -5.572 1.00 97.06 365 THR A O 1
ATOM 2741 N N . VAL A 1 366 ? -19.716 -9.492 -3.978 1.00 97.69 366 VAL A N 1
ATOM 2742 C CA . VAL A 1 366 ? -19.261 -10.888 -3.940 1.00 97.69 366 VAL A CA 1
ATOM 2743 C C . VAL A 1 366 ? -19.640 -11.507 -2.593 1.00 97.69 366 VAL A C 1
ATOM 2745 O O . VAL A 1 366 ? -19.664 -10.809 -1.582 1.00 97.69 366 VAL A O 1
ATOM 2748 N N . ALA A 1 367 ? -19.985 -12.796 -2.573 1.00 96.56 367 ALA A N 1
ATOM 2749 C CA . ALA A 1 367 ? -20.339 -13.532 -1.357 1.00 96.56 367 ALA A CA 1
ATOM 2750 C C . ALA A 1 367 ? -19.141 -14.317 -0.794 1.00 96.56 367 ALA A C 1
ATOM 2752 O O . ALA A 1 367 ? -18.270 -14.750 -1.548 1.00 96.56 367 ALA A O 1
ATOM 2753 N N . GLY A 1 368 ? -19.132 -14.555 0.518 1.00 95.81 368 GLY A N 1
ATOM 2754 C CA . GLY A 1 368 ? -18.115 -15.360 1.196 1.00 95.81 368 GLY A CA 1
ATOM 2755 C C . GLY A 1 368 ? -16.814 -14.609 1.499 1.00 95.81 368 GLY A C 1
ATOM 2756 O O . GLY A 1 368 ? -16.831 -13.422 1.821 1.00 95.81 368 GLY A O 1
ATOM 2757 N N . SER A 1 369 ? -15.692 -15.331 1.454 1.00 96.12 369 SER A N 1
ATOM 2758 C CA . SER A 1 369 ? -14.357 -14.829 1.806 1.00 96.12 369 SER A CA 1
ATOM 2759 C C . SER A 1 369 ? -13.748 -13.926 0.733 1.00 96.12 369 SER A C 1
ATOM 2761 O O . SER A 1 369 ? -13.972 -14.131 -0.464 1.00 96.12 369 SER A O 1
ATOM 2763 N N . ILE A 1 370 ? -12.897 -12.990 1.156 1.00 98.38 370 ILE A N 1
ATOM 2764 C CA . ILE A 1 370 ? -12.023 -12.242 0.247 1.00 98.38 370 ILE A CA 1
ATOM 2765 C C . ILE A 1 370 ? -10.816 -13.119 -0.097 1.00 98.38 370 ILE A C 1
ATOM 2767 O O . ILE A 1 370 ? -10.190 -13.694 0.793 1.00 98.38 370 ILE A O 1
ATOM 2771 N N . ASN A 1 371 ? -10.511 -13.213 -1.389 1.00 97.06 371 ASN A N 1
ATOM 2772 C CA . ASN A 1 371 ? -9.258 -13.728 -1.937 1.00 97.06 371 ASN A CA 1
ATOM 2773 C C . ASN A 1 371 ? -8.967 -12.930 -3.212 1.00 97.06 371 ASN A C 1
ATOM 2775 O O . ASN A 1 371 ? -9.236 -13.392 -4.322 1.00 97.06 371 ASN A O 1
ATOM 2779 N N . ASP A 1 372 ? -8.564 -11.677 -3.023 1.00 98.00 372 ASP A N 1
ATOM 2780 C CA . ASP A 1 372 ? -8.423 -10.704 -4.102 1.00 98.00 372 ASP A CA 1
ATOM 2781 C C . ASP A 1 372 ? -6.950 -10.484 -4.433 1.00 98.00 372 ASP A C 1
ATOM 2783 O O . ASP A 1 372 ? -6.118 -10.330 -3.537 1.00 98.00 372 ASP A O 1
ATOM 2787 N N . VAL A 1 373 ? -6.645 -10.463 -5.728 1.00 97.06 373 VAL A N 1
ATOM 2788 C CA . VAL A 1 373 ? -5.314 -10.157 -6.246 1.00 97.06 373 VAL A CA 1
ATOM 2789 C C . VAL A 1 373 ? -5.333 -8.701 -6.680 1.00 97.06 373 VAL A C 1
ATOM 2791 O O . VAL A 1 373 ? -6.059 -8.329 -7.602 1.00 97.06 373 VAL A O 1
ATOM 2794 N N . ILE A 1 374 ? -4.541 -7.883 -6.000 1.00 98.19 374 ILE A N 1
ATOM 2795 C CA . ILE A 1 374 ? -4.558 -6.432 -6.143 1.00 98.19 374 ILE A CA 1
ATOM 2796 C C . ILE A 1 374 ? -3.202 -5.895 -6.589 1.00 98.19 374 ILE A C 1
ATOM 2798 O O . ILE A 1 374 ? -2.143 -6.484 -6.341 1.00 98.19 374 ILE A O 1
ATOM 2802 N N . SER A 1 375 ? -3.242 -4.722 -7.208 1.00 97.94 375 SER A N 1
ATOM 2803 C CA . SER A 1 375 ? -2.056 -3.916 -7.467 1.00 97.94 375 SER A CA 1
ATOM 2804 C C . SER A 1 375 ? -2.124 -2.632 -6.655 1.00 97.94 375 SER A C 1
ATOM 2806 O O . SER A 1 375 ? -3.158 -1.967 -6.608 1.00 97.94 375 SER A O 1
ATOM 2808 N N . LEU A 1 376 ? -1.014 -2.267 -6.023 1.00 98.44 376 LEU A N 1
ATOM 2809 C CA . LEU A 1 376 ? -0.897 -1.120 -5.133 1.00 98.44 376 LEU A CA 1
ATOM 2810 C C . LEU A 1 376 ? 0.357 -0.310 -5.493 1.00 98.44 376 LEU A C 1
ATOM 2812 O O . LEU A 1 376 ? 1.449 -0.624 -5.006 1.00 98.44 376 LEU A O 1
ATOM 2816 N N . PRO A 1 377 ? 0.237 0.757 -6.306 1.00 97.75 377 PRO A N 1
ATOM 2817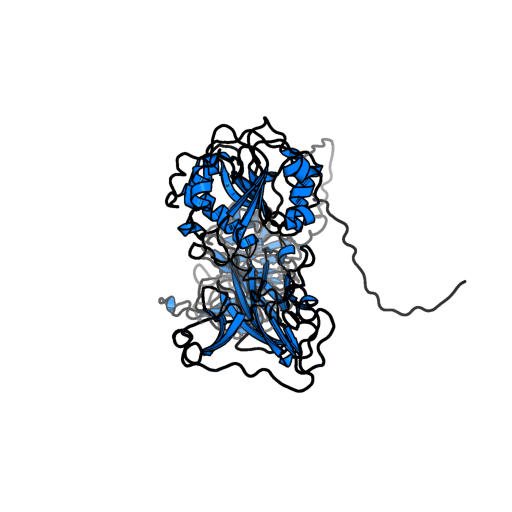 C CA . PRO A 1 377 ? 1.251 1.806 -6.349 1.00 97.75 377 PRO A CA 1
ATOM 2818 C C . PRO A 1 377 ? 1.492 2.398 -4.954 1.00 97.75 377 PRO A C 1
ATOM 2820 O O . PRO A 1 377 ? 0.666 2.239 -4.053 1.00 97.75 377 PRO A O 1
ATOM 2823 N N . VAL A 1 378 ? 2.592 3.130 -4.774 1.00 95.00 378 VAL A N 1
ATOM 2824 C CA . VAL A 1 378 ? 2.856 3.851 -3.517 1.00 95.00 378 VAL A CA 1
ATOM 2825 C C . VAL A 1 378 ? 1.698 4.808 -3.209 1.00 95.00 378 VAL A C 1
ATOM 2827 O O . VAL A 1 378 ? 1.328 5.636 -4.041 1.00 95.00 378 VAL A O 1
ATOM 2830 N N . GLY A 1 379 ? 1.105 4.682 -2.020 1.00 92.19 379 GLY A N 1
ATOM 2831 C CA . GLY A 1 379 ? -0.075 5.438 -1.591 1.00 92.19 379 GLY A CA 1
ATOM 2832 C C . GLY A 1 379 ? -1.414 4.926 -2.145 1.00 92.19 379 GLY A C 1
ATOM 2833 O O . GLY A 1 379 ? -2.465 5.434 -1.745 1.00 92.19 379 GLY A O 1
ATOM 2834 N N . GLY A 1 380 ? -1.399 3.921 -3.025 1.00 96.38 380 GLY A N 1
ATOM 2835 C CA . GLY A 1 380 ? -2.589 3.234 -3.519 1.00 96.38 380 GLY A CA 1
ATOM 2836 C C . GLY A 1 380 ? -3.312 2.480 -2.403 1.00 96.38 380 GLY A C 1
ATOM 2837 O O . GLY A 1 380 ? -2.683 1.991 -1.460 1.00 96.38 380 GLY A O 1
ATOM 2838 N N . LYS A 1 381 ? -4.646 2.399 -2.495 1.00 97.56 381 LYS A N 1
ATOM 2839 C CA . LYS A 1 381 ? -5.482 1.698 -1.506 1.00 97.56 381 LYS A CA 1
ATOM 2840 C C . LYS A 1 381 ? -6.643 0.955 -2.149 1.00 97.56 381 LYS A C 1
ATOM 2842 O O . LYS A 1 381 ? -7.315 1.503 -3.026 1.00 97.56 381 LYS A O 1
ATOM 2847 N N . VAL A 1 382 ? -6.945 -0.224 -1.613 1.00 98.69 382 VAL A N 1
ATOM 2848 C CA . VAL A 1 382 ? -8.194 -0.958 -1.844 1.00 98.69 382 VAL A CA 1
ATOM 2849 C C . VAL A 1 382 ? -8.976 -1.002 -0.534 1.00 98.69 382 VAL A C 1
ATOM 2851 O O . VAL A 1 382 ? -8.474 -1.469 0.487 1.00 98.69 382 VAL A O 1
ATOM 2854 N N . THR A 1 383 ? -10.201 -0.481 -0.546 1.00 98.31 383 THR A N 1
ATOM 2855 C CA . THR A 1 383 ? -11.102 -0.480 0.612 1.00 98.31 383 THR A CA 1
ATOM 2856 C C . THR A 1 383 ? -12.230 -1.477 0.393 1.00 98.31 383 THR A C 1
ATOM 2858 O O . THR A 1 383 ? -13.037 -1.302 -0.521 1.00 98.31 383 THR A O 1
ATOM 2861 N N . TYR A 1 384 ? -12.320 -2.494 1.249 1.00 98.81 384 TYR A N 1
ATOM 2862 C CA . TYR A 1 384 ? -13.411 -3.462 1.236 1.00 98.81 384 TYR A CA 1
ATOM 2863 C C . TYR A 1 384 ? -14.468 -3.095 2.276 1.00 98.81 384 TYR A C 1
ATOM 2865 O O . TYR A 1 384 ? -14.156 -2.800 3.430 1.00 98.81 384 TYR A O 1
ATOM 2873 N N . THR A 1 385 ? -15.734 -3.155 1.871 1.00 98.25 385 THR A N 1
ATOM 2874 C CA . THR A 1 385 ? -16.888 -3.078 2.777 1.00 98.25 385 THR A CA 1
ATOM 2875 C C . THR A 1 385 ? -17.467 -4.475 2.928 1.00 98.25 385 THR A C 1
ATOM 2877 O O . THR A 1 385 ? -18.120 -4.956 2.006 1.00 98.25 385 THR A O 1
ATOM 2880 N N . VAL A 1 386 ? -17.232 -5.127 4.067 1.00 98.62 386 VAL A N 1
ATOM 2881 C CA . VAL A 1 386 ? -17.646 -6.515 4.330 1.00 98.62 386 VAL A CA 1
ATOM 2882 C C . VAL A 1 386 ? -18.860 -6.529 5.247 1.00 98.62 386 VAL A C 1
ATOM 2884 O O . VAL A 1 386 ? -18.762 -6.185 6.421 1.00 98.62 386 VAL A O 1
ATOM 2887 N N . LYS A 1 387 ? -20.015 -6.944 4.734 1.00 98.06 387 LYS A N 1
ATOM 2888 C CA . LYS A 1 387 ? -21.255 -7.112 5.497 1.00 98.06 387 LYS A CA 1
ATOM 2889 C C . LYS A 1 387 ? -21.365 -8.540 6.008 1.00 98.06 387 LYS A C 1
ATOM 2891 O O . LYS A 1 387 ? -21.226 -9.481 5.232 1.00 98.06 387 LYS A O 1
ATOM 2896 N N . VAL A 1 388 ? -21.676 -8.681 7.293 1.00 98.12 388 VAL A N 1
ATOM 2897 C CA . VAL A 1 388 ? -21.829 -9.972 7.971 1.00 98.12 388 VAL A CA 1
ATOM 2898 C C . VAL A 1 388 ? -23.183 -10.032 8.670 1.00 98.12 388 VAL A C 1
ATOM 2900 O O . VAL A 1 388 ? -23.470 -9.210 9.543 1.00 98.12 388 VAL A O 1
ATOM 2903 N N . HIS A 1 389 ? -24.006 -11.019 8.317 1.00 96.38 389 HIS A N 1
ATOM 2904 C CA . HIS A 1 389 ? -25.214 -11.369 9.060 1.00 96.38 389 HIS A CA 1
ATOM 2905 C C . HIS A 1 389 ? -24.892 -12.410 10.141 1.00 96.38 389 HIS A C 1
ATOM 2907 O O . HIS A 1 389 ? -24.448 -13.522 9.856 1.00 96.38 389 HIS A O 1
ATOM 2913 N N . ILE A 1 390 ? -25.100 -12.052 11.404 1.00 95.75 390 ILE A N 1
ATOM 2914 C CA . ILE A 1 390 ? -24.663 -12.858 12.542 1.00 95.75 390 ILE A CA 1
ATOM 2915 C C . ILE A 1 390 ? -25.794 -13.814 12.934 1.00 95.75 390 ILE A C 1
ATOM 2917 O O . ILE A 1 390 ? -26.857 -13.337 13.334 1.00 95.75 390 ILE A O 1
ATOM 2921 N N . PRO A 1 391 ? -25.603 -15.146 12.892 1.00 93.00 391 PRO A N 1
ATOM 2922 C CA . PRO A 1 391 ? -26.631 -16.090 13.314 1.00 93.00 391 PRO A CA 1
ATOM 2923 C C . PRO A 1 391 ? -27.073 -15.850 14.759 1.00 93.00 391 PRO A C 1
ATOM 2925 O O . PRO A 1 391 ? -26.255 -15.576 15.639 1.00 93.00 391 PRO A O 1
ATOM 2928 N N . ALA A 1 392 ? -28.367 -16.024 15.036 1.00 89.38 392 ALA A N 1
ATOM 2929 C CA . ALA A 1 392 ? -28.904 -15.952 16.400 1.00 89.38 392 ALA A CA 1
ATOM 2930 C C . ALA A 1 392 ? -28.312 -17.024 17.338 1.00 89.38 392 ALA A C 1
ATOM 2932 O O . ALA A 1 392 ? -28.357 -16.874 18.555 1.00 89.38 392 ALA A O 1
ATOM 2933 N N . SER A 1 393 ? -27.743 -18.091 16.772 1.00 86.62 393 SER A N 1
ATOM 2934 C CA . SER A 1 393 ? -27.083 -19.180 17.492 1.00 86.62 393 SER A CA 1
ATOM 2935 C C . SER A 1 393 ? -25.600 -18.934 17.789 1.00 86.62 393 SER A C 1
ATOM 2937 O O . SER A 1 393 ? -24.989 -19.779 18.440 1.00 86.62 393 SER A O 1
ATOM 2939 N N . LEU A 1 394 ? -24.991 -17.844 17.300 1.00 87.50 394 LEU A N 1
ATOM 2940 C CA . LEU A 1 394 ? -23.562 -17.603 17.512 1.00 87.50 394 LEU A CA 1
ATOM 2941 C C . LEU A 1 394 ? -23.278 -17.303 18.992 1.00 87.50 394 LEU A C 1
ATOM 2943 O O . LEU A 1 394 ? -23.769 -16.319 19.547 1.00 87.50 394 LEU A O 1
ATOM 2947 N N . THR A 1 395 ? -22.417 -18.112 19.601 1.00 82.81 395 THR A N 1
ATOM 2948 C CA . THR A 1 395 ? -21.894 -17.931 20.963 1.00 82.81 395 THR A CA 1
ATOM 2949 C C . THR A 1 395 ? -20.390 -17.667 20.925 1.00 82.81 395 THR A C 1
ATOM 2951 O O . THR A 1 395 ? -19.710 -18.197 20.052 1.00 82.81 395 THR A O 1
ATOM 2954 N N . GLY A 1 396 ? -19.853 -16.937 21.905 1.00 82.31 396 GLY A N 1
ATOM 2955 C CA . GLY A 1 396 ? -18.420 -16.619 21.973 1.00 82.31 396 GLY A CA 1
ATOM 2956 C C . GLY A 1 396 ? -18.067 -15.310 21.268 1.00 82.31 396 GLY A C 1
ATOM 2957 O O . GLY A 1 396 ? -18.921 -14.446 21.115 1.00 82.31 396 GLY A O 1
ATOM 2958 N N . ASN A 1 397 ? -16.806 -15.136 20.886 1.00 85.50 397 ASN A N 1
ATOM 2959 C CA . ASN A 1 397 ? -16.352 -13.918 20.219 1.00 85.50 397 ASN A CA 1
ATOM 2960 C C . ASN A 1 397 ? -16.555 -14.021 18.703 1.00 85.50 397 ASN A C 1
ATOM 2962 O O . ASN A 1 397 ? -16.262 -15.055 18.103 1.00 85.50 397 ASN A O 1
ATOM 2966 N N . LEU A 1 398 ? -17.005 -12.931 18.085 1.00 92.19 398 LEU A N 1
ATOM 2967 C CA . LEU A 1 398 ? -16.953 -12.751 16.641 1.00 92.19 398 LEU A CA 1
ATOM 2968 C C . LEU A 1 398 ? -15.591 -12.145 16.310 1.00 92.19 398 LEU A C 1
ATOM 2970 O O . LEU A 1 398 ? -15.392 -10.942 16.448 1.00 92.19 398 LEU A O 1
ATOM 2974 N N . THR A 1 399 ? -14.647 -12.991 15.918 1.00 91.56 399 THR A N 1
ATOM 2975 C CA . THR A 1 399 ? -13.310 -12.564 15.500 1.00 91.56 399 THR A CA 1
ATOM 2976 C C . THR A 1 399 ? -13.199 -12.676 13.991 1.00 91.56 399 THR A C 1
ATOM 2978 O O . THR A 1 399 ? -13.424 -13.752 13.436 1.00 91.56 399 THR A O 1
ATOM 2981 N N . ASN A 1 400 ? -12.829 -11.579 13.335 1.00 95.00 400 ASN A N 1
ATOM 2982 C CA . ASN A 1 400 ? -12.518 -11.573 11.916 1.00 95.00 400 ASN A CA 1
ATOM 2983 C C . ASN A 1 400 ? -11.077 -11.089 11.685 1.00 95.00 400 ASN A C 1
ATOM 2985 O O . ASN A 1 400 ? -10.642 -10.103 12.278 1.00 95.00 400 ASN A O 1
ATOM 2989 N N . ILE A 1 401 ? -10.350 -11.790 10.818 1.00 92.19 401 ILE A N 1
ATOM 2990 C CA . ILE A 1 401 ? -8.924 -11.600 10.557 1.00 92.19 401 ILE A CA 1
ATOM 2991 C C . ILE A 1 401 ? -8.746 -11.383 9.057 1.00 92.19 401 ILE A C 1
ATOM 2993 O O . ILE A 1 401 ? -9.184 -12.206 8.254 1.00 92.19 401 ILE A O 1
ATOM 2997 N N . VAL A 1 402 ? -8.081 -10.289 8.698 1.00 98.44 402 VAL A N 1
ATOM 2998 C CA . VAL A 1 402 ? -7.628 -10.020 7.333 1.00 98.44 402 VAL A CA 1
ATOM 2999 C C . VAL A 1 402 ? -6.108 -10.047 7.284 1.00 98.44 402 VAL A C 1
ATOM 3001 O O . VAL A 1 402 ? -5.446 -9.613 8.229 1.00 98.44 402 VAL A O 1
ATOM 3004 N N . SER A 1 403 ? -5.559 -10.513 6.171 1.00 97.88 403 SER A N 1
ATOM 3005 C CA . SER A 1 403 ? -4.138 -10.406 5.867 1.00 97.88 403 SER A CA 1
ATOM 3006 C C . SER A 1 403 ? -3.895 -9.950 4.434 1.00 97.88 403 SER A C 1
ATOM 3008 O O . SER A 1 403 ? -4.751 -10.118 3.564 1.00 97.88 403 SER A O 1
ATOM 3010 N N . ILE A 1 404 ? -2.715 -9.385 4.197 1.00 98.69 404 ILE A N 1
ATOM 3011 C CA . ILE A 1 404 ? -2.169 -9.122 2.865 1.00 98.69 404 ILE A CA 1
ATOM 3012 C C . ILE A 1 404 ? -0.814 -9.818 2.730 1.00 98.69 404 ILE A C 1
ATOM 3014 O O . ILE A 1 404 ? -0.037 -9.866 3.680 1.00 98.69 404 ILE A O 1
ATOM 3018 N N . ALA A 1 405 ? -0.545 -10.392 1.561 1.00 97.25 405 ALA A N 1
ATOM 3019 C CA . ALA A 1 405 ? 0.717 -11.051 1.252 1.00 97.25 405 ALA A CA 1
ATOM 3020 C C . ALA A 1 405 ? 1.374 -10.427 0.016 1.00 97.25 405 ALA A C 1
ATOM 3022 O O . ALA A 1 405 ? 0.710 -10.219 -1.005 1.00 97.25 405 ALA A O 1
ATOM 3023 N N . SER A 1 406 ? 2.681 -10.174 0.104 1.00 95.56 406 SER A N 1
ATOM 3024 C CA . SER A 1 406 ? 3.497 -9.726 -1.027 1.00 95.56 406 SER A CA 1
ATOM 3025 C C . SER A 1 406 ? 3.692 -10.845 -2.059 1.00 95.56 406 SER A C 1
ATOM 3027 O O . SER A 1 406 ? 3.810 -12.017 -1.683 1.00 95.56 406 SER A O 1
ATOM 3029 N N . PRO A 1 407 ? 3.752 -10.515 -3.361 1.00 94.50 407 PRO A N 1
ATOM 3030 C CA . PRO A 1 407 ? 4.179 -11.455 -4.389 1.00 94.50 407 PRO A CA 1
ATOM 3031 C C . PRO A 1 407 ? 5.687 -11.769 -4.271 1.00 94.50 407 PRO A C 1
ATOM 3033 O O . PRO A 1 407 ? 6.418 -11.021 -3.623 1.00 94.50 407 PRO A O 1
ATOM 3036 N N . PRO A 1 408 ? 6.187 -12.840 -4.920 1.00 88.38 408 PRO A N 1
ATOM 3037 C CA . PRO A 1 408 ? 7.590 -13.266 -4.809 1.00 88.38 408 PRO A CA 1
ATOM 3038 C C . PRO A 1 408 ? 8.636 -12.238 -5.267 1.00 88.38 408 PRO A C 1
ATOM 3040 O O . PRO A 1 408 ? 9.782 -12.303 -4.830 1.00 88.38 408 PRO A O 1
ATOM 3043 N N . ASP A 1 409 ? 8.264 -11.304 -6.146 1.00 88.19 409 ASP A N 1
ATOM 3044 C CA . ASP A 1 409 ? 9.125 -10.230 -6.659 1.00 88.19 409 ASP A CA 1
ATOM 3045 C C . ASP A 1 409 ? 9.051 -8.942 -5.816 1.00 88.19 409 ASP A C 1
ATOM 3047 O O . ASP A 1 409 ? 9.456 -7.861 -6.246 1.00 88.19 409 ASP A O 1
ATOM 3051 N N . SER A 1 410 ? 8.526 -9.041 -4.595 1.00 93.62 410 SER A N 1
ATOM 3052 C CA . SER A 1 410 ? 8.385 -7.927 -3.668 1.00 93.62 410 SER A CA 1
ATOM 3053 C C . SER A 1 410 ? 8.793 -8.337 -2.256 1.00 93.62 410 SER A C 1
ATOM 3055 O O . SER A 1 410 ? 8.467 -9.428 -1.791 1.00 93.62 410 SER A O 1
ATOM 3057 N N . ASN A 1 411 ? 9.505 -7.448 -1.563 1.00 90.69 411 ASN A N 1
ATOM 3058 C CA . ASN A 1 411 ? 9.913 -7.659 -0.177 1.00 90.69 411 ASN A CA 1
ATOM 3059 C C . ASN A 1 411 ? 9.268 -6.620 0.743 1.00 90.69 411 ASN A C 1
ATOM 3061 O O . ASN A 1 411 ? 9.546 -5.431 0.616 1.00 90.69 411 ASN A O 1
ATOM 3065 N N . ASP A 1 412 ? 8.451 -7.067 1.691 1.00 91.56 412 ASP A N 1
ATOM 3066 C CA . ASP A 1 412 ? 7.837 -6.172 2.668 1.00 91.56 412 ASP A CA 1
ATOM 3067 C C . ASP A 1 412 ? 8.827 -5.769 3.776 1.00 91.56 412 ASP A C 1
ATOM 3069 O O . ASP A 1 412 ? 9.490 -6.623 4.371 1.00 91.56 412 ASP A O 1
ATOM 3073 N N . LEU A 1 413 ? 8.944 -4.469 4.040 1.00 88.19 413 LEU A N 1
ATOM 3074 C CA . LEU A 1 413 ? 9.839 -3.888 5.036 1.00 88.19 413 LEU A CA 1
ATOM 3075 C C . LEU A 1 413 ? 9.253 -3.897 6.456 1.00 88.19 413 LEU A C 1
ATOM 3077 O O . LEU A 1 413 ? 10.034 -3.872 7.412 1.00 88.19 413 LEU A O 1
ATOM 3081 N N . ASP A 1 414 ? 7.929 -3.963 6.617 1.00 87.69 414 ASP A N 1
ATOM 3082 C CA . ASP A 1 414 ? 7.264 -4.112 7.916 1.00 87.69 414 ASP A CA 1
ATOM 3083 C C . ASP A 1 414 ? 6.135 -5.153 7.863 1.00 87.69 414 ASP A C 1
ATOM 3085 O O . ASP A 1 414 ? 4.963 -4.825 7.986 1.00 87.69 414 ASP A O 1
ATOM 3089 N N . PRO A 1 415 ? 6.449 -6.458 7.820 1.00 84.88 415 PRO A N 1
ATOM 3090 C CA . PRO A 1 415 ? 5.426 -7.499 7.733 1.00 84.88 415 PRO A CA 1
ATOM 3091 C C . PRO A 1 415 ? 4.481 -7.586 8.951 1.00 84.88 415 PRO A C 1
ATOM 3093 O O . PRO A 1 415 ? 3.559 -8.402 8.948 1.00 84.88 415 PRO A O 1
ATOM 3096 N N . ASN A 1 416 ? 4.682 -6.796 10.014 1.00 84.00 416 ASN A N 1
ATOM 3097 C CA . ASN A 1 416 ? 3.841 -6.843 11.216 1.00 84.00 416 ASN A CA 1
ATOM 3098 C C . ASN A 1 416 ? 2.485 -6.147 11.034 1.00 84.00 416 ASN A C 1
ATOM 3100 O O . ASN A 1 416 ? 1.555 -6.426 11.791 1.00 84.00 416 ASN A O 1
ATOM 3104 N N . ASN A 1 417 ? 2.364 -5.247 10.060 1.00 85.06 417 ASN A N 1
ATOM 3105 C CA . ASN A 1 417 ? 1.125 -4.533 9.735 1.00 85.06 417 ASN A CA 1
ATOM 3106 C C . ASN A 1 417 ? 0.306 -5.249 8.626 1.00 85.06 417 ASN A C 1
ATOM 3108 O O . ASN A 1 417 ? -0.761 -4.774 8.229 1.00 85.06 417 ASN A O 1
ATOM 3112 N N . ASN A 1 418 ? 0.774 -6.418 8.168 1.00 93.31 418 ASN A N 1
ATOM 3113 C CA . ASN A 1 418 ? 0.145 -7.232 7.125 1.00 93.31 418 ASN A CA 1
ATOM 3114 C C . ASN A 1 418 ? -0.972 -8.148 7.630 1.00 93.31 418 ASN A C 1
ATOM 3116 O O . ASN A 1 418 ? -1.547 -8.912 6.853 1.00 93.31 418 ASN A O 1
ATOM 3120 N N . ILE A 1 419 ? -1.303 -8.076 8.920 1.00 90.94 419 ILE A N 1
ATOM 3121 C CA . ILE A 1 419 ? -2.424 -8.790 9.528 1.00 90.94 419 ILE A CA 1
ATOM 3122 C C . ILE A 1 419 ? -3.190 -7.816 10.420 1.00 90.94 419 ILE A C 1
ATOM 3124 O O . ILE A 1 419 ? -2.608 -7.159 11.281 1.00 90.94 419 ILE A O 1
ATOM 3128 N N . ALA A 1 420 ? -4.511 -7.768 10.260 1.00 86.12 420 ALA A N 1
ATOM 3129 C CA . ALA A 1 420 ? -5.394 -7.021 11.144 1.00 86.12 420 ALA A CA 1
ATOM 3130 C C . ALA A 1 420 ? -6.535 -7.906 11.648 1.00 86.12 420 ALA A C 1
ATOM 3132 O O . ALA A 1 420 ? -7.197 -8.609 10.884 1.00 86.12 420 ALA A O 1
ATOM 3133 N N . THR A 1 421 ? -6.788 -7.822 12.951 1.00 85.44 421 THR A N 1
ATOM 3134 C CA . THR A 1 421 ? -7.827 -8.589 13.638 1.00 85.44 421 THR A CA 1
ATOM 3135 C C . THR A 1 421 ? -8.804 -7.631 14.297 1.00 85.44 421 THR A C 1
ATOM 3137 O O . THR A 1 421 ? -8.392 -6.774 15.077 1.00 85.44 421 THR A O 1
ATOM 3140 N N . ASP A 1 422 ? -10.093 -7.824 14.035 1.00 87.69 422 ASP A N 1
ATOM 3141 C CA . ASP A 1 422 ? -11.178 -7.199 14.789 1.00 87.69 422 ASP A CA 1
ATOM 3142 C C . ASP A 1 422 ? -11.909 -8.293 15.580 1.00 87.69 422 ASP A C 1
ATOM 3144 O O . ASP A 1 422 ? -12.126 -9.401 15.081 1.00 87.69 422 ASP A O 1
ATOM 3148 N N . THR A 1 423 ? -12.195 -8.036 16.856 1.00 86.19 423 THR A N 1
ATOM 3149 C CA . THR A 1 423 ? -12.888 -8.984 17.733 1.00 86.19 423 THR A CA 1
ATOM 3150 C C . THR A 1 423 ? -13.999 -8.278 18.481 1.00 86.19 423 THR A C 1
ATOM 3152 O O . THR A 1 423 ? -13.748 -7.424 19.330 1.00 86.19 423 THR A O 1
ATOM 3155 N N . ASN A 1 424 ? -15.226 -8.719 18.225 1.00 82.94 424 ASN A N 1
ATOM 3156 C CA . ASN A 1 424 ? -16.401 -8.283 18.949 1.00 82.94 424 ASN A CA 1
ATOM 3157 C C . ASN A 1 424 ? -16.820 -9.359 19.962 1.00 82.94 424 ASN A C 1
ATOM 3159 O O . ASN A 1 424 ? -16.956 -10.540 19.630 1.00 82.94 424 ASN A O 1
ATOM 3163 N N . ILE A 1 425 ? -17.084 -8.955 21.200 1.00 82.38 425 ILE A N 1
ATOM 3164 C CA . ILE A 1 425 ? -17.554 -9.852 22.258 1.00 82.38 425 ILE A CA 1
ATOM 3165 C C . ILE A 1 425 ? -19.083 -9.956 22.191 1.00 82.38 425 ILE A C 1
ATOM 3167 O O . ILE A 1 425 ? -19.784 -8.955 22.014 1.00 82.38 425 ILE A O 1
ATOM 3171 N N . ASN A 1 426 ? -19.626 -11.167 22.336 1.00 80.88 426 ASN A N 1
ATOM 3172 C CA . ASN A 1 426 ? -21.072 -11.346 22.449 1.00 80.88 426 ASN A CA 1
ATOM 3173 C C . ASN A 1 426 ? -21.563 -10.738 23.760 1.00 80.88 426 ASN A C 1
ATOM 3175 O O . ASN A 1 426 ? -21.142 -11.158 24.836 1.00 80.88 426 ASN A O 1
ATOM 3179 N N . VAL A 1 427 ? -22.477 -9.775 23.684 1.00 62.91 427 VAL A N 1
ATOM 3180 C CA . VAL A 1 427 ? -22.931 -9.074 24.893 1.00 62.91 427 VAL A CA 1
ATOM 3181 C C . VAL A 1 427 ? -23.890 -9.910 25.741 1.00 62.91 427 VAL A C 1
ATOM 3183 O O . VAL A 1 427 ? -24.140 -9.554 26.889 1.00 62.91 427 VAL A O 1
ATOM 3186 N N . GLY A 1 428 ? -24.448 -11.012 25.221 1.00 64.44 428 GLY A N 1
ATOM 3187 C CA . GLY A 1 428 ? -25.561 -11.691 25.889 1.00 64.44 428 GLY A CA 1
ATOM 3188 C C . GLY A 1 428 ? -26.666 -10.701 26.310 1.00 64.44 428 GLY A C 1
ATOM 3189 O O . GLY A 1 428 ? -26.783 -9.598 25.774 1.00 64.44 428 GLY A O 1
ATOM 3190 N N . THR A 1 429 ? -27.505 -11.063 27.283 1.00 50.88 429 THR A N 1
ATOM 3191 C CA . THR A 1 429 ? -28.403 -10.085 27.917 1.00 50.88 429 THR A CA 1
ATOM 3192 C C . THR A 1 429 ? -27.594 -9.080 28.735 1.00 50.88 429 THR A C 1
ATOM 3194 O O . THR A 1 429 ? -26.932 -9.441 29.702 1.00 50.88 429 THR A O 1
ATOM 3197 N N . CYS A 1 430 ? -27.703 -7.815 28.350 1.00 53.81 430 CYS A N 1
ATOM 3198 C CA . CYS A 1 430 ? -27.020 -6.661 28.917 1.00 53.81 430 CYS A CA 1
ATOM 3199 C C . CYS A 1 430 ? -27.404 -6.406 30.384 1.00 53.81 430 CYS A C 1
ATOM 3201 O O . CYS A 1 430 ? -28.479 -5.880 30.677 1.00 53.81 430 CYS A O 1
ATOM 3203 N N . VAL A 1 431 ? -26.525 -6.791 31.312 1.00 52.94 431 VAL A N 1
ATOM 3204 C CA . VAL A 1 431 ? -26.661 -6.513 32.748 1.00 52.94 431 VAL A CA 1
ATOM 3205 C C . VAL A 1 431 ? -25.392 -5.838 33.263 1.00 52.94 431 VAL A C 1
ATOM 3207 O O . VAL A 1 431 ? -24.283 -6.277 32.969 1.00 52.94 431 VAL A O 1
ATOM 3210 N N . ARG A 1 432 ? -25.539 -4.766 34.051 1.00 46.44 432 ARG A N 1
ATOM 3211 C CA . ARG A 1 432 ? -24.428 -4.226 34.846 1.00 46.44 432 ARG A CA 1
ATOM 3212 C C . ARG A 1 432 ? -24.092 -5.265 35.930 1.00 46.44 432 ARG A C 1
ATOM 3214 O O . ARG A 1 432 ? -25.025 -5.689 36.618 1.00 46.44 432 ARG A O 1
ATOM 3221 N N . PRO A 1 433 ? -22.822 -5.679 36.109 1.00 48.56 433 PRO A N 1
ATOM 3222 C CA . PRO A 1 433 ? -22.443 -6.531 37.232 1.00 48.56 433 PRO A CA 1
ATOM 3223 C C . PRO A 1 433 ? -22.873 -5.883 38.553 1.00 48.56 433 PRO A C 1
ATOM 3225 O O . PRO A 1 433 ? -22.809 -4.659 38.687 1.00 48.56 433 PRO A O 1
ATOM 3228 N N . GLY A 1 434 ? -23.337 -6.683 39.515 1.00 51.00 434 GLY A N 1
ATOM 3229 C CA . GLY A 1 434 ? -23.714 -6.167 40.832 1.00 51.00 434 GLY A CA 1
ATOM 3230 C C . GLY A 1 434 ? -22.543 -5.437 41.495 1.00 51.00 434 GLY A C 1
ATOM 3231 O O . GLY A 1 434 ? -21.415 -5.926 41.464 1.00 51.00 434 GLY A O 1
ATOM 3232 N N . ASP A 1 435 ? -22.802 -4.265 42.076 1.00 52.41 435 ASP A N 1
ATOM 3233 C CA . ASP A 1 435 ? -21.851 -3.610 42.975 1.00 52.41 435 ASP A CA 1
ATOM 3234 C C . ASP A 1 435 ? -21.965 -4.260 44.359 1.00 52.41 435 ASP A C 1
ATOM 3236 O O . ASP A 1 435 ? -23.020 -4.200 44.996 1.00 52.41 435 ASP A O 1
ATOM 3240 N N . PHE A 1 436 ? -20.883 -4.909 44.789 1.00 57.41 436 PHE A N 1
ATOM 3241 C CA . PHE A 1 436 ? -20.762 -5.587 46.083 1.00 57.41 436 PHE A CA 1
ATOM 3242 C C . PHE A 1 436 ? -19.761 -4.890 47.018 1.00 57.41 436 PHE A C 1
ATOM 3244 O O . PHE A 1 436 ? -19.396 -5.444 48.051 1.00 57.41 436 PHE A O 1
ATOM 3251 N N . THR A 1 437 ? -19.265 -3.706 46.640 1.00 48.97 437 THR A N 1
ATOM 3252 C CA . THR A 1 437 ? -18.199 -2.992 47.365 1.00 48.97 437 THR A CA 1
ATOM 3253 C C . THR A 1 437 ? -18.723 -2.028 48.429 1.00 48.97 437 THR A C 1
ATOM 3255 O O . THR A 1 437 ? -17.962 -1.586 49.288 1.00 48.97 437 THR A O 1
ATOM 3258 N N . SER A 1 438 ? -20.023 -1.733 48.410 1.00 57.03 438 SER A N 1
ATOM 3259 C CA . SER A 1 438 ? -20.729 -0.995 49.456 1.00 57.03 438 SER A CA 1
ATOM 3260 C C . SER A 1 438 ? -21.913 -1.816 49.964 1.00 57.03 438 SER A C 1
ATOM 3262 O O . SER A 1 438 ? -22.559 -2.520 49.184 1.00 57.03 438 SER A O 1
ATOM 3264 N N . ASP A 1 439 ? -22.201 -1.735 51.269 1.00 57.09 439 ASP A N 1
ATOM 3265 C CA . ASP A 1 439 ? -23.428 -2.308 51.823 1.00 57.09 439 ASP A CA 1
ATOM 3266 C C . ASP A 1 439 ? -24.617 -1.659 51.113 1.00 57.09 439 ASP A C 1
ATOM 3268 O O . ASP A 1 439 ? -24.879 -0.457 51.248 1.00 57.09 439 ASP A O 1
ATOM 3272 N N . GLY A 1 440 ? -25.302 -2.456 50.297 1.00 58.94 440 GLY A N 1
ATOM 3273 C CA . GLY A 1 440 ? -26.386 -1.957 49.478 1.00 58.94 440 GLY A CA 1
ATOM 3274 C C . GLY A 1 440 ? -27.514 -1.395 50.331 1.00 58.94 440 GLY A C 1
ATOM 3275 O O . GLY A 1 440 ? -27.903 -1.986 51.340 1.00 58.94 440 GLY A O 1
ATOM 3276 N N . GLN A 1 441 ? -28.073 -0.255 49.926 1.00 68.00 441 GLN A N 1
ATOM 3277 C CA . GLN A 1 441 ? -29.258 0.264 50.603 1.00 68.00 441 GLN A CA 1
ATOM 3278 C C . GLN A 1 441 ? -30.430 -0.702 50.358 1.00 68.00 441 GLN A C 1
ATOM 3280 O O . GLN A 1 441 ? -30.615 -1.158 49.222 1.00 68.00 441 GLN A O 1
ATOM 3285 N N . PRO A 1 442 ? -31.223 -1.036 51.391 1.00 78.25 442 PRO A N 1
ATOM 3286 C CA . PRO A 1 442 ? -32.342 -1.954 51.239 1.00 78.25 442 PRO A CA 1
ATOM 3287 C C . PRO A 1 442 ? -33.362 -1.382 50.252 1.00 78.25 442 PRO A C 1
ATOM 3289 O O . PRO A 1 442 ? -33.727 -0.204 50.343 1.00 78.25 442 PRO A O 1
ATOM 3292 N N . THR A 1 443 ? -33.845 -2.218 49.326 1.00 81.81 443 THR A N 1
ATOM 3293 C CA . THR A 1 443 ? -34.909 -1.822 48.394 1.00 81.81 443 THR A CA 1
ATOM 3294 C C . THR A 1 443 ? -36.125 -1.359 49.191 1.00 81.81 443 THR A C 1
ATOM 3296 O O . THR A 1 443 ? -36.649 -2.088 50.034 1.00 81.81 443 THR A O 1
ATOM 3299 N N . LYS A 1 444 ? -36.576 -0.126 48.948 1.00 81.94 444 LYS A N 1
ATOM 3300 C CA . LYS A 1 444 ? -37.627 0.518 49.759 1.00 81.94 444 LYS A CA 1
ATOM 3301 C C . LYS A 1 444 ? -39.039 0.249 49.246 1.00 81.94 444 LYS A C 1
ATOM 3303 O O . LYS A 1 444 ? -40.001 0.397 49.996 1.00 81.94 444 LYS A O 1
ATOM 3308 N N . ILE A 1 445 ? -39.172 -0.122 47.973 1.00 81.31 445 ILE A N 1
ATOM 3309 C CA . ILE A 1 445 ? -40.460 -0.276 47.293 1.00 81.31 445 ILE A CA 1
ATOM 3310 C C . ILE A 1 445 ? -40.520 -1.659 46.658 1.00 81.31 445 ILE A C 1
ATOM 3312 O O . ILE A 1 445 ? -39.602 -2.066 45.951 1.00 81.31 445 ILE A O 1
ATOM 3316 N N . GLY A 1 446 ? -41.613 -2.381 46.888 1.00 85.81 446 GLY A N 1
ATOM 3317 C CA . GLY A 1 446 ? -41.816 -3.696 46.301 1.00 85.81 446 GLY A CA 1
ATOM 3318 C C . GLY A 1 446 ? -43.281 -3.969 45.989 1.00 85.81 446 GLY A C 1
ATOM 3319 O O . GLY A 1 446 ? -44.160 -3.663 46.796 1.00 85.81 446 GLY A O 1
ATOM 3320 N N . ILE A 1 447 ? -43.540 -4.598 44.843 1.00 87.62 447 ILE A N 1
ATOM 3321 C CA . ILE A 1 447 ? -44.842 -5.151 44.459 1.00 87.62 447 ILE A CA 1
ATOM 3322 C C . ILE A 1 447 ? -44.672 -6.654 44.218 1.00 87.62 447 ILE A C 1
ATOM 3324 O O . ILE A 1 447 ? -43.879 -7.069 43.380 1.00 87.62 447 ILE A O 1
ATOM 3328 N N . THR A 1 448 ? -45.407 -7.481 44.959 1.00 88.00 448 THR A N 1
ATOM 3329 C CA . THR A 1 448 ? -45.370 -8.938 44.792 1.00 88.00 448 THR A CA 1
ATOM 3330 C C . THR A 1 448 ? -46.780 -9.501 44.738 1.00 88.00 448 THR A C 1
ATOM 3332 O O . THR A 1 448 ? -47.644 -9.096 45.518 1.00 88.00 448 THR A O 1
ATOM 3335 N N . THR A 1 449 ? -47.020 -10.428 43.810 1.00 88.56 449 THR A N 1
ATOM 3336 C CA . THR A 1 449 ? -48.215 -11.288 43.811 1.00 88.56 449 THR A CA 1
ATOM 3337 C C . THR A 1 449 ? -47.967 -12.599 44.560 1.00 88.56 449 THR A C 1
ATOM 3339 O O . THR A 1 449 ? -48.839 -13.465 44.586 1.00 88.56 449 THR A O 1
ATOM 3342 N N . GLN A 1 450 ? -46.772 -12.776 45.126 1.00 86.62 450 GLN A N 1
ATOM 3343 C CA . GLN A 1 450 ? -46.382 -13.941 45.911 1.00 86.62 450 GLN A CA 1
ATOM 3344 C C . GLN A 1 450 ? -46.591 -13.687 47.411 1.00 86.62 450 GLN A C 1
ATOM 3346 O O . GLN A 1 450 ? -46.827 -12.562 47.858 1.00 86.62 450 GLN A O 1
ATOM 3351 N N . THR A 1 451 ? -46.488 -14.743 48.217 1.00 89.06 451 THR A N 1
ATOM 3352 C CA . THR A 1 451 ? -46.439 -14.613 49.677 1.00 89.06 451 THR A CA 1
ATOM 3353 C C . THR A 1 451 ? -45.180 -13.841 50.075 1.00 89.06 451 THR A C 1
ATOM 3355 O O . THR A 1 451 ? -44.070 -14.280 49.777 1.00 89.06 451 THR A O 1
ATOM 3358 N N . LYS A 1 452 ? -45.346 -12.696 50.751 1.00 87.31 452 LYS A N 1
ATOM 3359 C CA . LYS A 1 452 ? -44.226 -11.854 51.198 1.00 87.31 452 LYS A CA 1
ATOM 3360 C C . LYS A 1 452 ? -43.304 -12.635 52.132 1.00 87.31 452 LYS A C 1
ATOM 3362 O O . LYS A 1 452 ? -43.740 -13.108 53.181 1.00 87.31 452 LYS A O 1
ATOM 3367 N N . GLN A 1 453 ? -42.035 -12.735 51.756 1.00 84.56 453 GLN A N 1
ATOM 3368 C CA . GLN A 1 453 ? -40.998 -13.312 52.603 1.00 84.56 453 GLN A CA 1
ATOM 3369 C C . GLN A 1 453 ? -40.611 -12.341 53.727 1.00 84.56 453 GLN A C 1
ATOM 3371 O O . GLN A 1 453 ? -40.816 -11.128 53.629 1.00 84.56 453 GLN A O 1
ATOM 3376 N N . GLN A 1 454 ? -40.044 -12.873 54.810 1.00 86.69 454 GLN A N 1
ATOM 3377 C CA . GLN A 1 454 ? -39.522 -12.060 55.907 1.00 86.69 454 GLN A CA 1
ATOM 3378 C C . GLN A 1 454 ? -38.435 -11.110 55.372 1.00 86.69 454 GLN A C 1
ATOM 3380 O O . GLN A 1 454 ? -37.572 -11.538 54.613 1.00 86.69 454 GLN A O 1
ATOM 3385 N N . LEU A 1 455 ? -38.487 -9.832 55.768 1.00 85.62 455 LEU A N 1
ATOM 3386 C CA . LEU A 1 455 ? -37.587 -8.747 55.327 1.00 85.62 455 LEU A CA 1
ATOM 3387 C C . LEU A 1 455 ? -37.757 -8.261 53.875 1.00 85.62 455 LEU A C 1
ATOM 3389 O O . LEU A 1 455 ? -37.033 -7.360 53.465 1.00 85.62 455 LEU A O 1
ATOM 3393 N N . TRP A 1 456 ? -38.726 -8.763 53.108 1.00 87.56 456 TRP A N 1
ATOM 3394 C CA . TRP A 1 456 ? -38.985 -8.283 51.745 1.00 87.56 456 TRP A CA 1
ATOM 3395 C C . TRP A 1 456 ? -39.724 -6.925 51.719 1.00 87.56 456 TRP A C 1
ATOM 3397 O O . TRP A 1 456 ? -40.667 -6.744 52.497 1.00 87.56 456 TRP A O 1
ATOM 3407 N N . PRO A 1 457 ? -39.372 -5.969 50.826 1.00 86.75 457 PRO A N 1
ATOM 3408 C CA . PRO A 1 457 ? -38.332 -6.034 49.786 1.00 86.75 457 PRO A CA 1
ATOM 3409 C C . PRO A 1 457 ? -36.934 -5.620 50.273 1.00 86.75 457 PRO A C 1
ATOM 3411 O O . PRO A 1 457 ? -35.994 -5.627 49.490 1.00 86.75 457 PRO A O 1
ATOM 3414 N N . GLY A 1 458 ? -36.772 -5.261 51.548 1.00 84.44 458 GLY A N 1
ATOM 3415 C CA . GLY A 1 458 ? -35.508 -4.762 52.098 1.00 84.44 458 GLY A CA 1
ATOM 3416 C C . GLY A 1 458 ? -34.345 -5.761 52.067 1.00 84.44 458 GLY A C 1
ATOM 3417 O O . GLY A 1 458 ? -33.194 -5.350 52.142 1.00 84.44 458 GLY A O 1
ATOM 3418 N N . ASN A 1 459 ? -34.624 -7.055 51.910 1.00 80.75 459 ASN A N 1
ATOM 3419 C CA . ASN A 1 459 ? -33.628 -8.100 51.670 1.00 80.75 459 ASN A CA 1
ATOM 3420 C C . ASN A 1 459 ? -33.150 -8.182 50.209 1.00 80.75 459 ASN A C 1
ATOM 3422 O O . ASN A 1 459 ? -32.251 -8.967 49.921 1.00 80.75 459 ASN A O 1
ATOM 3426 N N . ILE A 1 460 ? -33.736 -7.402 49.296 1.00 77.81 460 ILE A N 1
ATOM 3427 C CA . ILE A 1 460 ? -33.238 -7.217 47.934 1.00 77.81 460 ILE A CA 1
ATOM 3428 C C . ILE A 1 460 ? -32.271 -6.028 47.980 1.00 77.81 460 ILE A C 1
ATOM 3430 O O . ILE A 1 460 ? -32.716 -4.888 48.169 1.00 77.81 460 ILE A O 1
ATOM 3434 N N . PRO A 1 461 ? -30.954 -6.256 47.858 1.00 68.69 461 PRO A N 1
ATOM 3435 C CA . PRO A 1 461 ? -29.978 -5.176 47.912 1.00 68.69 461 PRO A CA 1
ATOM 3436 C C . PRO A 1 461 ? -30.026 -4.339 46.627 1.00 68.69 461 PRO A C 1
ATOM 3438 O O . PRO A 1 461 ? -30.243 -4.875 45.541 1.00 68.69 461 PRO A O 1
ATOM 3441 N N . ASN A 1 462 ? -29.776 -3.031 46.742 1.00 68.94 462 ASN A N 1
ATOM 3442 C CA . ASN A 1 462 ? -29.501 -2.137 45.606 1.00 68.94 462 ASN A CA 1
ATOM 3443 C C . ASN A 1 462 ? -30.615 -2.021 44.542 1.00 68.94 462 ASN A C 1
ATOM 3445 O O . ASN A 1 462 ? -30.342 -1.691 43.388 1.00 68.94 462 ASN A O 1
ATOM 3449 N N . GLY A 1 463 ? -31.878 -2.251 44.913 1.00 69.38 463 GLY A N 1
ATOM 3450 C CA . GLY A 1 463 ? -33.035 -2.044 44.038 1.00 69.38 463 GLY A CA 1
ATOM 3451 C C . GLY A 1 463 ? -33.780 -0.735 44.324 1.00 69.38 463 GLY A C 1
ATOM 3452 O O . GLY A 1 463 ? -34.010 -0.365 45.474 1.00 69.38 463 GLY A O 1
ATOM 3453 N N . PHE A 1 464 ? -34.230 -0.045 43.269 1.00 69.75 464 PHE A N 1
ATOM 3454 C CA . PHE A 1 464 ? -35.208 1.052 43.393 1.00 69.75 464 PHE A CA 1
ATOM 3455 C C . PHE A 1 464 ? -36.644 0.523 43.565 1.00 69.75 464 PHE A C 1
ATOM 3457 O O . PHE A 1 464 ? -37.460 1.135 44.252 1.00 69.75 464 PHE A O 1
ATOM 3464 N N . LEU A 1 465 ? -36.947 -0.628 42.953 1.00 78.12 465 LEU A N 1
ATOM 3465 C CA . LEU A 1 465 ? -38.248 -1.293 42.973 1.00 78.12 465 LEU A CA 1
ATOM 3466 C C . LEU A 1 465 ? -38.055 -2.808 42.819 1.00 78.12 465 LEU A C 1
ATOM 3468 O O . LEU A 1 465 ? -37.430 -3.253 41.860 1.00 78.12 465 LEU A O 1
ATOM 3472 N N . ALA A 1 466 ? -38.634 -3.596 43.723 1.00 83.62 466 ALA A N 1
ATOM 3473 C CA . ALA A 1 466 ? -38.727 -5.048 43.597 1.00 83.62 466 ALA A CA 1
ATOM 3474 C C . ALA A 1 466 ? -40.080 -5.452 42.997 1.00 83.62 466 ALA A C 1
ATOM 3476 O O . ALA A 1 466 ? -41.125 -5.083 43.529 1.00 83.62 466 ALA A O 1
ATOM 3477 N N . LEU A 1 467 ? -40.083 -6.226 41.912 1.00 86.19 467 LEU A N 1
ATOM 3478 C CA . LEU A 1 467 ? -41.305 -6.756 41.302 1.00 86.19 467 LEU A CA 1
ATOM 3479 C C . LEU A 1 467 ? -41.253 -8.277 41.266 1.00 86.19 467 LEU A C 1
ATOM 3481 O O . LEU A 1 467 ? -40.311 -8.851 40.730 1.00 86.19 467 LEU A O 1
ATOM 3485 N N . GLU A 1 468 ? -42.287 -8.925 41.788 1.00 86.94 468 GLU A N 1
ATOM 3486 C CA . GLU A 1 468 ? -42.370 -10.382 41.819 1.00 86.94 468 GLU A CA 1
ATOM 3487 C C . GLU A 1 468 ? -43.751 -10.886 41.396 1.00 86.94 468 GLU A C 1
ATOM 3489 O O . GLU A 1 468 ? -44.773 -10.577 42.010 1.00 86.94 468 GLU A O 1
ATOM 3494 N N . SER A 1 469 ? -43.782 -11.735 40.373 1.00 85.62 469 SER A N 1
ATOM 3495 C CA . SER A 1 469 ? -44.964 -12.507 39.998 1.00 85.62 469 SER A CA 1
ATOM 3496 C C . SER A 1 469 ? -44.553 -13.788 39.279 1.00 85.62 469 SER A C 1
ATOM 3498 O O . SER A 1 469 ? -43.526 -13.813 38.607 1.00 85.62 469 SER A O 1
ATOM 3500 N N . LYS A 1 470 ? -45.346 -14.857 39.418 1.00 81.88 470 LYS A N 1
ATOM 3501 C CA . LYS A 1 470 ? -45.124 -16.122 38.695 1.00 81.88 470 LYS A CA 1
ATOM 3502 C C . LYS A 1 470 ? -45.834 -16.166 37.342 1.00 81.88 470 LYS A C 1
ATOM 3504 O O . LYS A 1 470 ? -45.470 -16.974 36.496 1.00 81.88 470 LYS A O 1
ATOM 3509 N N . ASP A 1 471 ? -46.862 -15.343 37.159 1.00 81.94 471 ASP A N 1
ATOM 3510 C CA . ASP A 1 471 ? -47.812 -15.476 36.052 1.00 81.94 471 ASP A CA 1
ATOM 3511 C C . ASP A 1 471 ? -48.411 -14.139 35.574 1.00 81.94 471 ASP A C 1
ATOM 3513 O O . ASP A 1 471 ? -49.239 -14.136 34.661 1.00 81.94 471 ASP A O 1
ATOM 3517 N N . LYS A 1 472 ? -48.036 -12.997 36.170 1.00 79.88 472 LYS A N 1
ATOM 3518 C CA . LYS A 1 472 ? -48.512 -11.664 35.763 1.00 79.88 472 LYS A CA 1
ATOM 3519 C C . LYS A 1 472 ? -47.384 -10.832 35.155 1.00 79.88 472 LYS A C 1
ATOM 3521 O O . LYS A 1 472 ? -46.266 -10.820 35.660 1.00 79.88 472 LYS A O 1
ATOM 3526 N N . GLY A 1 473 ? -47.706 -10.088 34.097 1.00 73.62 473 GLY A N 1
ATOM 3527 C CA . GLY A 1 473 ? -46.843 -9.037 33.553 1.00 73.62 473 GLY A CA 1
ATOM 3528 C C . GLY A 1 473 ? -47.102 -7.683 34.222 1.00 73.62 473 GLY A C 1
ATOM 3529 O O . GLY A 1 473 ? -48.211 -7.416 34.686 1.00 73.62 473 GLY A O 1
ATOM 3530 N N . MET A 1 474 ? -46.096 -6.807 34.245 1.00 81.12 474 MET A N 1
ATOM 3531 C CA . MET A 1 474 ? -46.276 -5.405 34.631 1.00 81.12 474 MET A CA 1
ATOM 3532 C C . MET A 1 474 ? -46.841 -4.616 33.447 1.00 81.12 474 MET A C 1
ATOM 3534 O O . MET A 1 474 ? -46.243 -4.583 32.373 1.00 81.12 474 MET A O 1
ATOM 3538 N N . VAL A 1 475 ? -47.962 -3.928 33.657 1.00 82.94 475 VAL A N 1
ATOM 3539 C CA . VAL A 1 475 ? -48.489 -2.953 32.696 1.00 82.94 475 VAL A CA 1
ATOM 3540 C C . VAL A 1 475 ? -48.065 -1.563 33.148 1.00 82.94 475 VAL A C 1
ATOM 3542 O O . VAL A 1 475 ? -48.428 -1.123 34.235 1.00 82.94 475 VAL A O 1
ATOM 3545 N N . ILE A 1 476 ? -47.288 -0.871 32.316 1.00 87.19 476 ILE A N 1
ATOM 3546 C CA . ILE A 1 476 ? -46.855 0.501 32.593 1.00 87.19 476 ILE A CA 1
ATOM 3547 C C . ILE A 1 476 ? -47.943 1.469 32.124 1.00 87.19 476 ILE A C 1
ATOM 3549 O O . ILE A 1 476 ? -48.414 1.387 30.986 1.00 87.19 476 ILE A O 1
ATOM 3553 N N . SER A 1 477 ? -48.319 2.408 32.992 1.00 89.88 477 SER A N 1
ATOM 3554 C CA . SER A 1 477 ? -49.268 3.474 32.668 1.00 89.88 477 SER A CA 1
ATOM 3555 C C . SER A 1 477 ? -48.788 4.283 31.463 1.00 89.88 477 SER A C 1
ATOM 3557 O O . SER A 1 477 ? -47.689 4.839 31.476 1.00 89.88 477 SER A O 1
ATOM 3559 N N . ARG A 1 478 ? -49.619 4.367 30.420 1.00 94.50 478 ARG A N 1
ATOM 3560 C CA . ARG A 1 478 ? -49.346 5.181 29.228 1.00 94.50 478 ARG A CA 1
ATOM 3561 C C . ARG A 1 478 ? -49.943 6.567 29.430 1.00 94.50 478 ARG A C 1
ATOM 3563 O O . ARG A 1 478 ? -51.126 6.684 29.737 1.00 94.50 478 ARG A O 1
ATOM 3570 N N . VAL A 1 479 ? -49.144 7.608 29.241 1.00 95.19 479 VAL A N 1
ATOM 3571 C CA . VAL A 1 479 ? -49.577 9.006 29.357 1.00 95.19 479 VAL A CA 1
ATOM 3572 C C . VAL A 1 479 ? -49.161 9.775 28.118 1.00 95.19 479 VAL A C 1
ATOM 3574 O O . VAL A 1 479 ? -48.175 9.419 27.478 1.00 95.19 479 VAL A O 1
ATOM 3577 N N . LEU A 1 480 ? -49.907 10.827 27.766 1.00 96.19 480 LEU A N 1
ATOM 3578 C CA . LEU A 1 480 ? -49.607 11.612 26.566 1.00 96.19 480 LEU A CA 1
ATOM 3579 C C . LEU A 1 480 ? -48.153 12.105 26.584 1.00 96.19 480 LEU A C 1
ATOM 3581 O O . LEU A 1 480 ? -47.445 11.881 25.615 1.00 96.19 480 LEU A O 1
ATOM 3585 N N . ASN A 1 481 ? -47.723 12.695 27.705 1.00 95.50 481 ASN A N 1
ATOM 3586 C CA . ASN A 1 481 ? -46.329 13.013 28.010 1.00 95.50 481 ASN A CA 1
ATOM 3587 C C . ASN A 1 481 ? -46.110 13.196 29.523 1.00 95.50 481 ASN A C 1
ATOM 3589 O O . ASN A 1 481 ? -47.073 13.351 30.282 1.00 95.50 481 ASN A O 1
ATOM 3593 N N . SER A 1 482 ? -44.850 13.211 29.963 1.00 93.75 482 SER A N 1
ATOM 3594 C CA . SER A 1 482 ? -44.460 13.317 31.377 1.00 93.75 482 SER A CA 1
ATOM 3595 C C . SER A 1 482 ? -44.961 14.583 32.082 1.00 93.75 482 SER A C 1
ATOM 3597 O O . SER A 1 482 ? -45.163 14.554 33.292 1.00 93.75 482 SER A O 1
ATOM 3599 N N . ALA A 1 483 ? -45.243 15.670 31.353 1.00 93.50 483 ALA A N 1
ATOM 3600 C CA . ALA A 1 483 ? -45.788 16.901 31.937 1.00 93.50 483 ALA A CA 1
ATOM 3601 C C . ALA A 1 483 ? -47.244 16.757 32.425 1.00 93.50 483 ALA A C 1
ATOM 3603 O O . ALA A 1 483 ? -47.758 17.637 33.111 1.00 93.50 483 ALA A O 1
ATOM 3604 N N . LYS A 1 484 ? -47.930 15.654 32.089 1.00 94.94 484 LYS A N 1
ATOM 3605 C CA . LYS A 1 484 ? -49.269 15.337 32.615 1.00 94.94 484 LYS A CA 1
ATOM 3606 C C . LYS A 1 484 ? -49.249 14.723 34.016 1.00 94.94 484 LYS A C 1
ATOM 3608 O O . LYS A 1 484 ? -50.316 14.556 34.600 1.00 94.94 484 LYS A O 1
ATOM 3613 N N . ILE A 1 485 ? -48.076 14.405 34.562 1.00 94.69 485 ILE A N 1
ATOM 3614 C CA . ILE A 1 485 ? -47.937 13.927 35.938 1.00 94.69 485 ILE A CA 1
ATOM 3615 C C . ILE A 1 485 ? -47.703 15.127 36.860 1.00 94.69 485 ILE A C 1
ATOM 3617 O O . ILE A 1 485 ? -46.622 15.707 36.863 1.00 94.69 485 ILE A O 1
ATOM 3621 N N . THR A 1 486 ? -48.716 15.500 37.644 1.00 93.56 486 THR A N 1
ATOM 3622 C CA . THR A 1 486 ? -48.674 16.689 38.516 1.00 93.56 486 THR A CA 1
ATOM 3623 C C . THR A 1 486 ? -47.981 16.459 39.862 1.00 93.56 486 THR A C 1
ATOM 3625 O O . THR A 1 486 ? -47.620 17.429 40.517 1.00 93.56 486 THR A O 1
ATOM 3628 N N . ASP A 1 487 ? -47.797 15.202 40.281 1.00 94.00 487 ASP A N 1
ATOM 3629 C CA . ASP A 1 487 ? -47.106 14.830 41.528 1.00 94.00 487 ASP A CA 1
ATOM 3630 C C . ASP A 1 487 ? -46.203 13.594 41.312 1.00 94.00 487 ASP A C 1
ATOM 3632 O O . ASP A 1 487 ? -46.569 12.472 41.681 1.00 94.00 487 ASP A O 1
ATOM 3636 N N . PRO A 1 488 ? -45.052 13.746 40.629 1.00 91.19 488 PRO A N 1
ATOM 3637 C CA . PRO A 1 488 ? -44.162 12.629 40.343 1.00 91.19 488 PRO A CA 1
ATOM 3638 C C . PRO A 1 488 ? -43.418 12.165 41.606 1.00 91.19 488 PRO A C 1
ATOM 3640 O O . PRO A 1 488 ? -42.955 12.970 42.412 1.00 91.19 488 PRO A O 1
ATOM 3643 N N . LYS A 1 489 ? -43.264 10.846 41.773 1.00 87.44 489 LYS A N 1
ATOM 3644 C CA . LYS A 1 489 ? -42.485 10.235 42.866 1.00 87.44 489 LYS A CA 1
ATOM 3645 C C . LYS A 1 489 ? -41.203 9.618 42.321 1.00 87.44 489 LYS A C 1
ATOM 3647 O O . LYS A 1 489 ? -41.182 9.140 41.189 1.00 87.44 489 LYS A O 1
ATOM 3652 N N . GLU A 1 490 ? -40.127 9.651 43.101 1.00 81.50 490 GLU A N 1
ATOM 3653 C CA . GLU A 1 490 ? -38.902 8.910 42.780 1.00 81.50 490 GLU A CA 1
ATOM 3654 C C . GLU A 1 490 ? -39.226 7.425 42.544 1.00 81.50 490 GLU A C 1
ATOM 3656 O O . GLU A 1 490 ? -40.006 6.827 43.285 1.00 81.50 490 GLU A O 1
ATOM 3661 N N . GLY A 1 491 ? -38.680 6.850 41.471 1.00 74.12 491 GLY A N 1
ATOM 3662 C CA . GLY A 1 491 ? -38.935 5.466 41.070 1.00 74.12 491 GLY A CA 1
ATOM 3663 C C . GLY A 1 491 ? -40.189 5.262 40.210 1.00 74.12 491 GLY A C 1
ATOM 3664 O O . GLY A 1 491 ? -40.440 4.144 39.765 1.00 74.12 491 GLY A O 1
ATOM 3665 N N . MET A 1 492 ? -40.982 6.308 39.943 1.00 87.12 492 MET A N 1
ATOM 3666 C CA . MET A 1 492 ? -42.182 6.193 39.108 1.00 87.12 492 MET A CA 1
ATOM 3667 C C . MET A 1 492 ? -41.826 5.889 37.644 1.00 87.12 492 MET A C 1
ATOM 3669 O O . MET A 1 492 ? -40.942 6.526 37.069 1.00 87.12 492 MET A O 1
ATOM 3673 N N . LEU A 1 493 ? -42.561 4.947 37.041 1.00 90.50 493 LEU A N 1
ATOM 3674 C CA . LEU A 1 493 ? -42.435 4.525 35.644 1.00 90.50 493 LEU A CA 1
ATOM 3675 C C . LEU A 1 493 ? -43.687 4.890 34.839 1.00 90.50 493 LEU A C 1
ATOM 3677 O O . LEU A 1 493 ? -44.807 4.608 35.268 1.00 90.50 493 LEU A O 1
ATOM 3681 N N . ILE A 1 494 ? -43.499 5.455 33.648 1.00 93.75 494 ILE A N 1
ATOM 3682 C CA . ILE A 1 494 ? -44.572 5.732 32.677 1.00 93.75 494 ILE A CA 1
ATOM 3683 C C . ILE A 1 494 ? -44.130 5.339 31.270 1.00 93.75 494 ILE A C 1
ATOM 3685 O O . ILE A 1 494 ? -42.940 5.310 30.981 1.00 93.75 494 ILE A O 1
ATOM 3689 N N . TYR A 1 495 ? -45.077 5.095 30.370 1.00 94.44 495 TYR A N 1
ATOM 3690 C CA . TYR A 1 495 ? -44.820 5.120 28.934 1.00 94.44 495 TYR A CA 1
ATOM 3691 C C . TYR A 1 495 ? -45.285 6.469 28.385 1.00 94.44 495 TYR A C 1
ATOM 3693 O O . TYR A 1 495 ? -46.485 6.757 28.369 1.00 94.44 495 TYR A O 1
ATOM 3701 N N . ASP A 1 496 ? -44.334 7.297 27.970 1.00 95.69 496 ASP A N 1
ATOM 3702 C CA . ASP A 1 496 ? -44.581 8.603 27.368 1.00 95.69 496 ASP A CA 1
ATOM 3703 C C . ASP A 1 496 ? -44.915 8.410 25.883 1.00 95.69 496 ASP A C 1
ATOM 3705 O O . ASP A 1 496 ? -44.096 7.907 25.112 1.00 95.69 496 ASP A O 1
ATOM 3709 N N . ILE A 1 497 ? -46.146 8.740 25.487 1.00 94.94 497 ILE A N 1
ATOM 3710 C CA . ILE A 1 497 ? -46.637 8.505 24.123 1.00 94.94 497 ILE A CA 1
ATOM 3711 C C . ILE A 1 497 ? -45.988 9.474 23.130 1.00 94.94 497 ILE A C 1
ATOM 3713 O O . ILE A 1 497 ? -45.694 9.069 22.004 1.00 94.94 497 ILE A O 1
ATOM 3717 N N . THR A 1 498 ? -45.761 10.727 23.532 1.00 90.50 498 THR A N 1
ATOM 3718 C CA . THR A 1 498 ? -45.084 11.728 22.703 1.00 90.50 498 THR A CA 1
ATOM 3719 C C . THR A 1 498 ? -43.645 11.302 22.424 1.00 90.50 498 THR A C 1
ATOM 3721 O O . THR A 1 498 ? -43.251 11.240 21.260 1.00 90.50 498 THR A O 1
ATOM 3724 N N . ASP A 1 499 ? -42.903 10.912 23.460 1.00 86.94 499 ASP A N 1
ATOM 3725 C CA . ASP A 1 499 ? -41.484 10.551 23.329 1.00 86.94 499 ASP A CA 1
ATOM 3726 C C . ASP A 1 499 ? -41.262 9.077 22.943 1.00 86.94 499 ASP A C 1
ATOM 3728 O O . ASP A 1 499 ? -40.134 8.651 22.695 1.00 86.94 499 ASP A O 1
ATOM 3732 N N . LYS A 1 500 ? -42.342 8.287 22.873 1.00 89.62 500 LYS A N 1
ATOM 3733 C CA . LYS A 1 500 ? -42.363 6.857 22.515 1.00 89.62 500 LYS A CA 1
ATOM 3734 C C . LYS A 1 500 ? -41.410 5.992 23.350 1.00 89.62 500 LYS A C 1
ATOM 3736 O O . LYS A 1 500 ? -40.885 4.994 22.857 1.00 89.62 500 LYS A O 1
ATOM 3741 N N . CYS A 1 501 ? -41.215 6.332 24.621 1.00 89.31 501 CYS A N 1
ATOM 3742 C CA . CYS A 1 501 ? -40.273 5.651 25.508 1.00 89.31 501 CYS A CA 1
ATOM 3743 C C . CYS A 1 501 ? -40.887 5.367 26.886 1.00 89.31 501 CYS A C 1
ATOM 3745 O O . CYS A 1 501 ? -41.810 6.051 27.333 1.00 89.31 501 CYS A O 1
ATOM 3747 N N . VAL A 1 502 ? -40.348 4.370 27.593 1.00 92.38 502 VAL A N 1
ATOM 3748 C CA . VAL A 1 502 ? -40.588 4.238 29.036 1.00 92.38 502 VAL A CA 1
ATOM 3749 C C . VAL A 1 502 ? -39.732 5.284 29.743 1.00 92.38 502 VAL A C 1
ATOM 3751 O O . VAL A 1 502 ? -38.527 5.321 29.508 1.00 92.38 502 VAL A O 1
ATOM 3754 N N . LYS A 1 503 ? -40.318 6.125 30.598 1.00 91.69 503 LYS A N 1
ATOM 3755 C CA . LYS A 1 503 ? -39.586 7.091 31.423 1.00 91.69 503 LYS A CA 1
ATOM 3756 C C . LYS A 1 503 ? -39.559 6.678 32.891 1.00 91.69 503 LYS A C 1
ATOM 3758 O O . LYS A 1 503 ? -40.563 6.191 33.406 1.00 91.69 503 LYS A O 1
ATOM 3763 N N . LEU A 1 504 ? -38.432 6.937 33.552 1.00 89.38 504 LEU A N 1
ATOM 3764 C CA . LEU A 1 504 ? -38.238 6.844 35.001 1.00 89.38 504 LEU A CA 1
ATOM 3765 C C . LEU A 1 504 ? -38.100 8.255 35.584 1.00 89.38 504 LEU A C 1
ATOM 3767 O O . LEU A 1 504 ? -37.358 9.077 35.039 1.00 89.38 504 LEU A O 1
ATOM 3771 N N . HIS A 1 505 ? -38.778 8.528 36.698 1.00 90.00 505 HIS A N 1
ATOM 3772 C CA . HIS A 1 505 ? -38.549 9.731 37.496 1.00 90.00 505 HIS A CA 1
ATOM 3773 C C . HIS A 1 505 ? -37.503 9.454 38.582 1.00 90.00 505 HIS A C 1
ATOM 3775 O O . HIS A 1 505 ? -37.726 8.621 39.460 1.00 90.00 505 HIS A O 1
ATOM 3781 N N . ASN A 1 506 ? -36.371 10.155 38.558 1.00 78.75 506 ASN A N 1
ATOM 3782 C CA . ASN A 1 506 ? -35.265 9.945 39.509 1.00 78.75 506 ASN A CA 1
ATOM 3783 C C . ASN A 1 506 ? -35.395 10.767 40.810 1.00 78.75 506 ASN A C 1
ATOM 3785 O O . ASN A 1 506 ? -34.425 10.915 41.543 1.00 78.75 506 ASN A O 1
ATOM 3789 N N . GLY A 1 507 ? -36.565 11.364 41.054 1.00 84.44 507 GLY A N 1
ATOM 3790 C CA . GLY A 1 507 ? -36.817 12.261 42.187 1.00 84.44 507 GLY A CA 1
ATOM 3791 C C . GLY A 1 507 ? -36.775 13.746 41.822 1.00 84.44 507 GLY A C 1
ATOM 3792 O O . GLY A 1 507 ? -37.411 14.540 42.506 1.00 84.44 507 GLY A O 1
ATOM 3793 N N . THR A 1 508 ? -36.127 14.117 40.713 1.00 85.06 508 THR A N 1
ATOM 3794 C CA . THR A 1 508 ? -36.088 15.507 40.218 1.00 85.06 508 THR A CA 1
ATOM 3795 C C . THR A 1 508 ? -36.546 15.655 38.771 1.00 85.06 508 THR A C 1
ATOM 3797 O O . THR A 1 508 ? -37.214 16.631 38.440 1.00 85.06 508 THR A O 1
ATOM 3800 N N . VAL A 1 509 ? -36.198 14.708 37.900 1.00 89.19 509 VAL A N 1
ATOM 3801 C CA . VAL A 1 509 ? -36.448 14.791 36.457 1.00 89.19 509 VAL A CA 1
ATOM 3802 C C . VAL A 1 509 ? -36.912 13.456 35.875 1.00 89.19 509 VAL A C 1
ATOM 3804 O O . VAL A 1 509 ? -36.598 12.374 36.379 1.00 89.19 509 VAL A O 1
ATOM 3807 N N . TRP A 1 510 ? -37.657 13.543 34.773 1.00 92.50 510 TRP A N 1
ATOM 3808 C CA . TRP A 1 510 ? -38.077 12.401 33.965 1.00 92.50 510 TRP A CA 1
ATOM 3809 C C . TRP A 1 510 ? -37.064 12.116 32.857 1.00 92.50 510 TRP A C 1
ATOM 3811 O O . TRP A 1 510 ? -36.761 13.003 32.065 1.00 92.50 510 TRP A O 1
ATOM 3821 N N . ASN A 1 511 ? -36.612 10.867 32.739 1.00 86.94 511 ASN A N 1
ATOM 3822 C CA . ASN A 1 511 ? -35.698 10.437 31.678 1.00 86.94 511 ASN A CA 1
ATOM 3823 C C . ASN A 1 511 ? -36.218 9.186 30.976 1.00 86.94 511 ASN A C 1
ATOM 3825 O O . ASN A 1 511 ? -36.708 8.278 31.645 1.00 86.94 511 ASN A O 1
ATOM 3829 N N . CYS A 1 512 ? -36.070 9.105 29.648 1.00 86.69 512 CYS A N 1
ATOM 3830 C CA . CYS A 1 512 ? -36.287 7.849 28.929 1.00 86.69 512 CYS A CA 1
ATOM 3831 C C . CYS A 1 512 ? -35.281 6.801 29.413 1.00 86.69 512 CYS A C 1
ATOM 3833 O O . CYS A 1 512 ? -34.073 7.039 29.394 1.00 86.69 512 CYS A O 1
ATOM 3835 N N . ILE A 1 513 ? -35.780 5.626 29.779 1.00 80.75 513 ILE A N 1
ATOM 3836 C CA . ILE A 1 513 ? -34.958 4.449 30.018 1.00 80.75 513 ILE A CA 1
ATOM 3837 C C . ILE A 1 513 ? -34.431 3.999 28.663 1.00 80.75 513 ILE A C 1
ATOM 3839 O O . ILE A 1 513 ? -35.199 3.658 27.760 1.00 80.75 513 ILE A O 1
ATOM 3843 N N . LYS A 1 514 ? -33.112 4.037 28.517 1.00 64.81 514 LYS A N 1
ATOM 3844 C CA . LYS A 1 514 ? -32.409 3.555 27.334 1.00 64.81 514 LYS A CA 1
ATOM 3845 C C . LYS A 1 514 ? -31.692 2.268 27.697 1.00 64.81 514 LYS A C 1
ATOM 3847 O O . LYS A 1 514 ? -31.077 2.180 28.754 1.00 64.81 514 LYS A O 1
ATOM 3852 N N . ASN A 1 515 ? -31.772 1.286 26.808 1.00 55.50 515 ASN A N 1
ATOM 3853 C CA . ASN A 1 515 ? -30.932 0.105 26.896 1.00 55.50 515 ASN A CA 1
ATOM 3854 C C . ASN A 1 515 ? -29.587 0.475 26.258 1.00 55.50 515 ASN A C 1
ATOM 3856 O O . ASN A 1 515 ? -29.521 0.641 25.041 1.00 55.50 515 ASN A O 1
ATOM 3860 N N . THR A 1 516 ? -28.556 0.722 27.063 1.00 53.59 516 THR A N 1
ATOM 3861 C CA . THR A 1 516 ? -27.218 1.064 26.563 1.00 53.59 516 THR A CA 1
ATOM 3862 C C . THR A 1 516 ? -26.267 -0.065 26.913 1.00 53.59 516 THR A C 1
ATOM 3864 O O . THR A 1 516 ? -25.974 -0.288 28.084 1.00 53.59 516 THR A O 1
ATOM 3867 N N . CYS A 1 517 ? -25.811 -0.774 25.885 1.00 51.94 517 CYS A N 1
ATOM 3868 C CA . CYS A 1 517 ? -24.875 -1.900 25.985 1.00 51.94 517 CYS A CA 1
ATOM 3869 C C . CYS A 1 517 ? -23.572 -1.600 25.253 1.00 51.94 517 CYS A C 1
ATOM 3871 O O . CYS A 1 517 ? -22.830 -2.505 24.890 1.00 51.94 517 CYS A O 1
ATOM 3873 N N . ASP A 1 518 ? -23.339 -0.320 25.001 1.00 46.38 518 ASP A N 1
ATOM 3874 C CA . ASP A 1 518 ? -22.150 0.154 24.343 1.00 46.38 518 ASP A CA 1
ATOM 3875 C C . ASP A 1 518 ? -21.246 0.779 25.403 1.00 46.38 518 ASP A C 1
ATOM 3877 O O . ASP A 1 518 ? -21.539 1.883 25.860 1.00 46.38 518 ASP A O 1
ATOM 3881 N N . PRO A 1 519 ? -20.178 0.106 25.847 1.00 44.72 519 PRO A N 1
ATOM 3882 C CA . PRO A 1 519 ? -19.170 0.758 26.667 1.00 44.72 519 PRO A CA 1
ATOM 3883 C C . PRO A 1 519 ? -18.310 1.740 25.851 1.00 44.72 519 PRO A C 1
ATOM 3885 O O . PRO A 1 519 ? -17.460 2.390 26.447 1.00 44.72 519 PRO A O 1
ATOM 3888 N N . LEU A 1 520 ? -18.543 1.919 24.535 1.00 41.56 520 LEU A N 1
ATOM 3889 C CA . LEU A 1 520 ? -18.078 3.111 23.801 1.00 41.56 520 LEU A CA 1
ATOM 3890 C C . LEU A 1 520 ? -18.921 4.355 24.114 1.00 41.56 520 LEU A C 1
ATOM 3892 O O . LEU A 1 520 ? -18.522 5.473 23.796 1.00 41.56 520 LEU A O 1
ATOM 3896 N N . VAL A 1 521 ? -20.046 4.193 24.810 1.00 47.44 521 VAL A N 1
ATOM 3897 C CA . VAL A 1 521 ? -20.535 5.226 25.715 1.00 47.44 521 VAL A CA 1
ATOM 3898 C C . VAL A 1 521 ? -20.270 4.714 27.118 1.00 47.44 521 VAL A C 1
ATOM 3900 O O . VAL A 1 521 ? -21.184 4.317 27.845 1.00 47.44 521 VAL A O 1
ATOM 3903 N N . GLU A 1 522 ? -18.998 4.738 27.524 1.00 48.75 522 GLU A N 1
ATOM 3904 C CA . GLU A 1 522 ? -18.722 4.909 28.942 1.00 48.75 522 GLU A CA 1
ATOM 3905 C C . GLU A 1 522 ? -19.640 6.041 29.397 1.00 48.75 522 GLU A C 1
ATOM 3907 O O . GLU A 1 522 ? -19.685 7.103 28.760 1.00 48.75 522 GLU A O 1
ATOM 3912 N N . ALA A 1 523 ? -20.483 5.754 30.396 1.00 56.59 523 ALA A N 1
ATOM 3913 C CA . ALA A 1 523 ? -21.393 6.757 30.924 1.00 56.59 523 ALA A CA 1
ATOM 3914 C C . ALA A 1 523 ? -20.562 8.026 31.121 1.00 56.59 523 ALA A C 1
ATOM 3916 O O . ALA A 1 523 ? -19.485 7.894 31.709 1.00 56.59 523 ALA A O 1
ATOM 3917 N N . PRO A 1 524 ? -20.993 9.185 30.582 1.00 72.88 524 PRO A N 1
ATOM 3918 C CA . PRO A 1 524 ? -20.146 10.359 30.522 1.00 72.88 524 PRO A CA 1
ATOM 3919 C C . PRO A 1 524 ? -19.398 10.547 31.839 1.00 72.88 524 PRO A C 1
ATOM 3921 O O . PRO A 1 524 ? -20.027 10.679 32.892 1.00 72.88 524 PRO A O 1
ATOM 3924 N N . ARG A 1 525 ? -18.067 10.475 31.784 1.00 82.81 525 ARG A N 1
ATOM 3925 C CA . ARG A 1 525 ? -17.225 10.464 32.981 1.00 82.81 525 ARG A CA 1
ATOM 3926 C C . ARG A 1 525 ? -16.002 11.338 32.813 1.00 82.81 525 ARG A C 1
ATOM 3928 O O . ARG A 1 525 ? -15.645 11.767 31.718 1.00 82.81 525 ARG A O 1
ATOM 3935 N N . LYS A 1 526 ? -15.324 11.569 33.928 1.00 89.50 526 LYS A N 1
ATOM 3936 C CA . LYS A 1 526 ? -14.039 12.245 33.919 1.00 89.50 526 LYS A CA 1
ATOM 3937 C C . LYS A 1 526 ? -12.911 11.286 33.554 1.00 89.50 526 LYS A C 1
ATOM 3939 O O . LYS A 1 526 ? -12.945 10.106 33.913 1.00 89.50 526 LYS A O 1
ATOM 3944 N N . ILE A 1 527 ? -11.903 11.815 32.872 1.00 95.19 527 ILE A N 1
ATOM 3945 C CA . ILE A 1 527 ? -10.652 11.115 32.578 1.00 95.19 527 ILE A CA 1
ATOM 3946 C C . ILE A 1 527 ? -9.724 11.243 33.782 1.00 95.19 527 ILE A C 1
ATOM 3948 O O . ILE A 1 527 ? -9.458 12.351 34.248 1.00 95.19 527 ILE A O 1
ATOM 3952 N N . ARG A 1 528 ? -9.237 10.113 34.295 1.00 96.69 528 ARG A N 1
ATOM 3953 C CA . ARG A 1 528 ? -8.403 10.060 35.498 1.00 96.69 528 ARG A CA 1
ATOM 3954 C C . ARG A 1 528 ? -6.940 10.128 35.092 1.00 96.69 528 ARG A C 1
ATOM 3956 O O . ARG A 1 528 ? -6.443 9.222 34.418 1.00 96.69 528 ARG A O 1
ATOM 3963 N N . ILE A 1 529 ? -6.255 11.189 35.503 1.00 98.12 529 ILE A N 1
ATOM 3964 C CA . ILE A 1 529 ? -4.833 11.387 35.230 1.00 98.12 529 ILE A CA 1
ATOM 3965 C C . ILE A 1 529 ? -4.038 11.211 36.526 1.00 98.12 529 ILE A C 1
ATOM 3967 O O . ILE A 1 529 ? -4.265 11.916 37.514 1.00 98.12 529 ILE A O 1
ATOM 3971 N N . GLY A 1 530 ? -3.108 10.257 36.501 1.00 97.56 530 GLY A N 1
ATOM 3972 C CA . GLY A 1 530 ? -2.096 10.056 37.531 1.00 97.56 530 GLY A CA 1
ATOM 3973 C C . GLY A 1 530 ? -0.874 10.928 37.249 1.00 97.56 530 GLY A C 1
ATOM 3974 O O . GLY A 1 530 ? -0.188 10.733 36.246 1.00 97.56 530 GLY A O 1
ATOM 3975 N N . SER A 1 531 ? -0.608 11.882 38.134 1.00 96.19 531 SER A N 1
ATOM 3976 C CA . SER A 1 531 ? 0.428 12.907 37.993 1.00 96.19 531 SER A CA 1
ATOM 3977 C C . SER A 1 531 ? 1.662 12.544 38.820 1.00 96.19 531 SER A C 1
ATOM 3979 O O . SER A 1 531 ? 1.649 12.669 40.049 1.00 96.19 531 SER A O 1
ATOM 3981 N N . PHE A 1 532 ? 2.733 12.091 38.165 1.00 94.12 532 PHE A N 1
ATOM 3982 C CA . PHE A 1 532 ? 3.993 11.734 38.821 1.00 94.12 532 PHE A CA 1
ATOM 3983 C C . PHE A 1 532 ? 5.006 12.885 38.730 1.00 94.12 532 PHE A C 1
ATOM 3985 O O . PHE A 1 532 ? 5.374 13.307 37.635 1.00 94.12 532 PHE A O 1
ATOM 3992 N N . ALA A 1 533 ? 5.511 13.329 39.888 1.00 88.62 533 ALA A N 1
ATOM 3993 C CA . ALA A 1 533 ? 6.421 14.471 40.086 1.00 88.62 533 ALA A CA 1
ATOM 3994 C C . ALA A 1 533 ? 5.757 15.869 40.058 1.00 88.62 533 ALA A C 1
ATOM 3996 O O . ALA A 1 533 ? 4.537 16.005 40.139 1.00 88.62 533 ALA A O 1
ATOM 3997 N N . GLY A 1 534 ? 6.578 16.929 40.083 1.00 85.69 534 GLY A N 1
ATOM 3998 C CA . GLY A 1 534 ? 6.119 18.319 40.221 1.00 85.69 534 GLY A CA 1
ATOM 3999 C C . GLY A 1 534 ? 5.726 19.001 38.906 1.00 85.69 534 GLY A C 1
ATOM 4000 O O . GLY A 1 534 ? 4.805 19.816 38.902 1.00 85.69 534 GLY A O 1
ATOM 4001 N N . TYR A 1 535 ? 6.398 18.674 37.800 1.00 90.25 535 TYR A N 1
ATOM 4002 C CA . TYR A 1 535 ? 6.157 19.267 36.480 1.00 90.25 535 TYR A CA 1
ATOM 4003 C C . TYR A 1 535 ? 5.436 18.285 35.557 1.00 90.25 535 TYR A C 1
ATOM 4005 O O . TYR A 1 535 ? 6.032 17.605 34.726 1.00 90.25 535 TYR A O 1
ATOM 4013 N N . THR A 1 536 ? 4.134 18.169 35.780 1.00 93.38 536 THR A N 1
ATOM 4014 C CA . THR A 1 536 ? 3.255 17.201 35.127 1.00 93.38 536 THR A CA 1
ATOM 4015 C C . THR A 1 536 ? 1.830 17.765 35.073 1.00 93.38 536 THR A C 1
ATOM 4017 O O . THR A 1 536 ? 1.456 18.631 35.873 1.00 93.38 536 THR A O 1
ATOM 4020 N N . ILE A 1 537 ? 1.034 17.291 34.118 1.00 96.12 537 ILE A N 1
ATOM 4021 C CA . ILE A 1 537 ? -0.382 17.619 33.946 1.00 96.12 537 ILE A CA 1
ATOM 4022 C C . ILE A 1 537 ? -1.118 17.345 35.257 1.00 96.12 537 ILE A C 1
ATOM 4024 O O . ILE A 1 537 ? -0.901 16.319 35.893 1.00 96.12 537 ILE A O 1
ATOM 4028 N N . GLY A 1 538 ? -1.968 18.280 35.677 1.00 93.94 538 GLY A N 1
ATOM 4029 C CA . GLY A 1 538 ? -2.681 18.242 36.955 1.00 93.94 538 GLY A CA 1
ATOM 4030 C C . GLY A 1 538 ? -1.975 18.941 38.122 1.00 93.94 538 GLY A C 1
ATOM 4031 O O . GLY A 1 538 ? -2.606 19.188 39.149 1.00 93.94 538 GLY A O 1
ATOM 4032 N N . LYS A 1 539 ? -0.697 19.327 37.983 1.00 94.12 539 LYS A N 1
ATOM 4033 C CA . LYS A 1 539 ? 0.044 20.094 39.005 1.00 94.12 539 LYS A CA 1
ATOM 4034 C C . LYS A 1 539 ? 0.046 21.596 38.730 1.00 94.12 539 LYS A C 1
ATOM 4036 O O . LYS A 1 539 ? -0.072 22.040 37.592 1.00 94.12 539 LYS A O 1
ATOM 4041 N N . SER A 1 540 ? 0.254 22.392 39.780 1.00 92.75 540 SER A N 1
ATOM 4042 C CA . SER A 1 540 ? 0.227 23.864 39.730 1.00 92.75 540 SER A CA 1
ATOM 4043 C C . SER A 1 540 ? 1.226 24.489 38.751 1.00 92.75 540 SER A C 1
ATOM 4045 O O . SER A 1 540 ? 0.995 25.601 38.287 1.00 92.75 540 SER A O 1
ATOM 4047 N N . ASN A 1 541 ? 2.301 23.779 38.401 1.00 91.31 541 ASN A N 1
ATOM 4048 C CA . ASN A 1 541 ? 3.277 24.255 37.424 1.00 91.31 541 ASN A CA 1
ATOM 4049 C C . ASN A 1 541 ? 2.710 24.367 35.997 1.00 91.31 541 ASN A C 1
ATOM 4051 O O . ASN A 1 541 ? 3.271 25.116 35.202 1.00 91.31 541 ASN A O 1
ATOM 4055 N N . PHE A 1 542 ? 1.617 23.660 35.674 1.00 92.94 542 PHE A N 1
ATOM 4056 C CA . PHE A 1 542 ? 0.923 23.704 34.375 1.00 92.94 542 PHE A CA 1
ATOM 4057 C C . PHE A 1 542 ? -0.459 24.365 34.514 1.00 92.94 542 PHE A C 1
ATOM 4059 O O . PHE A 1 542 ? -1.452 23.893 33.964 1.00 92.94 542 PHE A O 1
ATOM 4066 N N . SER A 1 543 ? -0.559 25.429 35.317 1.00 92.06 543 SER A N 1
ATOM 4067 C CA . SER A 1 543 ? -1.839 26.046 35.699 1.00 92.06 543 SER A CA 1
ATOM 4068 C C . SER A 1 543 ? -2.709 26.468 34.507 1.00 92.06 543 SER A C 1
ATOM 4070 O O . SER A 1 543 ? -3.907 26.180 34.516 1.00 92.06 543 SER A O 1
ATOM 4072 N N . ALA A 1 544 ? -2.126 27.094 33.480 1.00 94.75 544 ALA A N 1
ATOM 4073 C CA . ALA A 1 544 ? -2.848 27.514 32.276 1.00 94.75 544 ALA A CA 1
ATOM 4074 C C . ALA A 1 544 ? -3.399 26.309 31.495 1.00 94.75 544 ALA A C 1
ATOM 4076 O O . ALA A 1 544 ? -4.606 26.206 31.289 1.00 94.75 544 ALA A O 1
ATOM 4077 N N . TYR A 1 545 ? -2.546 25.329 31.186 1.00 96.31 545 TYR A N 1
ATOM 4078 C CA . TYR A 1 545 ? -2.966 24.118 30.480 1.00 96.31 545 TYR A CA 1
ATOM 4079 C C . TYR A 1 545 ? -4.015 23.306 31.262 1.00 96.31 545 TYR A C 1
ATOM 4081 O O . TYR A 1 545 ? -5.021 22.865 30.708 1.00 96.31 545 TYR A O 1
ATOM 4089 N N . ASN A 1 546 ? -3.860 23.173 32.584 1.00 95.69 546 ASN A N 1
ATOM 4090 C CA . ASN A 1 546 ? -4.863 22.516 33.429 1.00 95.69 546 ASN A CA 1
ATOM 4091 C C . ASN A 1 546 ? -6.203 23.270 33.435 1.00 95.69 546 ASN A C 1
ATOM 4093 O O . ASN A 1 546 ? -7.260 22.640 33.515 1.00 95.69 546 ASN A O 1
ATOM 4097 N N . SER A 1 547 ? -6.178 24.603 33.337 1.00 95.25 547 SER A N 1
ATOM 4098 C CA . SER A 1 547 ? -7.391 25.424 33.226 1.00 95.25 547 SER A CA 1
ATOM 4099 C C . SER A 1 547 ? -8.095 25.196 31.885 1.00 95.25 547 SER A C 1
ATOM 4101 O O . SER A 1 547 ? -9.317 25.070 31.853 1.00 95.25 547 SER A O 1
ATOM 4103 N N . GLN A 1 548 ? -7.344 25.047 30.791 1.00 96.38 548 GLN A N 1
ATOM 4104 C CA . GLN A 1 548 ? -7.892 24.693 29.477 1.00 96.38 548 GLN A CA 1
ATOM 4105 C C . GLN A 1 548 ? -8.469 23.269 29.445 1.00 96.38 548 GLN A C 1
ATOM 4107 O O . GLN A 1 548 ? -9.543 23.066 28.877 1.00 96.38 548 GLN A O 1
ATOM 4112 N N . LEU A 1 549 ? -7.814 22.292 30.089 1.00 95.69 549 LEU A N 1
ATOM 4113 C CA . LEU A 1 549 ? -8.326 20.919 30.220 1.00 95.69 549 LEU A CA 1
ATOM 4114 C C . LEU A 1 549 ? -9.615 20.854 31.050 1.00 95.69 549 LEU A C 1
ATOM 4116 O O . LEU A 1 549 ? -10.528 20.102 30.722 1.00 95.69 549 LEU A O 1
ATOM 4120 N N . THR A 1 550 ? -9.707 21.635 32.127 1.00 93.44 550 THR A N 1
ATOM 4121 C CA . THR A 1 550 ? -10.883 21.637 33.019 1.00 93.44 550 THR A CA 1
ATOM 4122 C C . THR A 1 550 ? -11.999 22.578 32.572 1.00 93.44 550 THR A C 1
ATOM 4124 O O . THR A 1 550 ? -13.087 22.552 33.151 1.00 93.44 550 THR A O 1
ATOM 4127 N N . ASN A 1 551 ? -11.784 23.361 31.512 1.00 93.44 551 ASN A N 1
ATOM 4128 C CA . ASN A 1 551 ? -12.838 24.142 30.887 1.00 93.44 551 ASN A CA 1
ATOM 4129 C C . ASN A 1 551 ? -13.866 23.205 30.230 1.00 93.44 551 ASN A C 1
ATOM 4131 O O . ASN A 1 551 ? -13.571 22.492 29.267 1.00 93.44 551 ASN A O 1
ATOM 4135 N N . LEU A 1 552 ? -15.102 23.232 30.732 1.00 88.25 552 LEU A N 1
ATOM 4136 C CA . LEU A 1 552 ? -16.190 22.378 30.247 1.00 88.25 552 LEU A CA 1
ATOM 4137 C C . LEU A 1 552 ? -16.594 22.674 28.796 1.00 88.25 552 LEU A C 1
ATOM 4139 O O . LEU A 1 552 ? -17.165 21.802 28.143 1.00 88.25 552 LEU A O 1
ATOM 4143 N N . SER A 1 553 ? -16.276 23.856 28.269 1.00 89.31 553 SER A N 1
ATOM 4144 C CA . SER A 1 553 ? -16.458 24.148 26.843 1.00 89.31 553 SER A CA 1
ATOM 4145 C C . SER A 1 553 ? -15.475 23.374 25.961 1.00 89.31 553 SER A C 1
ATOM 4147 O O . SER A 1 553 ? -15.800 23.089 24.815 1.00 89.31 553 SER A O 1
ATOM 4149 N N . ASN A 1 554 ? -14.306 22.998 26.493 1.00 89.44 554 ASN A N 1
ATOM 4150 C CA . ASN A 1 554 ? -13.299 22.222 25.770 1.00 89.44 554 ASN A CA 1
ATOM 4151 C C . ASN A 1 554 ? -13.495 20.711 25.991 1.00 89.44 554 ASN A C 1
ATOM 4153 O O . ASN A 1 554 ? -13.485 19.949 25.031 1.00 89.44 554 ASN A O 1
ATOM 4157 N N . TYR A 1 555 ? -13.714 20.266 27.237 1.00 92.44 555 TYR A N 1
ATOM 4158 C CA . TYR A 1 555 ? -13.776 18.832 27.595 1.00 92.44 555 TYR A CA 1
ATOM 4159 C C . TYR A 1 555 ? -14.918 18.463 28.559 1.00 92.44 555 TYR A C 1
ATOM 4161 O O . TYR A 1 555 ? -14.820 17.506 29.324 1.00 92.44 555 TYR A O 1
ATOM 4169 N N . GLY A 1 556 ? -16.004 19.232 28.571 1.00 83.81 556 GLY A N 1
ATOM 4170 C CA . GLY A 1 556 ? -17.223 18.888 29.305 1.00 83.81 556 GLY A CA 1
ATOM 4171 C C . GLY A 1 556 ? -18.210 18.064 28.469 1.00 83.81 556 GLY A C 1
ATOM 4172 O O . GLY A 1 556 ? -17.917 17.716 27.328 1.00 83.81 556 GLY A O 1
ATOM 4173 N N . PRO A 1 557 ? -19.432 17.825 28.986 1.00 77.94 557 PRO A N 1
ATOM 4174 C CA . PRO A 1 557 ? -20.469 17.050 28.290 1.00 77.94 557 PRO A CA 1
ATOM 4175 C C . PRO A 1 557 ? -20.869 17.590 26.905 1.00 77.94 557 PRO A C 1
ATOM 4177 O O . PRO A 1 557 ? -21.462 16.867 26.108 1.00 77.94 557 PRO A O 1
ATOM 4180 N N . THR A 1 558 ? -20.599 18.872 26.648 1.00 80.19 558 THR A N 1
ATOM 4181 C CA . THR A 1 558 ? -20.837 19.565 25.372 1.00 80.19 558 THR A CA 1
ATOM 4182 C C . THR A 1 558 ? -19.537 20.016 24.701 1.00 80.19 558 THR A C 1
ATOM 4184 O O . THR A 1 558 ? -19.586 20.846 23.798 1.00 80.19 558 THR A O 1
ATOM 4187 N N . GLY A 1 559 ? -18.387 19.559 25.202 1.00 83.56 559 GLY A N 1
ATOM 4188 C CA . GLY A 1 559 ? -17.072 19.905 24.680 1.00 83.56 559 GLY A CA 1
ATOM 4189 C C . GLY A 1 559 ? -16.695 19.081 23.451 1.00 83.56 559 GLY A C 1
ATOM 4190 O O . GLY A 1 559 ? -17.533 18.442 22.819 1.00 83.56 559 GLY A O 1
ATOM 4191 N N . THR A 1 560 ? -15.404 19.079 23.139 1.00 85.38 560 THR A N 1
ATOM 4192 C CA . THR A 1 560 ? -14.824 18.504 21.920 1.00 85.38 560 THR A CA 1
ATOM 4193 C C . THR A 1 560 ? -14.831 16.977 21.872 1.00 85.38 560 THR A C 1
ATOM 4195 O O . THR A 1 560 ? -14.447 16.428 20.858 1.00 85.38 560 THR A O 1
ATOM 4198 N N . PHE A 1 561 ? -15.192 16.272 22.945 1.00 85.06 561 PHE A N 1
ATOM 4199 C CA . PHE A 1 561 ? -15.181 14.807 22.974 1.00 85.06 561 PHE A CA 1
ATOM 4200 C C . PHE A 1 561 ? -16.467 14.253 23.578 1.00 85.06 561 PHE A C 1
ATOM 4202 O O . PHE A 1 561 ? -16.921 14.685 24.640 1.00 85.06 561 PHE A O 1
ATOM 4209 N N . LYS A 1 562 ? -17.027 13.227 22.935 1.00 79.62 562 LYS A N 1
ATOM 4210 C CA . LYS A 1 562 ? -18.202 12.501 23.427 1.00 79.62 562 LYS A CA 1
ATOM 4211 C C . LYS A 1 562 ? -17.815 11.568 24.571 1.00 79.62 562 LYS A C 1
ATOM 4213 O O . LYS A 1 562 ? -16.781 10.912 24.528 1.00 79.62 562 LYS A O 1
ATOM 4218 N N . GLY A 1 563 ? -18.677 11.481 25.584 1.00 76.56 563 GLY A N 1
ATOM 4219 C CA . GLY A 1 563 ? -18.472 10.593 26.738 1.00 76.56 563 GLY A CA 1
ATOM 4220 C C . GLY A 1 563 ? -17.507 11.133 27.800 1.00 76.56 563 GLY A C 1
ATOM 4221 O O . GLY A 1 563 ? -17.318 10.487 28.828 1.00 76.56 563 GLY A O 1
ATOM 4222 N N . ILE A 1 564 ? -16.950 12.333 27.608 1.00 87.25 564 ILE A N 1
ATOM 4223 C CA . ILE A 1 564 ? -16.079 12.991 28.585 1.00 87.25 564 ILE A CA 1
ATOM 4224 C C . ILE A 1 564 ? -16.852 14.100 29.307 1.00 87.25 564 ILE A C 1
ATOM 4226 O O . ILE A 1 564 ? -17.583 14.875 28.697 1.00 87.25 564 ILE A O 1
ATOM 4230 N N . THR A 1 565 ? -16.711 14.176 30.630 1.00 86.75 565 THR A N 1
ATOM 4231 C CA . THR A 1 565 ? -17.311 15.235 31.466 1.00 86.75 565 THR A CA 1
ATOM 4232 C C . THR A 1 565 ? -16.269 16.107 32.164 1.00 86.75 565 THR A C 1
ATOM 4234 O O . THR A 1 565 ? -16.625 16.921 33.015 1.00 86.75 565 THR A O 1
ATOM 4237 N N . GLY A 1 566 ? -14.989 15.900 31.860 1.00 91.69 566 GLY A N 1
ATOM 4238 C CA . GLY A 1 566 ? -13.849 16.644 32.387 1.00 91.69 566 GLY A CA 1
ATOM 4239 C C . GLY A 1 566 ? -12.668 15.734 32.718 1.00 91.69 566 GLY A C 1
ATOM 4240 O O . GLY A 1 566 ? -12.607 14.582 32.287 1.00 91.69 566 GLY A O 1
ATOM 4241 N N . PHE A 1 567 ? -11.752 16.239 33.541 1.00 95.31 567 PHE A N 1
ATOM 4242 C CA . PHE A 1 567 ? -10.588 15.502 34.035 1.00 95.31 567 PHE A CA 1
ATOM 4243 C C . PHE A 1 567 ? -10.574 15.486 35.562 1.00 95.31 567 PHE A C 1
ATOM 4245 O O . PHE A 1 567 ? -10.963 16.466 36.200 1.00 95.31 567 PHE A O 1
ATOM 4252 N N . ASP A 1 568 ? -10.106 14.381 36.133 1.00 94.94 568 ASP A N 1
ATOM 4253 C CA . ASP A 1 568 ? -9.724 14.279 37.537 1.00 94.94 568 ASP A CA 1
ATOM 4254 C C . ASP A 1 568 ? -8.213 14.072 37.616 1.00 94.94 568 ASP A C 1
ATOM 4256 O O . ASP A 1 568 ? -7.671 13.089 37.106 1.00 94.94 568 ASP A O 1
ATOM 4260 N N . PHE A 1 569 ? -7.535 15.018 38.259 1.00 95.31 569 PHE A N 1
ATOM 4261 C CA . PHE A 1 569 ? -6.100 14.954 38.499 1.00 95.31 569 PHE A CA 1
ATOM 4262 C C . PHE A 1 569 ? -5.834 14.368 39.876 1.00 95.31 569 PHE A C 1
ATOM 4264 O O . PHE A 1 569 ? -6.487 14.729 40.857 1.00 95.31 569 PHE A O 1
ATOM 4271 N N . SER A 1 570 ? -4.856 13.478 39.956 1.00 94.88 570 SER A N 1
ATOM 4272 C CA . SER A 1 570 ? -4.534 12.785 41.197 1.00 94.88 570 SER A CA 1
ATOM 4273 C C . SER A 1 570 ? -3.044 12.515 41.299 1.00 94.88 570 SER A C 1
ATOM 4275 O O . SER A 1 570 ? -2.386 12.162 40.323 1.00 94.88 570 SER A O 1
ATOM 4277 N N . ASP A 1 571 ? -2.510 12.683 42.503 1.00 93.31 571 ASP A N 1
ATOM 4278 C CA . ASP A 1 571 ? -1.089 12.498 42.759 1.00 93.31 571 ASP A CA 1
ATOM 4279 C C . ASP A 1 571 ? -0.703 11.024 42.663 1.00 93.31 571 ASP A C 1
ATOM 4281 O O . ASP A 1 571 ? -1.150 10.191 43.455 1.00 93.31 571 ASP A O 1
ATOM 4285 N N . LEU A 1 572 ? 0.194 10.713 41.730 1.00 95.31 572 LEU A N 1
ATOM 4286 C CA . LEU A 1 572 ? 0.816 9.403 41.624 1.00 95.31 572 LEU A CA 1
ATOM 4287 C C . LEU A 1 572 ? 2.136 9.430 42.396 1.00 95.31 572 LEU A C 1
ATOM 4289 O O . LEU A 1 572 ? 3.178 9.839 41.887 1.00 95.31 572 LEU A O 1
ATOM 4293 N N . SER A 1 573 ? 2.085 9.043 43.671 1.00 93.56 573 SER A N 1
ATOM 4294 C CA . SER A 1 573 ? 3.284 9.028 44.515 1.00 93.56 573 SER A CA 1
ATOM 4295 C C . SER A 1 573 ? 4.259 7.917 44.109 1.00 93.56 573 SER A C 1
ATOM 4297 O O . SER A 1 573 ? 3.861 6.866 43.606 1.00 93.56 573 SER A O 1
ATOM 4299 N N . SER A 1 574 ? 5.542 8.107 44.430 1.00 93.25 574 SER A N 1
ATOM 4300 C CA . SER A 1 574 ? 6.569 7.069 44.271 1.00 93.25 574 SER A CA 1
ATOM 4301 C C . SER A 1 574 ? 6.189 5.753 44.956 1.00 93.25 574 SER A C 1
ATOM 4303 O O . SER A 1 574 ? 6.517 4.696 44.433 1.00 93.25 574 SER A O 1
ATOM 4305 N N . ALA A 1 575 ? 5.505 5.798 46.104 1.00 92.94 575 ALA A N 1
ATOM 4306 C CA . ALA A 1 575 ? 5.073 4.597 46.813 1.00 92.94 575 ALA A CA 1
ATOM 4307 C C . ALA A 1 575 ? 3.969 3.852 46.048 1.00 92.94 575 ALA A C 1
ATOM 4309 O O . ALA A 1 575 ? 4.080 2.645 45.868 1.00 92.94 575 ALA A O 1
ATOM 4310 N N . VAL A 1 576 ? 2.957 4.576 45.550 1.00 93.06 576 VAL A N 1
ATOM 4311 C CA . VAL A 1 576 ? 1.847 4.007 44.761 1.00 93.06 576 VAL A CA 1
ATOM 4312 C C . VAL A 1 576 ? 2.368 3.379 43.472 1.00 93.06 576 VAL A C 1
ATOM 4314 O O . VAL A 1 576 ? 1.991 2.254 43.155 1.00 93.06 576 VAL A O 1
ATOM 4317 N N . LEU A 1 577 ? 3.272 4.063 42.765 1.00 93.75 577 LEU A N 1
ATOM 4318 C CA . LEU A 1 577 ? 3.846 3.547 41.523 1.00 93.75 577 LEU A CA 1
ATOM 4319 C C . LEU A 1 577 ? 4.718 2.301 41.753 1.00 93.75 577 LEU A C 1
ATOM 4321 O O . LEU A 1 577 ? 4.760 1.415 40.907 1.00 93.75 577 LEU A O 1
ATOM 4325 N N . THR A 1 578 ? 5.392 2.201 42.902 1.00 93.75 578 THR A N 1
ATOM 4326 C CA . THR A 1 578 ? 6.191 1.017 43.255 1.00 93.75 578 THR A CA 1
ATOM 4327 C C . THR A 1 578 ? 5.333 -0.163 43.712 1.00 93.75 578 THR A C 1
ATOM 4329 O O . THR A 1 578 ? 5.701 -1.303 43.450 1.00 93.75 578 THR A O 1
ATOM 4332 N N . SER A 1 579 ? 4.224 0.071 44.420 1.00 91.25 579 SER A N 1
ATOM 4333 C CA . SER A 1 579 ? 3.448 -1.001 45.062 1.00 91.25 579 SER A CA 1
ATOM 4334 C C . SER A 1 579 ? 2.294 -1.564 44.228 1.00 91.25 579 SER A C 1
ATOM 4336 O O . SER A 1 579 ? 1.722 -2.575 44.629 1.00 91.25 579 SER A O 1
ATOM 4338 N N . ASN A 1 580 ? 1.943 -0.937 43.101 1.00 88.81 580 ASN A N 1
ATOM 4339 C CA . ASN A 1 580 ? 0.836 -1.363 42.243 1.00 88.81 580 ASN A CA 1
ATOM 4340 C C . ASN A 1 580 ? 1.339 -1.884 40.895 1.00 88.81 580 ASN A C 1
ATOM 4342 O O . ASN A 1 580 ? 2.179 -1.259 40.256 1.00 88.81 580 ASN A O 1
ATOM 4346 N N . THR A 1 581 ? 0.769 -3.004 40.459 1.00 86.38 581 THR A N 1
ATOM 4347 C CA . THR A 1 581 ? 0.952 -3.577 39.114 1.00 86.38 581 THR A CA 1
ATOM 4348 C C . THR A 1 581 ? 0.290 -2.716 38.030 1.00 86.38 581 THR A C 1
ATOM 4350 O O . THR A 1 581 ? -0.546 -1.861 38.337 1.00 86.38 581 THR A O 1
ATOM 4353 N N . GLY A 1 582 ? 0.615 -2.967 36.755 1.00 82.94 582 GLY A N 1
ATOM 4354 C CA . GLY A 1 582 ? 0.012 -2.273 35.607 1.00 82.94 582 GLY A CA 1
ATOM 4355 C C . GLY A 1 582 ? -1.523 -2.286 35.619 1.00 82.94 582 GLY A C 1
ATOM 4356 O O . GLY A 1 582 ? -2.143 -1.227 35.515 1.00 82.94 582 GLY A O 1
ATOM 4357 N N . ASP A 1 583 ? -2.133 -3.447 35.870 1.00 79.25 583 ASP A N 1
ATOM 4358 C CA . ASP A 1 583 ? -3.590 -3.612 35.997 1.00 79.25 583 ASP A CA 1
ATOM 4359 C C . ASP A 1 583 ? -4.193 -2.772 37.129 1.00 79.25 583 ASP A C 1
ATOM 4361 O O . ASP A 1 583 ? -5.212 -2.094 36.973 1.00 79.25 583 ASP A O 1
ATOM 4365 N N . GLN A 1 584 ? -3.551 -2.784 38.300 1.00 80.38 584 GLN A N 1
ATOM 4366 C CA . GLN A 1 584 ? -4.011 -2.017 39.460 1.00 80.38 584 GLN A CA 1
ATOM 4367 C C . GLN A 1 584 ? -3.925 -0.507 39.202 1.00 80.38 584 GLN A C 1
ATOM 4369 O O . GLN A 1 584 ? -4.824 0.248 39.588 1.00 80.38 584 GLN A O 1
ATOM 4374 N N . LEU A 1 585 ? -2.881 -0.068 38.494 1.00 86.62 585 LEU A N 1
ATOM 4375 C CA . LEU A 1 585 ? -2.761 1.307 38.023 1.00 86.62 585 LEU A CA 1
ATOM 4376 C C . LEU A 1 585 ? -3.845 1.630 36.985 1.00 86.62 585 LEU A C 1
ATOM 4378 O O . LEU A 1 585 ? -4.455 2.693 37.079 1.00 86.62 585 LEU A O 1
ATOM 4382 N N . LYS A 1 586 ? -4.167 0.717 36.059 1.00 90.62 586 LYS A N 1
ATOM 4383 C CA . LYS A 1 586 ? -5.216 0.908 35.038 1.00 90.62 586 LYS A CA 1
ATOM 4384 C C . LYS A 1 586 ? -6.620 1.015 35.631 1.00 90.62 586 LYS A C 1
ATOM 4386 O O . LYS A 1 586 ? -7.463 1.757 35.113 1.00 90.62 586 LYS A O 1
ATOM 4391 N N . ASN A 1 587 ? -6.861 0.330 36.744 1.00 82.81 587 ASN A N 1
ATOM 4392 C CA . ASN A 1 587 ? -8.097 0.462 37.509 1.00 82.81 587 ASN A CA 1
ATOM 4393 C C . ASN A 1 587 ? -8.245 1.843 38.152 1.00 82.81 587 ASN A C 1
ATOM 4395 O O . ASN A 1 587 ? -9.371 2.282 38.379 1.00 82.81 587 ASN A O 1
ATOM 4399 N N . SER A 1 588 ? -7.137 2.540 38.408 1.00 88.00 588 SER A N 1
ATOM 4400 C CA . SER A 1 588 ? -7.119 3.847 39.075 1.00 88.00 588 SER A CA 1
ATOM 4401 C C . SER A 1 588 ? -6.997 5.016 38.094 1.00 88.00 588 SER A C 1
ATOM 4403 O O . SER A 1 588 ? -7.575 6.076 38.329 1.00 88.00 588 SER A O 1
ATOM 4405 N N . TYR A 1 589 ? -6.291 4.816 36.980 1.00 96.06 589 TYR A N 1
ATOM 4406 C CA . TYR A 1 589 ? -5.918 5.862 36.033 1.00 96.06 589 TYR A CA 1
ATOM 4407 C C . TYR A 1 589 ? -6.226 5.459 34.588 1.00 96.06 589 TYR A C 1
ATOM 4409 O O . TYR A 1 589 ? -6.209 4.288 34.201 1.00 96.06 589 TYR A O 1
ATOM 4417 N N . ASP A 1 590 ? -6.492 6.456 33.756 1.00 96.44 590 ASP A N 1
ATOM 4418 C CA . ASP A 1 590 ? -6.606 6.298 32.305 1.00 96.44 590 ASP A CA 1
ATOM 4419 C C . ASP A 1 590 ? -5.340 6.795 31.613 1.00 96.44 590 ASP A C 1
ATOM 4421 O O . ASP A 1 590 ? -4.854 6.159 30.679 1.00 96.44 590 ASP A O 1
ATOM 4425 N N . ILE A 1 591 ? -4.771 7.882 32.140 1.00 98.50 591 ILE A N 1
ATOM 4426 C CA . ILE A 1 591 ? -3.507 8.453 31.689 1.00 98.50 591 ILE A CA 1
ATOM 4427 C C . ILE A 1 591 ? -2.542 8.530 32.871 1.00 98.50 591 ILE A C 1
ATOM 4429 O O . ILE A 1 591 ? -2.912 8.998 33.947 1.00 98.50 591 ILE A O 1
ATOM 4433 N N . ILE A 1 592 ? -1.292 8.123 32.667 1.00 98.38 592 ILE A N 1
ATOM 4434 C CA . ILE A 1 592 ? -0.186 8.464 33.568 1.00 98.38 592 ILE A CA 1
ATOM 4435 C C . ILE A 1 592 ? 0.657 9.526 32.874 1.00 98.38 592 ILE A C 1
ATOM 4437 O O . ILE A 1 592 ? 1.180 9.285 31.788 1.00 98.38 592 ILE A O 1
ATOM 4441 N N . ASN A 1 593 ? 0.800 10.700 33.492 1.00 97.56 593 ASN A N 1
ATOM 4442 C CA . ASN A 1 593 ? 1.777 11.688 33.054 1.00 97.56 593 ASN A CA 1
ATOM 4443 C C . ASN A 1 593 ? 2.945 11.733 34.039 1.00 97.56 593 ASN A C 1
ATOM 4445 O O . ASN A 1 593 ? 2.759 11.808 35.254 1.00 97.56 593 ASN A O 1
ATOM 4449 N N . THR A 1 594 ? 4.155 11.664 33.499 1.00 93.38 594 THR A N 1
ATOM 4450 C CA . THR A 1 594 ? 5.392 11.719 34.272 1.00 93.38 594 THR A CA 1
ATOM 4451 C C . THR A 1 594 ? 6.079 13.053 34.041 1.00 93.38 594 THR A C 1
ATOM 4453 O O . THR A 1 594 ? 5.951 13.641 32.970 1.00 93.38 594 THR A O 1
ATOM 4456 N N . GLY A 1 595 ? 6.814 13.524 35.042 1.00 84.00 595 GLY A N 1
ATOM 4457 C CA . GLY A 1 595 ? 7.557 14.776 34.976 1.00 84.00 595 GLY A CA 1
ATOM 4458 C C . GLY A 1 595 ? 8.967 14.675 35.542 1.00 84.00 595 GLY A C 1
ATOM 4459 O O . GLY A 1 595 ? 9.524 13.590 35.682 1.00 84.00 595 GLY A O 1
ATOM 4460 N N . TYR A 1 596 ? 9.493 15.838 35.922 1.00 81.00 596 TYR A N 1
ATOM 4461 C CA . TYR A 1 596 ? 10.835 16.097 36.458 1.00 81.00 596 TYR A CA 1
ATOM 4462 C C . TYR A 1 596 ? 11.201 15.284 37.722 1.00 81.00 596 TYR A C 1
ATOM 4464 O O . TYR A 1 596 ? 11.158 15.795 38.847 1.00 81.00 596 TYR A O 1
ATOM 4472 N N . SER A 1 597 ? 11.500 13.990 37.570 1.00 83.94 597 SER A N 1
ATOM 4473 C CA . SER A 1 597 ? 11.981 13.104 38.636 1.00 83.94 597 SER A CA 1
ATOM 4474 C C . SER A 1 597 ? 12.583 11.807 38.082 1.00 83.94 597 SER A C 1
ATOM 4476 O O . SER A 1 597 ? 12.126 11.278 37.073 1.00 83.94 597 SER A O 1
ATOM 4478 N N . SER A 1 598 ? 13.579 11.257 38.781 1.00 86.69 598 SER A N 1
ATOM 4479 C CA . SER A 1 598 ? 14.159 9.952 38.453 1.00 86.69 598 SER A CA 1
ATOM 4480 C C . SER A 1 598 ? 13.199 8.831 38.854 1.00 86.69 598 SER A C 1
ATOM 4482 O O . SER A 1 598 ? 12.660 8.839 39.961 1.00 86.69 598 SER A O 1
ATOM 4484 N N . MET A 1 599 ? 13.049 7.827 37.992 1.00 91.38 599 MET A N 1
ATOM 4485 C CA . MET A 1 599 ? 12.313 6.599 38.302 1.00 91.38 599 MET A CA 1
ATOM 4486 C C . MET A 1 599 ? 13.265 5.432 38.539 1.00 91.38 599 MET A C 1
ATOM 4488 O O . MET A 1 599 ? 14.328 5.337 37.932 1.00 91.38 599 MET A O 1
ATOM 4492 N N . THR A 1 600 ? 12.864 4.505 39.403 1.00 94.25 600 THR A N 1
ATOM 4493 C CA . THR A 1 600 ? 13.502 3.184 39.489 1.00 94.25 600 THR A CA 1
ATOM 4494 C C . THR A 1 600 ? 13.074 2.303 38.310 1.00 94.25 600 THR A C 1
ATOM 4496 O O . THR A 1 600 ? 12.018 2.525 37.717 1.00 94.25 600 THR A O 1
ATOM 4499 N N . SER A 1 601 ? 13.840 1.253 37.995 1.00 94.50 601 SER A N 1
ATOM 4500 C CA . SER A 1 601 ? 13.467 0.298 36.938 1.00 94.50 601 SER A CA 1
ATOM 4501 C C . SER A 1 601 ? 12.130 -0.401 37.199 1.00 94.50 601 SER A C 1
ATOM 4503 O O . SER A 1 601 ? 11.397 -0.666 36.256 1.00 94.50 601 SER A O 1
ATOM 4505 N N . VAL A 1 602 ? 11.779 -0.644 38.468 1.00 95.12 602 VAL A N 1
ATOM 4506 C CA . VAL A 1 602 ? 10.480 -1.231 38.847 1.00 95.12 602 VAL A CA 1
ATOM 4507 C C . VAL A 1 602 ? 9.335 -0.284 38.496 1.00 95.12 602 VAL A C 1
ATOM 4509 O O . VAL A 1 602 ? 8.370 -0.685 37.859 1.00 95.12 602 VAL A O 1
ATOM 4512 N N . GLN A 1 603 ? 9.466 0.993 38.855 1.00 96.31 603 GLN A N 1
ATOM 4513 C CA . GLN A 1 603 ? 8.456 2.005 38.542 1.00 96.31 603 GLN A CA 1
ATOM 4514 C C . GLN A 1 603 ? 8.292 2.190 37.035 1.00 96.31 603 GLN A C 1
ATOM 4516 O O . GLN A 1 603 ? 7.168 2.215 36.544 1.00 96.31 603 GLN A O 1
ATOM 4521 N N . ALA A 1 604 ? 9.404 2.273 36.301 1.00 95.94 604 ALA A N 1
ATOM 4522 C CA . ALA A 1 604 ? 9.383 2.363 34.847 1.00 95.94 604 ALA A CA 1
ATOM 4523 C C . ALA A 1 604 ? 8.681 1.155 34.206 1.00 95.94 604 ALA A C 1
ATOM 4525 O O . ALA A 1 604 ? 7.858 1.329 33.308 1.00 95.94 604 ALA A O 1
ATOM 4526 N N . GLN A 1 605 ? 8.945 -0.053 34.714 1.00 96.19 605 GLN A N 1
ATOM 4527 C CA . GLN A 1 605 ? 8.280 -1.264 34.245 1.00 96.19 605 GLN A CA 1
ATOM 4528 C C . GLN A 1 605 ? 6.774 -1.236 34.524 1.00 96.19 605 GLN A C 1
ATOM 4530 O O . GLN A 1 605 ? 5.995 -1.551 33.634 1.00 96.19 605 GLN A O 1
ATOM 4535 N N . HIS A 1 606 ? 6.339 -0.784 35.703 1.00 97.25 606 HIS A N 1
ATOM 4536 C CA . HIS A 1 606 ? 4.910 -0.664 36.008 1.00 97.25 606 HIS A CA 1
ATOM 4537 C C . HIS A 1 606 ? 4.188 0.357 35.119 1.00 97.25 606 HIS A C 1
ATOM 4539 O O . HIS A 1 606 ? 3.032 0.133 34.766 1.00 97.25 606 HIS A O 1
ATOM 4545 N N . VAL A 1 607 ? 4.853 1.447 34.708 1.00 97.31 607 VAL A N 1
ATOM 4546 C CA . VAL A 1 607 ? 4.297 2.369 33.700 1.00 97.31 607 VAL A CA 1
ATOM 4547 C C . VAL A 1 607 ? 4.169 1.668 32.345 1.00 97.31 607 VAL A C 1
ATOM 4549 O O . VAL A 1 607 ? 3.133 1.794 31.696 1.00 97.31 607 VAL A O 1
ATOM 4552 N N . ALA A 1 608 ? 5.177 0.903 31.921 1.00 96.06 608 ALA A N 1
ATOM 4553 C CA . ALA A 1 608 ? 5.109 0.137 30.677 1.00 96.06 608 ALA A CA 1
ATOM 4554 C C . ALA A 1 608 ? 3.999 -0.929 30.709 1.00 96.06 608 ALA A C 1
ATOM 4556 O O . ALA A 1 608 ? 3.274 -1.091 29.728 1.00 96.06 608 ALA A O 1
ATOM 4557 N N . ASP A 1 609 ? 3.820 -1.616 31.836 1.00 93.31 609 ASP A N 1
ATOM 4558 C CA . ASP A 1 609 ? 2.766 -2.615 32.011 1.00 93.31 609 ASP A CA 1
ATOM 4559 C C . ASP A 1 609 ? 1.379 -1.960 32.042 1.00 93.31 609 ASP A C 1
ATOM 4561 O O . ASP A 1 609 ? 0.480 -2.414 31.347 1.00 93.31 609 ASP A O 1
ATOM 4565 N N . PHE A 1 610 ? 1.212 -0.823 32.724 1.00 97.12 610 PHE A N 1
ATOM 4566 C CA . PHE A 1 610 ? -0.021 -0.023 32.671 1.00 97.12 610 PHE A CA 1
ATOM 4567 C C . PHE A 1 610 ? -0.452 0.320 31.232 1.00 97.12 610 PHE A C 1
ATOM 4569 O O . PHE A 1 610 ? -1.643 0.306 30.912 1.00 97.12 610 PHE A O 1
ATOM 4576 N N . VAL A 1 611 ? 0.510 0.615 30.352 1.00 96.88 611 VAL A N 1
ATOM 4577 C CA . VAL A 1 611 ? 0.233 0.884 28.934 1.00 96.88 611 VAL A CA 1
ATOM 4578 C C . VAL A 1 611 ? -0.206 -0.383 28.197 1.00 96.88 611 VAL A C 1
ATOM 4580 O O . VAL A 1 611 ? -1.137 -0.326 27.391 1.00 96.88 611 VAL A O 1
ATOM 4583 N N . LYS A 1 612 ? 0.418 -1.533 28.481 1.00 88.25 612 LYS A N 1
ATOM 4584 C CA . LYS A 1 612 ? 0.018 -2.829 27.901 1.00 88.25 612 LYS A CA 1
ATOM 4585 C C . LYS A 1 612 ? -1.412 -3.213 28.286 1.00 88.25 612 LYS A C 1
ATOM 4587 O O . LYS A 1 612 ? -2.136 -3.724 27.437 1.00 88.25 612 LYS A O 1
ATOM 4592 N N . GLU A 1 613 ? -1.845 -2.841 29.489 1.00 88.38 613 GLU A N 1
ATOM 4593 C CA . GLU A 1 613 ? -3.229 -2.996 29.966 1.00 88.38 613 GLU A CA 1
ATOM 4594 C C . GLU A 1 613 ? -4.201 -1.945 29.393 1.00 88.38 613 GLU A C 1
ATOM 4596 O O . GLU A 1 613 ? -5.357 -1.817 29.798 1.00 88.38 613 GLU A O 1
ATOM 4601 N N . GLY A 1 614 ? -3.747 -1.165 28.409 1.00 84.88 614 GLY A N 1
ATOM 4602 C CA . GLY A 1 614 ? -4.573 -0.261 27.620 1.00 84.88 614 GLY A CA 1
ATOM 4603 C C . GLY A 1 614 ? -4.595 1.186 28.105 1.00 84.88 614 GLY A C 1
ATOM 4604 O O . GLY A 1 614 ? -5.304 1.992 27.495 1.00 84.88 614 GLY A O 1
ATOM 4605 N N . GLY A 1 615 ? -3.830 1.529 29.144 1.00 93.75 615 GLY A N 1
ATOM 4606 C CA . GLY A 1 615 ? -3.624 2.904 29.593 1.00 93.75 615 GLY A CA 1
ATOM 4607 C C . GLY A 1 615 ? -2.764 3.708 28.617 1.00 93.75 615 GLY A C 1
ATOM 4608 O O . GLY A 1 615 ? -2.131 3.146 27.724 1.00 93.75 615 GLY A O 1
ATOM 4609 N N . VAL A 1 616 ? -2.737 5.032 28.778 1.00 98.06 616 VAL A N 1
ATOM 4610 C CA . VAL A 1 616 ? -1.880 5.917 27.971 1.00 98.06 616 VAL A CA 1
ATOM 4611 C C . VAL A 1 616 ? -0.844 6.599 28.853 1.00 98.06 616 VAL A C 1
ATOM 4613 O O . VAL A 1 616 ? -1.177 7.167 29.891 1.00 98.06 616 VAL A O 1
ATOM 4616 N N . ALA A 1 617 ? 0.420 6.567 28.444 1.00 98.00 617 ALA A N 1
ATOM 4617 C CA . ALA A 1 617 ? 1.498 7.241 29.156 1.00 98.00 617 ALA A CA 1
ATOM 4618 C C . ALA A 1 617 ? 1.961 8.485 28.392 1.00 98.00 617 ALA A C 1
ATOM 4620 O O . ALA A 1 617 ? 2.251 8.418 27.199 1.00 98.00 617 ALA A O 1
ATOM 4621 N N . ILE A 1 618 ? 2.065 9.614 29.090 1.00 97.62 618 ILE A N 1
ATOM 4622 C CA . ILE A 1 618 ? 2.711 10.831 28.590 1.00 97.62 618 ILE A CA 1
ATOM 4623 C C . ILE A 1 618 ? 3.994 11.014 29.397 1.00 97.62 618 ILE A C 1
ATOM 4625 O O . ILE A 1 618 ? 3.936 11.263 30.602 1.00 97.62 618 ILE A O 1
ATOM 4629 N N . ILE A 1 619 ? 5.142 10.867 28.751 1.00 95.12 619 ILE A N 1
ATOM 4630 C CA . ILE A 1 619 ? 6.454 10.898 29.388 1.00 95.12 619 ILE A CA 1
ATOM 4631 C C . ILE A 1 619 ? 7.122 12.234 29.083 1.00 95.12 619 ILE A C 1
ATOM 4633 O O . ILE A 1 619 ? 7.627 12.432 27.978 1.00 95.12 619 ILE A O 1
ATOM 4637 N N . ASN A 1 620 ? 7.136 13.141 30.061 1.00 92.12 620 ASN A N 1
ATOM 4638 C CA . ASN A 1 620 ? 7.886 14.387 29.935 1.00 92.12 620 ASN A CA 1
ATOM 4639 C C . ASN A 1 620 ? 9.331 14.140 30.380 1.00 92.12 620 ASN A C 1
ATOM 4641 O O . ASN A 1 620 ? 9.578 13.747 31.525 1.00 92.12 620 ASN A O 1
ATOM 4645 N N . LEU A 1 621 ? 10.262 14.346 29.460 1.00 88.50 621 LEU A N 1
ATOM 4646 C CA . LEU A 1 621 ? 11.695 14.335 29.698 1.00 88.50 621 LEU A CA 1
ATOM 4647 C C . LEU A 1 621 ? 12.179 15.747 30.039 1.00 88.50 621 LEU A C 1
ATOM 4649 O O . LEU A 1 621 ? 11.514 16.734 29.744 1.00 88.50 621 LEU A O 1
ATOM 4653 N N . ASP A 1 622 ? 13.354 15.809 30.655 1.00 82.56 622 ASP A N 1
ATOM 4654 C CA . ASP A 1 622 ? 14.081 17.038 30.983 1.00 82.56 622 ASP A CA 1
ATOM 4655 C C . ASP A 1 622 ? 15.593 16.706 30.960 1.00 82.56 622 ASP A C 1
ATOM 4657 O O . ASP A 1 622 ? 16.006 15.593 30.602 1.00 82.56 622 ASP A O 1
ATOM 4661 N N . ASN A 1 623 ? 16.425 17.677 31.311 1.00 76.81 623 ASN A N 1
ATOM 4662 C CA . ASN A 1 623 ? 17.877 17.663 31.313 1.00 76.81 623 ASN A CA 1
ATOM 4663 C C . ASN A 1 623 ? 18.525 16.468 32.031 1.00 76.81 623 ASN A C 1
ATOM 4665 O O . ASN A 1 623 ? 17.912 15.651 32.726 1.00 76.81 623 ASN A O 1
ATOM 4669 N N . THR A 1 624 ? 19.849 16.406 31.919 1.00 74.00 624 THR A N 1
ATOM 4670 C CA . THR A 1 624 ? 20.658 15.332 32.506 1.00 74.00 624 THR A CA 1
ATOM 4671 C C . THR A 1 624 ? 20.741 15.351 34.041 1.00 74.00 624 THR A C 1
ATOM 4673 O O . THR A 1 624 ? 21.505 14.570 34.603 1.00 74.00 624 THR A O 1
ATOM 4676 N N . ALA A 1 625 ? 20.018 16.227 34.752 1.00 77.94 625 ALA A N 1
ATOM 4677 C CA . ALA A 1 625 ? 19.980 16.202 36.217 1.00 77.94 625 ALA A CA 1
ATOM 4678 C C . ALA A 1 625 ? 19.166 15.013 36.764 1.00 77.94 625 ALA A C 1
ATOM 4680 O O . ALA A 1 625 ? 19.329 14.653 37.932 1.00 77.94 625 ALA A O 1
ATOM 4681 N N . TYR A 1 626 ? 18.334 14.379 35.930 1.00 83.25 626 TYR A N 1
ATOM 4682 C CA . TYR A 1 626 ? 17.525 13.215 36.292 1.00 83.25 626 TYR A CA 1
ATOM 4683 C C . TYR A 1 626 ? 17.832 12.022 35.397 1.00 83.25 626 TYR A C 1
ATOM 4685 O O . TYR A 1 626 ? 18.151 12.153 34.215 1.00 83.25 626 TYR A O 1
ATOM 4693 N N . ASN A 1 627 ? 17.728 10.832 35.983 1.00 87.06 627 ASN A N 1
ATOM 4694 C CA . ASN A 1 627 ? 17.996 9.590 35.279 1.00 87.06 627 ASN A CA 1
ATOM 4695 C C . ASN A 1 627 ? 16.712 9.067 34.628 1.00 87.06 627 ASN A C 1
ATOM 4697 O O . ASN A 1 627 ? 15.901 8.412 35.288 1.00 87.06 627 ASN A O 1
ATOM 4701 N N . PHE A 1 628 ? 16.559 9.326 33.329 1.00 90.06 628 PHE A N 1
ATOM 4702 C CA . PHE A 1 628 ? 15.452 8.810 32.521 1.00 90.06 628 PHE A CA 1
ATOM 4703 C C . PHE A 1 628 ? 15.760 7.457 31.865 1.00 90.06 628 PHE A C 1
ATOM 4705 O O . PHE A 1 628 ? 14.869 6.851 31.275 1.00 90.06 628 PHE A O 1
ATOM 4712 N N . ASN A 1 629 ? 16.979 6.924 31.997 1.00 90.69 629 ASN A N 1
ATOM 4713 C CA . ASN A 1 629 ? 17.345 5.650 31.371 1.00 90.69 629 ASN A CA 1
ATOM 4714 C C . ASN A 1 629 ? 16.384 4.502 31.729 1.00 90.69 629 ASN A C 1
ATOM 4716 O O . ASN A 1 629 ? 16.049 3.739 30.824 1.00 90.69 629 ASN A O 1
ATOM 4720 N N . PRO A 1 630 ? 15.883 4.368 32.977 1.00 93.81 630 PRO A N 1
ATOM 4721 C CA . PRO A 1 630 ? 14.922 3.319 33.308 1.00 93.81 630 PRO A CA 1
ATOM 4722 C C . PRO A 1 630 ? 13.630 3.397 32.489 1.00 93.81 630 PRO A C 1
ATOM 4724 O O . PRO A 1 630 ? 13.200 2.377 31.957 1.00 93.81 630 PRO A O 1
ATOM 4727 N N . ILE A 1 631 ? 13.039 4.590 32.336 1.00 93.25 631 ILE A N 1
ATOM 4728 C CA . ILE A 1 631 ? 11.795 4.756 31.569 1.00 93.25 631 ILE A CA 1
ATOM 4729 C C . ILE A 1 631 ? 12.038 4.630 30.064 1.00 93.25 631 ILE A C 1
ATOM 4731 O O . ILE A 1 631 ? 11.265 3.969 29.381 1.00 93.25 631 ILE A O 1
ATOM 4735 N N . LEU A 1 632 ? 13.153 5.159 29.552 1.00 93.06 632 LEU A N 1
ATOM 4736 C CA . LEU A 1 632 ? 13.546 4.992 28.149 1.00 93.06 632 LEU A CA 1
ATOM 4737 C C . LEU A 1 632 ? 13.742 3.505 27.803 1.00 93.06 632 LEU A C 1
ATOM 4739 O O . LEU A 1 632 ? 13.181 3.016 26.823 1.00 93.06 632 LEU A O 1
ATOM 4743 N N . THR A 1 633 ? 14.452 2.765 28.660 1.00 93.50 633 THR A N 1
ATOM 4744 C CA . THR A 1 633 ? 14.718 1.329 28.472 1.00 93.50 633 THR A CA 1
ATOM 4745 C C . THR A 1 633 ? 13.438 0.498 28.554 1.00 93.50 633 THR A C 1
ATOM 4747 O O . THR A 1 633 ? 13.261 -0.414 27.750 1.00 93.50 633 THR A O 1
ATOM 4750 N N . ALA A 1 634 ? 12.520 0.819 29.475 1.00 94.12 634 ALA A N 1
ATOM 4751 C CA . ALA A 1 634 ? 11.238 0.116 29.608 1.00 94.12 634 ALA A CA 1
ATOM 4752 C C . ALA A 1 634 ? 10.375 0.196 28.334 1.00 94.12 634 ALA A C 1
ATOM 4754 O O . ALA A 1 634 ? 9.558 -0.689 28.080 1.00 94.12 634 ALA A O 1
ATOM 4755 N N . PHE A 1 635 ? 10.601 1.223 27.511 1.00 93.94 635 PHE A N 1
ATOM 4756 C CA . PHE A 1 635 ? 9.948 1.416 26.220 1.00 93.94 635 PHE A CA 1
ATOM 4757 C C . PHE A 1 635 ? 10.853 1.106 25.012 1.00 93.94 635 PHE A C 1
ATOM 4759 O O . PHE A 1 635 ? 10.504 1.422 23.876 1.00 93.94 635 PHE A O 1
ATOM 4766 N N . GLY A 1 636 ? 12.002 0.457 25.230 1.00 91.94 636 GLY A N 1
ATOM 4767 C CA . GLY A 1 636 ? 12.889 -0.022 24.166 1.00 91.94 636 GLY A CA 1
ATOM 4768 C C . GLY A 1 636 ? 13.749 1.050 23.491 1.00 91.94 636 GLY A C 1
ATOM 4769 O O . GLY A 1 636 ? 14.332 0.779 22.444 1.00 91.94 636 GLY A O 1
ATOM 4770 N N . ILE A 1 637 ? 13.845 2.252 24.063 1.00 92.06 637 ILE A N 1
ATOM 4771 C CA . ILE A 1 637 ? 14.742 3.307 23.577 1.00 92.06 637 ILE A CA 1
ATOM 4772 C C . ILE A 1 637 ? 16.165 2.997 24.055 1.00 92.06 637 ILE A C 1
ATOM 4774 O O . ILE A 1 637 ? 16.390 2.743 25.240 1.00 92.06 637 ILE A O 1
ATOM 4778 N N . ILE A 1 638 ? 17.130 3.025 23.134 1.00 88.06 638 ILE A N 1
ATOM 4779 C CA . ILE A 1 638 ? 18.533 2.694 23.420 1.00 88.06 638 ILE A CA 1
ATOM 4780 C C . ILE A 1 638 ? 19.367 3.938 23.760 1.00 88.06 638 ILE A C 1
ATOM 4782 O O . ILE A 1 638 ? 19.177 5.016 23.203 1.00 88.06 638 ILE A O 1
ATOM 4786 N N . GLY A 1 639 ? 20.351 3.792 24.649 1.00 80.75 639 GLY A N 1
ATOM 4787 C CA . GLY A 1 639 ? 21.240 4.884 25.071 1.00 80.75 639 GLY A CA 1
ATOM 4788 C C . GLY A 1 639 ? 20.680 5.727 26.224 1.00 80.75 639 GLY A C 1
ATOM 4789 O O . GLY A 1 639 ? 19.811 5.276 26.964 1.00 80.75 639 GLY A O 1
ATOM 4790 N N . SER A 1 640 ? 21.225 6.931 26.413 1.00 72.38 640 SER A N 1
ATOM 4791 C CA . SER A 1 640 ? 20.852 7.847 27.503 1.00 72.38 640 SER A CA 1
ATOM 4792 C C . SER A 1 640 ? 20.284 9.164 26.985 1.00 72.38 640 SER A C 1
ATOM 4794 O O . SER A 1 640 ? 20.532 9.530 25.833 1.00 72.38 640 SER A O 1
ATOM 4796 N N . ASN A 1 641 ? 19.571 9.897 27.845 1.00 76.25 641 ASN A N 1
ATOM 4797 C CA . ASN A 1 641 ? 19.170 11.270 27.547 1.00 76.25 641 ASN A CA 1
ATOM 4798 C C . ASN A 1 641 ? 20.379 12.223 27.598 1.00 76.25 641 ASN A C 1
ATOM 4800 O O . ASN A 1 641 ? 21.262 12.089 28.448 1.00 76.25 641 ASN A O 1
ATOM 4804 N N . GLY A 1 642 ? 20.426 13.179 26.672 1.00 79.88 642 GLY A N 1
ATOM 4805 C CA . GLY A 1 642 ? 21.383 14.290 26.666 1.00 79.88 642 GLY A CA 1
ATOM 4806 C C . GLY A 1 642 ? 20.715 15.627 26.989 1.00 79.88 642 GLY A C 1
ATOM 4807 O O . GLY A 1 642 ? 19.529 15.665 27.295 1.00 79.88 642 GLY A O 1
ATOM 4808 N N . ASN A 1 643 ? 21.463 16.728 26.866 1.00 83.50 643 ASN A N 1
ATOM 4809 C CA . ASN A 1 643 ? 20.893 18.078 26.908 1.00 83.50 643 ASN A CA 1
ATOM 4810 C C . ASN A 1 643 ? 20.427 18.497 25.506 1.00 83.50 643 ASN A C 1
ATOM 4812 O O . ASN A 1 643 ? 21.209 18.432 24.552 1.00 83.50 643 ASN A O 1
ATOM 4816 N N . GLY A 1 644 ? 19.155 18.880 25.401 1.00 79.69 644 GLY A N 1
ATOM 4817 C CA . GLY A 1 644 ? 18.480 19.245 24.152 1.00 79.69 644 GLY A CA 1
ATOM 4818 C C . GLY A 1 644 ? 18.327 20.748 23.930 1.00 79.69 644 GLY A C 1
ATOM 4819 O O . GLY A 1 644 ? 19.023 21.554 24.550 1.00 79.69 644 GLY A O 1
ATOM 4820 N N . ALA A 1 645 ? 17.421 21.116 23.021 1.00 82.75 645 ALA A N 1
ATOM 4821 C CA . ALA A 1 645 ? 17.077 22.508 22.730 1.00 82.75 645 ALA A CA 1
ATOM 4822 C C . ALA A 1 645 ? 15.725 22.934 23.304 1.00 82.75 645 ALA A C 1
ATOM 4824 O O . ALA A 1 645 ? 14.743 22.202 23.230 1.00 82.75 645 ALA A O 1
ATOM 4825 N N . VAL A 1 646 ? 15.648 24.196 23.737 1.00 87.00 646 VAL A N 1
ATOM 4826 C CA . VAL A 1 646 ? 14.422 24.872 24.220 1.00 87.00 646 VAL A CA 1
ATOM 4827 C C . VAL A 1 646 ? 13.339 25.057 23.169 1.00 87.00 646 VAL A C 1
ATOM 4829 O O . VAL A 1 646 ? 12.257 25.535 23.485 1.00 87.00 646 VAL A O 1
ATOM 4832 N N . SER A 1 647 ? 13.620 24.763 21.904 1.00 89.75 647 SER A N 1
ATOM 4833 C CA . SER A 1 647 ? 12.650 24.942 20.832 1.00 89.75 647 SER A CA 1
ATOM 4834 C C . SER A 1 647 ? 12.672 23.763 19.877 1.00 89.75 647 SER A C 1
ATOM 4836 O O . SER A 1 647 ? 13.712 23.146 19.634 1.00 89.75 647 SER A O 1
ATOM 4838 N N . ALA A 1 648 ? 11.500 23.473 19.330 1.00 92.94 648 ALA A N 1
ATOM 4839 C CA . ALA A 1 648 ? 11.290 22.441 18.333 1.00 92.94 648 ALA A CA 1
ATOM 4840 C C . ALA A 1 648 ? 10.409 22.963 17.199 1.00 92.94 648 ALA A C 1
ATOM 4842 O O . ALA A 1 648 ? 9.758 24.004 17.306 1.00 92.94 648 ALA A O 1
ATOM 4843 N N . LEU A 1 649 ? 10.389 22.213 16.109 1.00 94.31 649 LEU A N 1
ATOM 4844 C CA . LEU A 1 649 ? 9.498 22.411 14.983 1.00 94.31 649 LEU A CA 1
ATOM 4845 C C . LEU A 1 649 ? 8.650 21.150 14.823 1.00 94.31 649 LEU A C 1
ATOM 4847 O O . LEU A 1 649 ? 9.184 20.040 14.720 1.00 94.31 649 LEU A O 1
ATOM 4851 N N . SER A 1 650 ? 7.328 21.308 14.810 1.00 95.12 650 SER A N 1
ATOM 4852 C CA . SER A 1 650 ? 6.421 20.199 14.505 1.00 95.12 650 SER A CA 1
ATOM 4853 C C . SER A 1 650 ? 6.614 19.726 13.061 1.00 95.12 650 SER A C 1
ATOM 4855 O O . SER A 1 650 ? 6.869 20.540 12.172 1.00 95.12 650 SER A O 1
ATOM 4857 N N . SER A 1 651 ? 6.422 18.435 12.821 1.00 91.06 651 SER A N 1
ATOM 4858 C CA . SER A 1 651 ? 6.600 17.783 11.525 1.00 91.06 651 SER A CA 1
ATOM 4859 C C . SER A 1 651 ? 5.740 18.407 10.415 1.00 91.06 651 SER A C 1
ATOM 4861 O O . SER A 1 651 ? 4.640 18.910 10.646 1.00 91.06 651 SER A O 1
ATOM 4863 N N . SER A 1 652 ? 6.254 18.357 9.186 1.00 88.88 652 SER A N 1
ATOM 4864 C CA . SER A 1 652 ? 5.530 18.733 7.967 1.00 88.88 652 SER A CA 1
ATOM 4865 C C . SER A 1 652 ? 4.640 17.607 7.436 1.00 88.88 652 SER A C 1
ATOM 4867 O O . SER A 1 652 ? 3.743 17.862 6.631 1.00 88.88 652 SER A O 1
ATOM 4869 N N . VAL A 1 653 ? 4.882 16.366 7.871 1.00 80.12 653 VAL A N 1
ATOM 4870 C CA . VAL A 1 653 ? 4.240 15.155 7.338 1.00 80.12 653 VAL A CA 1
ATOM 4871 C C . VAL A 1 653 ? 3.313 14.502 8.361 1.00 80.12 653 VAL A C 1
ATOM 4873 O O . VAL A 1 653 ? 2.163 14.208 8.030 1.00 80.12 653 VAL A O 1
ATOM 4876 N N . ASN A 1 654 ? 3.753 14.396 9.617 1.00 81.62 654 ASN A N 1
ATOM 4877 C CA . ASN A 1 654 ? 3.032 13.719 10.697 1.00 81.62 654 ASN A CA 1
ATOM 4878 C C . ASN A 1 654 ? 2.379 14.728 11.649 1.00 81.62 654 ASN A C 1
ATOM 4880 O O . ASN A 1 654 ? 2.957 15.767 11.951 1.00 81.62 654 ASN A O 1
ATOM 4884 N N . GLU A 1 655 ? 1.210 14.397 12.188 1.00 86.12 655 GLU A N 1
ATOM 4885 C CA . GLU A 1 655 ? 0.571 15.132 13.286 1.00 86.12 655 GLU A CA 1
ATOM 4886 C C . GLU A 1 655 ? -0.115 14.141 14.236 1.00 86.12 655 GLU A C 1
ATOM 4888 O O . GLU A 1 655 ? -0.575 13.093 13.789 1.00 86.12 655 GLU A O 1
ATOM 4893 N N . LEU A 1 656 ? -0.143 14.440 15.540 1.00 83.50 656 LEU A N 1
ATOM 4894 C CA . LEU A 1 656 ? -0.758 13.565 16.551 1.00 83.50 656 LEU A CA 1
ATOM 4895 C C . LEU A 1 656 ? -2.269 13.449 16.323 1.00 83.50 656 LEU A C 1
ATOM 4897 O O . LEU A 1 656 ? -2.833 12.365 16.261 1.00 83.50 656 LEU A O 1
ATOM 4901 N N . SER A 1 657 ? -2.929 14.591 16.187 1.00 87.00 657 SER A N 1
ATOM 4902 C CA . SER A 1 657 ? -4.348 14.714 15.884 1.00 87.00 657 SER A CA 1
ATOM 4903 C C . SER A 1 657 ? -4.573 16.070 15.222 1.00 87.00 657 SER A C 1
ATOM 4905 O O . SER A 1 657 ? -3.720 16.947 15.318 1.00 87.00 657 SER A O 1
ATOM 4907 N N . ASN A 1 658 ? -5.716 16.245 14.567 1.00 88.31 658 ASN A N 1
ATOM 4908 C CA . ASN A 1 658 ? -6.138 17.510 13.959 1.00 88.31 658 ASN A CA 1
ATOM 4909 C C . ASN A 1 658 ? -7.469 18.004 14.567 1.00 88.31 658 ASN A C 1
ATOM 4911 O O . ASN A 1 658 ? -8.187 18.805 13.973 1.00 88.31 658 ASN A O 1
ATOM 4915 N N . VAL A 1 659 ? -7.830 17.498 15.753 1.00 90.44 659 VAL A N 1
ATOM 4916 C CA . VAL A 1 659 ? -9.099 17.805 16.436 1.00 90.44 659 VAL A CA 1
ATOM 4917 C C . VAL A 1 659 ? -9.208 19.287 16.798 1.00 90.44 659 VAL A C 1
ATOM 4919 O O . VAL A 1 659 ? -10.261 19.888 16.614 1.00 90.44 659 VAL A O 1
ATOM 4922 N N . PHE A 1 660 ? -8.112 19.897 17.247 1.00 91.44 660 PHE A N 1
ATOM 4923 C CA . PHE A 1 660 ? -8.041 21.326 17.567 1.00 91.44 660 PHE A CA 1
ATOM 4924 C C . PHE A 1 660 ? -7.454 22.159 16.415 1.00 91.44 660 PHE A C 1
ATOM 4926 O O . PHE A 1 660 ? -7.058 23.308 16.602 1.00 91.44 660 PHE A O 1
ATOM 4933 N N . GLY A 1 661 ? -7.430 21.603 15.200 1.00 88.88 661 GLY A N 1
ATOM 4934 C CA . GLY A 1 661 ? -6.907 22.243 13.995 1.00 88.88 661 GLY A CA 1
ATOM 4935 C C . GLY A 1 661 ? -5.445 21.908 13.699 1.00 88.88 661 GLY A C 1
ATOM 4936 O O . GLY A 1 661 ? -4.772 21.230 14.474 1.00 88.88 661 GLY A O 1
ATOM 4937 N N . ASN A 1 662 ? -4.980 22.380 12.537 1.00 87.19 662 ASN A N 1
ATOM 4938 C CA . ASN A 1 662 ? -3.701 21.983 11.947 1.00 87.19 662 ASN A CA 1
ATOM 4939 C C . ASN A 1 662 ? -2.522 22.505 12.775 1.00 87.19 662 ASN A C 1
ATOM 4941 O O . ASN A 1 662 ? -2.446 23.699 13.075 1.00 87.19 662 ASN A O 1
ATOM 4945 N N . THR A 1 663 ? -1.593 21.605 13.093 1.00 92.38 663 THR A N 1
ATOM 4946 C CA . THR A 1 663 ? -0.390 21.900 13.878 1.00 92.38 663 THR A CA 1
ATOM 4947 C C . THR A 1 663 ? 0.888 21.395 13.207 1.00 92.38 663 THR A C 1
ATOM 4949 O O . THR A 1 663 ? 1.837 21.037 13.897 1.00 92.38 663 THR A O 1
ATOM 4952 N N . LYS A 1 664 ? 0.917 21.331 11.871 1.00 92.50 664 LYS A N 1
ATOM 4953 C CA . LYS A 1 664 ? 2.123 21.034 11.083 1.00 92.50 664 LYS A CA 1
ATOM 4954 C C . LYS A 1 664 ? 2.954 22.295 10.868 1.00 92.50 664 LYS A C 1
ATOM 4956 O O . LYS A 1 664 ? 2.404 23.375 10.658 1.00 92.50 664 LYS A O 1
ATOM 4961 N N . ASN A 1 665 ? 4.279 22.147 10.846 1.00 93.31 665 ASN A N 1
ATOM 4962 C CA . ASN A 1 665 ? 5.243 23.243 10.648 1.00 93.31 665 ASN A CA 1
ATOM 4963 C C . ASN A 1 665 ? 5.086 24.453 11.592 1.00 93.31 665 ASN A C 1
ATOM 4965 O O . ASN A 1 665 ? 5.404 25.580 11.215 1.00 93.31 665 ASN A O 1
ATOM 4969 N N . ILE A 1 666 ? 4.606 24.244 12.815 1.00 93.94 666 ILE A N 1
ATOM 4970 C CA . ILE A 1 666 ? 4.557 25.278 13.841 1.00 93.94 666 ILE A CA 1
ATOM 4971 C C . ILE A 1 666 ? 5.804 25.227 14.726 1.00 93.94 666 ILE A C 1
ATOM 4973 O O . ILE A 1 666 ? 6.343 24.157 15.028 1.00 93.94 666 ILE A O 1
ATOM 4977 N N . SER A 1 667 ? 6.245 26.400 15.171 1.00 93.88 667 SER A N 1
ATOM 4978 C CA . SER A 1 667 ? 7.287 26.517 16.187 1.00 93.88 667 SER A CA 1
ATOM 4979 C C . SER A 1 667 ? 6.726 26.144 17.556 1.00 93.88 667 SER A C 1
ATOM 4981 O O . SER A 1 667 ? 5.673 26.639 17.959 1.00 93.88 667 SER A O 1
ATOM 4983 N N . LEU A 1 668 ? 7.455 25.302 18.278 1.00 93.75 668 LEU A N 1
ATOM 4984 C CA . LEU A 1 668 ? 7.137 24.867 19.631 1.00 93.75 668 LEU A CA 1
ATOM 4985 C C . LEU A 1 668 ? 8.189 25.416 20.591 1.00 93.75 668 LEU A C 1
ATOM 4987 O O . LEU A 1 668 ? 9.390 25.277 20.346 1.00 93.75 668 LEU A O 1
ATOM 4991 N N . SER A 1 669 ? 7.734 26.015 21.688 1.00 91.62 669 SER A N 1
ATOM 4992 C CA . SER A 1 669 ? 8.606 26.548 22.735 1.00 91.62 669 SER A CA 1
ATOM 4993 C C . SER A 1 669 ? 8.531 25.672 23.982 1.00 91.62 669 SER A C 1
ATOM 4995 O O . SER A 1 669 ? 7.451 25.466 24.531 1.00 91.62 669 SER A O 1
ATOM 4997 N N . GLY A 1 670 ? 9.674 25.165 24.424 1.00 87.00 670 GLY A N 1
ATOM 4998 C CA . GLY A 1 670 ? 9.865 24.538 25.727 1.00 87.00 670 GLY A CA 1
ATOM 4999 C C . GLY A 1 670 ? 10.307 25.551 26.792 1.00 87.00 670 GLY A C 1
ATOM 5000 O O . GLY A 1 670 ? 10.139 26.764 26.627 1.00 87.00 670 GLY A O 1
ATOM 5001 N N . ALA A 1 671 ? 10.890 25.068 27.890 1.00 79.56 671 ALA A N 1
ATOM 5002 C CA . ALA A 1 671 ? 11.427 25.884 28.973 1.00 79.56 671 ALA A CA 1
ATOM 5003 C C . ALA A 1 671 ? 12.773 25.326 29.483 1.00 79.56 671 ALA A C 1
ATOM 5005 O O . ALA A 1 671 ? 12.940 24.134 29.670 1.00 79.56 671 ALA A O 1
ATOM 5006 N N . ALA A 1 672 ? 13.735 26.206 29.783 1.00 74.38 672 ALA A N 1
ATOM 5007 C CA . ALA A 1 672 ? 15.021 25.852 30.409 1.00 74.38 672 ALA A CA 1
ATOM 5008 C C . ALA A 1 672 ? 15.896 24.833 29.634 1.00 74.38 672 ALA A C 1
ATOM 5010 O O . ALA A 1 672 ? 16.411 25.177 28.581 1.00 74.38 672 ALA A O 1
ATOM 5011 N N . THR A 1 673 ? 16.169 23.639 30.158 1.00 65.00 673 THR A N 1
ATOM 5012 C CA . THR A 1 673 ? 17.099 22.631 29.589 1.00 65.00 673 THR A CA 1
ATOM 5013 C C . THR A 1 673 ? 16.350 21.323 29.357 1.00 65.00 673 THR A C 1
ATOM 5015 O O . THR A 1 673 ? 15.448 21.045 30.120 1.00 65.00 673 THR A O 1
ATOM 5018 N N . GLN A 1 674 ? 16.715 20.515 28.358 1.00 71.38 674 GLN A N 1
ATOM 5019 C CA . GLN A 1 674 ? 15.817 19.464 27.845 1.00 71.38 674 GLN A CA 1
ATOM 5020 C C . GLN A 1 674 ? 16.414 18.067 27.847 1.00 71.38 674 GLN A C 1
ATOM 5022 O O . GLN A 1 674 ? 17.634 17.915 27.762 1.00 71.38 674 GLN A O 1
ATOM 5027 N N . GLY A 1 675 ? 15.539 17.060 27.850 1.00 79.38 675 GLY A N 1
ATOM 5028 C CA . GLY A 1 675 ? 15.896 15.657 27.701 1.00 79.38 675 GLY A CA 1
ATOM 5029 C C . GLY A 1 675 ? 15.990 15.269 26.238 1.00 79.38 675 GLY A C 1
ATOM 5030 O O . GLY A 1 675 ? 14.985 14.997 25.586 1.00 79.38 675 GLY A O 1
ATOM 5031 N N . ARG A 1 676 ? 17.216 15.216 25.723 1.00 86.50 676 ARG A N 1
ATOM 5032 C CA . ARG A 1 676 ? 17.478 14.889 24.323 1.00 86.50 676 ARG A CA 1
ATOM 5033 C C . ARG A 1 676 ? 17.498 13.389 24.088 1.00 86.50 676 ARG A C 1
ATOM 5035 O O . ARG A 1 676 ? 18.297 12.687 24.706 1.00 86.50 676 ARG A O 1
ATOM 5042 N N . VAL A 1 677 ? 16.712 12.941 23.117 1.00 91.25 677 VAL A N 1
ATOM 5043 C CA . VAL A 1 677 ? 16.798 11.613 22.496 1.00 91.25 677 VAL A CA 1
ATOM 5044 C C . VAL A 1 677 ? 16.977 11.815 20.992 1.00 91.25 677 VAL A C 1
ATOM 5046 O O . VAL A 1 677 ? 16.385 12.720 20.411 1.00 91.25 677 VAL A O 1
ATOM 5049 N N . LEU A 1 678 ? 17.824 11.018 20.355 1.00 91.06 678 LEU A N 1
ATOM 5050 C CA . LEU A 1 678 ? 18.089 11.065 18.919 1.00 91.06 678 LEU A CA 1
ATOM 5051 C C . LEU A 1 678 ? 17.178 10.096 18.164 1.00 91.06 678 LEU A C 1
ATOM 5053 O O . LEU A 1 678 ? 16.799 9.048 18.683 1.00 91.06 678 LEU A O 1
ATOM 5057 N N . ALA A 1 679 ? 16.883 10.401 16.900 1.00 90.12 679 ALA A N 1
ATOM 5058 C CA . ALA A 1 679 ? 16.034 9.545 16.070 1.00 90.12 679 ALA A CA 1
ATOM 5059 C C . ALA A 1 679 ? 16.565 8.100 15.942 1.00 90.12 679 ALA A C 1
ATOM 5061 O O . ALA A 1 679 ? 15.781 7.156 15.940 1.00 90.12 679 ALA A O 1
ATOM 5062 N N . ASN A 1 680 ? 17.889 7.907 15.908 1.00 90.38 680 ASN A N 1
ATOM 5063 C CA . ASN A 1 680 ? 18.519 6.581 15.838 1.00 90.38 680 ASN A CA 1
ATOM 5064 C C . ASN A 1 680 ? 18.457 5.778 17.153 1.00 90.38 680 ASN A C 1
ATOM 5066 O O . ASN A 1 680 ? 18.830 4.608 17.165 1.00 90.38 680 ASN A O 1
ATOM 5070 N N . GLN A 1 681 ? 18.021 6.396 18.254 1.00 92.44 681 GLN A N 1
ATOM 5071 C CA . GLN A 1 681 ? 17.796 5.722 19.534 1.00 92.44 681 GLN A CA 1
ATOM 5072 C C . GLN A 1 681 ? 16.384 5.138 19.641 1.00 92.44 681 GLN A C 1
ATOM 5074 O O . GLN A 1 681 ? 16.111 4.346 20.546 1.00 92.44 681 GLN A O 1
ATOM 5079 N N . LEU A 1 682 ? 15.476 5.552 18.753 1.00 92.94 682 LEU A N 1
ATOM 5080 C CA . LEU A 1 682 ? 14.083 5.142 18.789 1.00 92.94 682 LEU A CA 1
ATOM 5081 C C . LEU A 1 682 ? 13.898 3.723 18.226 1.00 92.94 682 LEU A C 1
ATOM 5083 O O . LEU A 1 682 ? 14.565 3.350 17.258 1.00 92.94 682 LEU A O 1
ATOM 5087 N N . PRO A 1 683 ? 12.945 2.939 18.763 1.00 90.81 683 PRO A N 1
ATOM 5088 C CA . PRO A 1 683 ? 12.484 1.716 18.114 1.00 90.81 683 PRO A CA 1
ATOM 5089 C C . PRO A 1 683 ? 12.004 1.973 16.678 1.00 90.81 683 PRO A C 1
ATOM 5091 O O . PRO A 1 683 ? 11.423 3.024 16.405 1.00 90.81 683 PRO A O 1
ATOM 5094 N N . SER A 1 684 ? 12.145 0.984 15.790 1.00 80.94 684 SER A N 1
ATOM 5095 C CA . SER A 1 684 ? 11.785 1.089 14.362 1.00 80.94 684 SER A CA 1
ATOM 5096 C C . SER A 1 684 ? 10.336 1.509 14.093 1.00 80.94 684 SER A C 1
ATOM 5098 O O . SER A 1 684 ? 10.080 2.220 13.132 1.00 80.94 684 SER A O 1
ATOM 5100 N N . ALA A 1 685 ? 9.398 1.141 14.968 1.00 85.75 685 ALA A N 1
ATOM 5101 C CA . ALA A 1 685 ? 7.983 1.504 14.855 1.00 85.75 685 ALA A CA 1
ATOM 5102 C C . ALA A 1 685 ? 7.635 2.842 15.544 1.00 85.75 685 ALA A C 1
ATOM 5104 O O . ALA A 1 685 ? 6.521 3.010 16.041 1.00 85.75 685 ALA A O 1
ATOM 5105 N N . SER A 1 686 ? 8.585 3.770 15.679 1.00 91.38 686 SER A N 1
ATOM 5106 C CA . SER A 1 686 ? 8.336 5.065 16.327 1.00 91.38 686 SER A CA 1
ATOM 5107 C C . SER A 1 686 ? 7.919 6.122 15.313 1.00 91.38 686 SER A C 1
ATOM 5109 O O . SER A 1 686 ? 8.518 6.246 14.251 1.00 91.38 686 SER A O 1
ATOM 5111 N N . THR A 1 687 ? 6.921 6.935 15.659 1.00 93.50 687 THR A N 1
ATOM 5112 C CA . THR A 1 687 ? 6.496 8.074 14.831 1.00 93.50 687 THR A CA 1
ATOM 5113 C C . THR A 1 687 ? 6.911 9.375 15.494 1.00 93.50 687 THR A C 1
ATOM 5115 O O . THR A 1 687 ? 6.530 9.628 16.636 1.00 93.50 687 THR A O 1
ATOM 5118 N N . VAL A 1 688 ? 7.667 10.203 14.771 1.00 94.56 688 VAL A N 1
ATOM 5119 C CA . VAL A 1 688 ? 8.124 11.521 15.229 1.00 94.56 688 VAL A CA 1
ATOM 5120 C C . VAL A 1 688 ? 7.179 12.612 14.723 1.00 94.56 688 VAL A C 1
ATOM 5122 O O . VAL A 1 688 ? 6.901 12.707 13.523 1.00 94.56 688 VAL A O 1
ATOM 5125 N N . TYR A 1 689 ? 6.715 13.456 15.644 1.00 95.81 689 TYR A N 1
ATOM 5126 C CA . TYR A 1 689 ? 5.781 14.561 15.404 1.00 95.81 689 TYR A CA 1
ATOM 5127 C C . TYR A 1 689 ? 6.417 15.938 15.563 1.00 95.81 689 TYR A C 1
ATOM 5129 O O . TYR A 1 689 ? 5.855 16.920 15.088 1.00 95.81 689 TYR A O 1
ATOM 5137 N N . ALA A 1 690 ? 7.579 16.031 16.204 1.00 94.94 690 ALA A N 1
ATOM 5138 C CA . ALA A 1 690 ? 8.362 17.256 16.270 1.00 94.94 690 ALA A CA 1
ATOM 5139 C C . ALA A 1 690 ? 9.851 16.929 16.419 1.00 94.94 690 ALA A C 1
ATOM 5141 O O . ALA A 1 690 ? 10.202 15.929 17.047 1.00 94.94 690 ALA A O 1
ATOM 5142 N N . ASN A 1 691 ? 10.708 17.795 15.884 1.00 93.31 691 ASN A N 1
ATOM 5143 C CA . ASN A 1 691 ? 12.165 17.707 16.004 1.00 93.31 691 ASN A CA 1
ATOM 5144 C C . ASN A 1 691 ? 12.723 18.980 16.641 1.00 93.31 691 ASN A C 1
ATOM 5146 O O . ASN A 1 691 ? 12.182 20.064 16.429 1.00 93.31 691 ASN A O 1
ATOM 5150 N N . GLU A 1 692 ? 13.817 18.859 17.387 1.00 89.81 692 GLU A N 1
ATOM 5151 C CA . GLU A 1 692 ? 14.544 20.010 17.930 1.00 89.81 692 GLU A CA 1
ATOM 5152 C C . GLU A 1 692 ? 15.039 20.936 16.804 1.00 89.81 692 GLU A C 1
ATOM 5154 O O . GLU A 1 692 ? 15.408 20.479 15.722 1.00 89.81 692 GLU A O 1
ATOM 5159 N N . THR A 1 693 ? 15.088 22.247 17.053 1.00 82.44 693 THR A N 1
ATOM 5160 C CA . THR A 1 693 ? 15.541 23.240 16.055 1.00 82.44 693 THR A CA 1
ATOM 5161 C C . THR A 1 693 ? 17.066 23.350 15.926 1.00 82.44 693 THR A C 1
ATOM 5163 O O . THR A 1 693 ? 17.552 24.001 15.001 1.00 82.44 693 THR A O 1
ATOM 5166 N N . VAL A 1 694 ? 17.841 22.739 16.830 1.00 68.00 694 VAL A N 1
ATOM 5167 C CA . VAL A 1 694 ? 19.314 22.795 16.818 1.00 68.00 694 VAL A CA 1
ATOM 5168 C C . VAL A 1 694 ? 19.944 21.649 16.027 1.00 68.00 694 VAL A C 1
ATOM 5170 O O . VAL A 1 694 ? 19.384 20.563 15.873 1.00 68.00 694 VAL A O 1
ATOM 5173 N N . THR A 1 695 ? 21.174 21.870 15.569 1.00 55.81 695 THR A N 1
ATOM 5174 C CA . THR A 1 695 ? 21.971 20.899 14.817 1.00 55.81 695 THR A CA 1
ATOM 5175 C C . THR A 1 695 ? 22.206 19.610 15.624 1.00 55.81 695 THR A C 1
ATOM 5177 O O . THR A 1 695 ? 22.633 19.637 16.780 1.00 55.81 695 THR A O 1
ATOM 5180 N N . GLY A 1 696 ? 21.931 18.454 15.009 1.00 63.34 696 GLY A N 1
ATOM 5181 C CA . GLY A 1 696 ? 22.230 17.125 15.565 1.00 63.34 696 GLY A CA 1
ATOM 5182 C C . GLY A 1 696 ? 21.045 16.160 15.713 1.00 63.34 696 GLY A C 1
ATOM 5183 O O . GLY A 1 696 ? 21.254 15.069 16.224 1.00 63.34 696 GLY A O 1
ATOM 5184 N N . GLY A 1 697 ? 19.836 16.521 15.258 1.00 74.88 697 GLY A N 1
ATOM 5185 C CA . GLY A 1 697 ? 18.762 15.546 14.989 1.00 74.88 697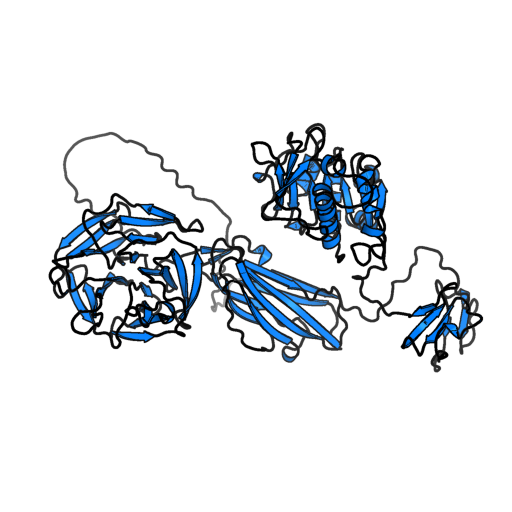 GLY A CA 1
ATOM 5186 C C . GLY A 1 697 ? 18.065 14.945 16.217 1.00 74.88 697 GLY A C 1
ATOM 5187 O O . GLY A 1 697 ? 17.732 13.759 16.210 1.00 74.88 697 GLY A O 1
ATOM 5188 N N . GLY A 1 698 ? 17.865 15.740 17.273 1.00 88.62 698 GLY A N 1
ATOM 5189 C CA . GLY A 1 698 ? 17.073 15.312 18.426 1.00 88.62 698 GLY A CA 1
ATOM 5190 C C . GLY A 1 698 ? 15.576 15.318 18.119 1.00 88.62 698 GLY A C 1
ATOM 5191 O O . GLY A 1 698 ? 15.077 16.202 17.416 1.00 88.62 698 GLY A O 1
ATOM 5192 N N . VAL A 1 699 ? 14.865 14.330 18.654 1.00 92.38 699 VAL A N 1
ATOM 5193 C CA . VAL A 1 699 ? 13.409 14.238 18.568 1.00 92.38 699 VAL A CA 1
ATOM 5194 C C . VAL A 1 699 ? 12.775 14.968 19.742 1.00 92.38 699 VAL A C 1
ATOM 5196 O O . VAL A 1 699 ? 13.240 14.888 20.876 1.00 92.38 699 VAL A O 1
ATOM 5199 N N . ALA A 1 700 ? 11.708 15.697 19.448 1.00 93.00 700 ALA A N 1
ATOM 5200 C CA . ALA A 1 700 ? 11.033 16.546 20.410 1.00 93.00 700 ALA A CA 1
ATOM 5201 C C . ALA A 1 700 ? 9.762 15.851 20.925 1.00 93.00 700 ALA A C 1
ATOM 5203 O O . ALA A 1 700 ? 9.608 15.608 22.118 1.00 93.00 700 ALA A O 1
ATOM 5204 N N . VAL A 1 701 ? 8.877 15.429 20.019 1.00 95.69 701 VAL A N 1
ATOM 5205 C CA . VAL A 1 701 ? 7.658 14.685 20.376 1.00 95.69 701 VAL A CA 1
ATOM 5206 C C . VAL A 1 701 ? 7.545 13.458 19.497 1.00 95.69 701 VAL A C 1
ATOM 5208 O O . VAL A 1 701 ? 7.616 13.573 18.273 1.00 95.69 701 VAL A O 1
ATOM 5211 N N . TRP A 1 702 ? 7.362 12.289 20.102 1.00 95.81 702 TRP A N 1
ATOM 5212 C CA . TRP A 1 702 ? 7.224 11.031 19.371 1.00 95.81 702 TRP A CA 1
ATOM 5213 C C . TRP A 1 702 ? 6.341 10.031 20.115 1.00 95.81 702 TRP A C 1
ATOM 5215 O O . TRP A 1 702 ? 6.074 10.167 21.309 1.00 95.81 702 TRP A O 1
ATOM 5225 N N . THR A 1 703 ? 5.896 9.012 19.388 1.00 95.88 703 THR A N 1
ATOM 5226 C CA . THR A 1 703 ? 5.173 7.855 19.937 1.00 95.88 703 THR A CA 1
ATOM 5227 C C . THR A 1 703 ? 5.855 6.557 19.543 1.00 95.88 703 THR A C 1
ATOM 5229 O O . THR A 1 703 ? 6.622 6.539 18.578 1.00 95.88 703 THR A O 1
ATOM 5232 N N . ILE A 1 704 ? 5.564 5.476 20.268 1.00 89.50 704 ILE A N 1
ATOM 5233 C CA . ILE A 1 704 ? 6.113 4.139 20.005 1.00 89.50 704 ILE A CA 1
ATOM 5234 C C . ILE A 1 704 ? 4.983 3.182 19.613 1.00 89.50 704 ILE A C 1
ATOM 5236 O O . ILE A 1 704 ? 4.042 2.965 20.378 1.00 89.50 704 ILE A O 1
ATOM 5240 N N . GLY A 1 705 ? 5.082 2.609 18.413 1.00 72.62 705 GLY A N 1
ATOM 5241 C CA . GLY A 1 705 ? 4.023 1.831 17.772 1.00 72.62 705 GLY A CA 1
ATOM 5242 C C . GLY A 1 705 ? 3.981 0.343 18.117 1.00 72.62 705 GLY A C 1
ATOM 5243 O O . GLY A 1 705 ? 2.886 -0.164 18.291 1.00 72.62 705 GLY A O 1
ATOM 5244 N N . ARG A 1 706 ? 5.125 -0.349 18.249 1.00 71.75 706 ARG A N 1
ATOM 5245 C CA . ARG A 1 706 ? 5.214 -1.830 18.304 1.00 71.75 706 ARG A CA 1
ATOM 5246 C C . ARG A 1 706 ? 4.384 -2.474 19.436 1.00 71.75 706 ARG A C 1
ATOM 5248 O O . ARG A 1 706 ? 3.186 -2.693 19.297 1.00 71.75 706 ARG A O 1
ATOM 5255 N N . ASP A 1 707 ? 5.003 -2.757 20.581 1.00 74.00 707 ASP A N 1
ATOM 5256 C CA . ASP A 1 707 ? 4.341 -3.465 21.691 1.00 74.00 707 ASP A CA 1
ATOM 5257 C C . ASP A 1 707 ? 3.327 -2.578 22.434 1.00 74.00 707 ASP A C 1
ATOM 5259 O O . ASP A 1 707 ? 2.503 -3.064 23.206 1.00 74.00 707 ASP A O 1
ATOM 5263 N N . PHE A 1 708 ? 3.376 -1.267 22.184 1.00 81.62 708 PHE A N 1
ATOM 5264 C CA . PHE A 1 708 ? 2.600 -0.257 22.899 1.00 81.62 708 PHE A CA 1
ATOM 5265 C C . PHE A 1 708 ? 1.523 0.418 22.043 1.00 81.62 708 PHE A C 1
ATOM 5267 O O . PHE A 1 708 ? 0.805 1.273 22.553 1.00 81.62 708 PHE A O 1
ATOM 5274 N N . LYS A 1 709 ? 1.379 0.046 20.762 1.00 83.00 709 LYS A N 1
ATOM 5275 C CA . LYS A 1 709 ? 0.283 0.473 19.868 1.00 83.00 709 LYS A CA 1
ATOM 5276 C C . LYS A 1 709 ? 0.060 1.993 19.811 1.00 83.00 709 LYS A C 1
ATOM 5278 O O . LYS A 1 709 ? -1.075 2.444 19.720 1.00 83.00 709 LYS A O 1
ATOM 5283 N N . GLY A 1 710 ? 1.123 2.795 19.919 1.00 87.50 710 GLY A N 1
ATOM 5284 C CA . GLY A 1 710 ? 1.038 4.262 19.924 1.00 87.50 710 GLY A CA 1
ATOM 5285 C C . GLY A 1 710 ? 0.568 4.881 21.248 1.00 87.50 710 GLY A C 1
ATOM 5286 O O . GLY A 1 710 ? 0.440 6.094 21.343 1.00 87.50 710 GLY A O 1
ATOM 5287 N N . LYS A 1 711 ? 0.354 4.096 22.309 1.00 94.50 711 LYS A N 1
ATOM 5288 C CA . LYS A 1 711 ? -0.182 4.567 23.603 1.00 94.50 711 LYS A CA 1
ATOM 5289 C C . LYS A 1 711 ? 0.841 5.238 24.527 1.00 94.50 711 LYS A C 1
ATOM 5291 O O . LYS A 1 711 ? 0.552 5.494 25.695 1.00 94.50 711 LYS A O 1
ATOM 5296 N N . VAL A 1 712 ? 2.038 5.526 24.026 1.00 96.38 712 VAL A N 1
ATOM 5297 C CA . VAL A 1 712 ? 3.099 6.210 24.776 1.00 96.38 712 VAL A CA 1
ATOM 5298 C C . VAL A 1 712 ? 3.522 7.425 23.987 1.00 96.38 712 VAL A C 1
ATOM 5300 O O . VAL A 1 712 ? 3.961 7.285 22.847 1.00 96.38 712 VAL A O 1
ATOM 5303 N N . ILE A 1 713 ? 3.404 8.595 24.600 1.00 97.19 713 ILE A N 1
ATOM 5304 C CA . ILE A 1 713 ? 3.788 9.873 24.016 1.00 97.19 713 ILE A CA 1
ATOM 5305 C C . ILE A 1 713 ? 4.968 10.405 24.810 1.00 97.19 713 ILE A C 1
ATOM 5307 O O . ILE A 1 713 ? 4.842 10.664 26.004 1.00 97.19 713 ILE A O 1
ATOM 5311 N N . PHE A 1 714 ? 6.103 10.588 24.157 1.00 95.25 714 PHE A N 1
ATOM 5312 C CA . PHE A 1 714 ? 7.256 11.237 24.758 1.00 95.25 714 PHE A CA 1
ATOM 5313 C C . PHE A 1 714 ? 7.297 12.706 24.367 1.00 95.25 714 PHE A C 1
ATOM 5315 O O . PHE A 1 714 ? 7.006 13.064 23.223 1.00 95.25 714 PHE A O 1
ATOM 5322 N N . VAL A 1 715 ? 7.687 13.537 25.325 1.00 93.94 715 VAL A N 1
ATOM 5323 C CA . VAL A 1 715 ? 7.883 14.972 25.160 1.00 93.94 715 VAL A CA 1
ATOM 5324 C C . VAL A 1 715 ? 9.256 15.313 25.723 1.00 93.94 715 VAL A C 1
ATOM 5326 O O . VAL A 1 715 ? 9.525 15.029 26.883 1.00 93.94 715 VAL A O 1
ATOM 5329 N N . TRP A 1 716 ? 10.130 15.898 24.910 1.00 88.81 716 TRP A N 1
ATOM 5330 C CA . TRP A 1 716 ? 11.519 16.203 25.274 1.00 88.81 716 TRP A CA 1
ATOM 5331 C C . TRP A 1 716 ? 11.684 17.256 26.383 1.00 88.81 716 TRP A C 1
ATOM 5333 O O . TRP A 1 716 ? 12.757 17.349 26.982 1.00 88.81 716 TRP A O 1
ATOM 5343 N N . ASP A 1 717 ? 10.640 18.059 26.602 1.00 86.31 717 ASP A N 1
ATOM 5344 C CA . ASP A 1 717 ? 10.612 19.194 27.521 1.00 86.31 717 ASP A CA 1
ATOM 5345 C C . ASP A 1 717 ? 9.193 19.382 28.077 1.00 86.31 717 ASP A C 1
ATOM 5347 O O . ASP A 1 717 ? 8.222 19.598 27.344 1.00 86.31 717 ASP A O 1
ATOM 5351 N N . GLU A 1 718 ? 9.052 19.327 29.393 1.00 88.38 718 GLU A N 1
ATOM 5352 C CA . GLU A 1 718 ? 7.801 19.565 30.105 1.00 88.38 718 GLU A CA 1
ATOM 5353 C C . GLU A 1 718 ? 7.337 21.033 30.003 1.00 88.38 718 GLU A C 1
ATOM 5355 O O . GLU A 1 718 ? 6.145 21.336 30.115 1.00 88.38 718 GLU A O 1
ATOM 5360 N N . GLY A 1 719 ? 8.269 21.942 29.711 1.00 89.81 719 GLY A N 1
ATOM 5361 C CA . GLY A 1 719 ? 8.067 23.331 29.325 1.00 89.81 719 GLY A CA 1
ATOM 5362 C C . GLY A 1 719 ? 7.096 23.524 28.166 1.00 89.81 719 GLY A C 1
ATOM 5363 O O . GLY A 1 719 ? 6.420 24.553 28.123 1.00 89.81 719 GLY A O 1
ATOM 5364 N N . LEU A 1 720 ? 6.932 22.515 27.302 1.00 92.56 720 LEU A N 1
ATOM 5365 C CA . LEU A 1 720 ? 5.938 22.521 26.228 1.00 92.56 720 LEU A CA 1
ATOM 5366 C C . LEU A 1 720 ? 4.522 22.843 26.743 1.00 92.56 720 LEU A C 1
ATOM 5368 O O . LEU A 1 720 ? 3.774 23.533 26.053 1.00 92.56 720 LEU A O 1
ATOM 5372 N N . PHE A 1 721 ? 4.173 22.393 27.956 1.00 93.81 721 PHE A N 1
ATOM 5373 C CA . PHE A 1 721 ? 2.852 22.568 28.582 1.00 93.81 721 PHE A CA 1
ATOM 5374 C C . PHE A 1 721 ? 2.715 23.834 29.442 1.00 93.81 721 PHE A C 1
ATOM 5376 O O . PHE A 1 721 ? 1.633 24.119 29.956 1.00 93.81 721 PHE A O 1
ATOM 5383 N N . ARG A 1 722 ? 3.799 24.593 29.633 1.00 90.38 722 ARG A N 1
ATOM 5384 C CA . ARG A 1 722 ? 3.821 25.816 30.460 1.00 90.38 722 ARG A CA 1
ATOM 5385 C C . ARG A 1 722 ? 4.479 27.009 29.770 1.00 90.38 722 ARG A C 1
ATOM 5387 O O . ARG A 1 722 ? 4.855 27.974 30.436 1.00 90.38 722 ARG A O 1
ATOM 5394 N N . ALA A 1 723 ? 4.651 26.935 28.455 1.00 87.38 723 ALA A N 1
ATOM 5395 C CA . ALA A 1 723 ? 5.126 28.056 27.665 1.00 87.38 723 ALA A CA 1
ATOM 5396 C C . ALA A 1 723 ? 4.190 29.259 27.830 1.00 87.38 723 ALA A C 1
ATOM 5398 O O . ALA A 1 723 ? 2.982 29.100 27.995 1.00 87.38 723 ALA A O 1
ATOM 5399 N N . SER A 1 724 ? 4.734 30.472 27.732 1.00 86.00 724 SER A N 1
ATOM 5400 C CA . SER A 1 724 ? 3.951 31.712 27.850 1.00 86.00 724 SER A CA 1
ATOM 5401 C C . SER A 1 724 ? 2.869 31.867 26.774 1.00 86.00 724 SER A C 1
ATOM 5403 O O . SER A 1 724 ? 1.980 32.698 26.924 1.00 86.00 724 SER A O 1
ATOM 5405 N N . THR A 1 725 ? 2.942 31.080 25.699 1.00 87.12 725 THR A N 1
ATOM 5406 C CA . THR A 1 725 ? 1.929 30.982 24.641 1.00 87.12 725 THR A CA 1
ATOM 5407 C C . THR A 1 725 ? 0.709 30.149 25.032 1.00 87.12 725 THR A C 1
ATOM 5409 O O . THR A 1 725 ? -0.213 30.052 24.231 1.00 87.12 725 THR A O 1
ATOM 5412 N N . ILE A 1 726 ? 0.727 29.498 26.198 1.00 91.25 726 ILE A N 1
ATOM 5413 C CA . ILE A 1 726 ? -0.414 28.781 26.766 1.00 91.25 726 ILE A CA 1
ATOM 5414 C C . ILE A 1 726 ? -0.999 29.670 27.857 1.00 91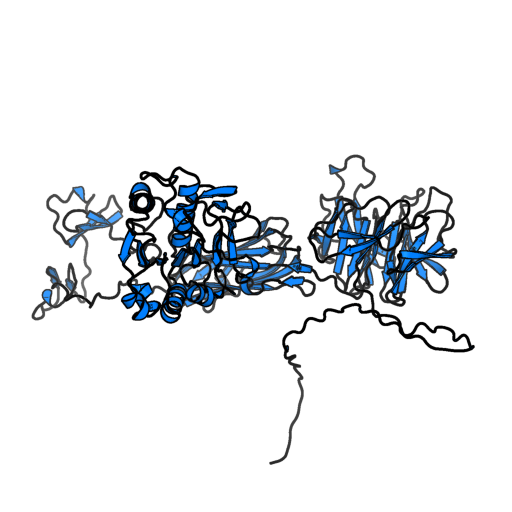.25 726 ILE A C 1
ATOM 5416 O O . ILE A 1 726 ? -0.374 29.872 28.904 1.00 91.25 726 ILE A O 1
ATOM 5420 N N . ALA A 1 727 ? -2.184 30.217 27.613 1.00 89.12 727 ALA A N 1
ATOM 5421 C CA . ALA A 1 727 ? -2.807 31.179 28.507 1.00 89.12 727 ALA A CA 1
ATOM 5422 C C . ALA A 1 727 ? -4.330 31.025 28.552 1.00 89.12 727 ALA A C 1
ATOM 5424 O O . ALA A 1 727 ? -4.953 30.358 27.734 1.00 89.12 727 ALA A O 1
ATOM 5425 N N . GLU A 1 728 ? -4.938 31.683 29.538 1.00 87.94 728 GLU A N 1
ATOM 5426 C CA . GLU A 1 728 ? -6.394 31.777 29.654 1.00 87.94 728 GLU A CA 1
ATOM 5427 C C . GLU A 1 728 ? -7.090 30.396 29.677 1.00 87.94 728 GLU A C 1
ATOM 5429 O O . GLU A 1 728 ? -6.605 29.455 30.307 1.00 87.94 728 GLU A O 1
ATOM 5434 N N . THR A 1 729 ? -8.287 30.290 29.092 1.00 87.12 729 THR A N 1
ATOM 5435 C CA . THR A 1 729 ? -9.112 29.063 29.108 1.00 87.12 729 THR A CA 1
ATOM 5436 C C . THR A 1 729 ? -9.560 28.609 27.719 1.00 87.12 729 THR A C 1
ATOM 5438 O O . THR A 1 729 ? -10.167 27.542 27.590 1.00 87.12 729 THR A O 1
ATOM 5441 N N . ILE A 1 730 ? -9.279 29.406 26.689 1.00 88.62 730 ILE A N 1
ATOM 5442 C CA . ILE A 1 730 ? -9.590 29.125 25.285 1.00 88.62 730 ILE A CA 1
ATOM 5443 C C . ILE A 1 730 ? -8.361 28.458 24.655 1.00 88.62 730 ILE A C 1
ATOM 5445 O O . ILE A 1 730 ? -7.252 28.641 25.140 1.00 88.62 730 ILE A O 1
ATOM 5449 N N . ILE A 1 731 ? -8.580 27.643 23.623 1.00 93.75 731 ILE A N 1
ATOM 5450 C CA . ILE A 1 731 ? -7.527 26.993 22.836 1.00 93.75 731 ILE A CA 1
ATOM 5451 C C . ILE A 1 731 ? -7.458 27.727 21.499 1.00 93.75 731 ILE A C 1
ATOM 5453 O O . ILE A 1 731 ? -8.285 27.477 20.617 1.00 93.75 731 ILE A O 1
ATOM 5457 N N . ASP A 1 732 ? -6.517 28.651 21.336 1.00 92.00 732 ASP A N 1
ATOM 5458 C CA . ASP A 1 732 ? -6.446 29.490 20.141 1.00 92.00 732 ASP A CA 1
ATOM 5459 C C . ASP A 1 732 ? -5.045 29.615 19.538 1.00 92.00 732 ASP A C 1
ATOM 5461 O O . ASP A 1 732 ? -4.948 29.693 18.302 1.00 92.00 732 ASP A O 1
ATOM 5465 N N . THR A 1 733 ? -3.977 29.523 20.334 1.00 95.00 733 THR A N 1
ATOM 5466 C CA . THR A 1 733 ? -2.609 29.635 19.823 1.00 95.00 733 THR A CA 1
ATOM 5467 C C . THR A 1 733 ? -2.155 28.345 19.130 1.00 95.00 733 THR A C 1
ATOM 5469 O O . THR A 1 733 ? -2.634 27.251 19.442 1.00 95.00 733 THR A O 1
ATOM 5472 N N . PRO A 1 734 ? -1.203 28.413 18.177 1.00 94.56 734 PRO A N 1
ATOM 5473 C CA . PRO A 1 734 ? -0.675 27.210 17.532 1.00 94.56 734 PRO A CA 1
ATOM 5474 C C . PRO A 1 734 ? -0.115 26.184 18.528 1.00 94.56 734 PRO A C 1
ATOM 5476 O O . PRO A 1 734 ? -0.354 24.987 18.377 1.00 94.56 734 PRO A O 1
ATOM 5479 N N . GLN A 1 735 ? 0.591 26.646 19.566 1.00 95.12 735 GLN A N 1
ATOM 5480 C CA . GLN A 1 735 ? 1.162 25.763 20.581 1.00 95.12 735 GLN A CA 1
ATOM 5481 C C . GLN A 1 735 ? 0.080 25.128 21.463 1.00 95.12 735 GLN A C 1
ATOM 5483 O O . GLN A 1 735 ? 0.171 23.933 21.737 1.00 95.12 735 GLN A O 1
ATOM 5488 N N . GLU A 1 736 ? -0.964 25.873 21.843 1.00 96.06 736 GLU A N 1
ATOM 5489 C CA . GLU A 1 736 ? -2.124 25.320 22.558 1.00 96.06 736 GLU A CA 1
ATOM 5490 C C . GLU A 1 736 ? -2.798 24.214 21.751 1.00 96.06 736 GLU A C 1
ATOM 5492 O O . GLU A 1 736 ? -3.003 23.112 22.258 1.00 96.06 736 GLU A O 1
ATOM 5497 N N . ARG A 1 737 ? -3.066 24.457 20.464 1.00 95.56 737 ARG A N 1
ATOM 5498 C CA . ARG A 1 737 ? -3.642 23.436 19.577 1.00 95.56 737 ARG A CA 1
ATOM 5499 C C . ARG A 1 737 ? -2.767 22.193 19.514 1.00 95.56 737 ARG A C 1
ATOM 5501 O O . ARG A 1 737 ? -3.300 21.092 19.524 1.00 95.56 737 ARG A O 1
ATOM 5508 N N . PHE A 1 738 ? -1.442 22.339 19.501 1.00 96.94 738 PHE A N 1
ATOM 5509 C CA . PHE A 1 738 ? -0.526 21.198 19.458 1.00 96.94 738 PHE A CA 1
ATOM 5510 C C . PHE A 1 738 ? -0.579 20.359 20.737 1.00 96.94 738 PHE A C 1
ATOM 5512 O O . PHE A 1 738 ? -0.745 19.141 20.653 1.00 96.94 738 PHE A O 1
ATOM 5519 N N . VAL A 1 739 ? -0.506 20.978 21.921 1.00 96.62 739 VAL A N 1
ATOM 5520 C CA . VAL A 1 739 ? -0.606 20.230 23.190 1.00 96.62 739 VAL A CA 1
ATOM 5521 C C . VAL A 1 739 ? -2.003 19.640 23.401 1.00 96.62 739 VAL A C 1
ATOM 5523 O O . VAL A 1 739 ? -2.136 18.529 23.914 1.00 96.62 739 VAL A O 1
ATOM 5526 N N . HIS A 1 740 ? -3.052 20.305 22.915 1.00 97.31 740 HIS A N 1
ATOM 5527 C CA . HIS A 1 740 ? -4.407 19.761 22.937 1.00 97.31 740 HIS A CA 1
ATOM 5528 C C . HIS A 1 740 ? -4.632 18.661 21.895 1.00 97.31 740 HIS A C 1
ATOM 5530 O O . HIS A 1 740 ? -5.368 17.720 22.179 1.00 97.31 740 HIS A O 1
ATOM 5536 N N . ASN A 1 741 ? -3.959 18.696 20.742 1.00 96.56 741 ASN A N 1
ATOM 5537 C CA . ASN A 1 741 ? -3.928 17.588 19.784 1.00 96.56 741 ASN A CA 1
ATOM 5538 C C . ASN A 1 741 ? -3.152 16.382 20.335 1.00 96.56 741 ASN A C 1
ATOM 5540 O O . ASN A 1 741 ? -3.519 15.244 20.050 1.00 96.56 741 ASN A O 1
ATOM 5544 N N . LEU A 1 742 ? -2.142 16.607 21.181 1.00 97.00 742 LEU A N 1
ATOM 5545 C CA . LEU A 1 742 ? -1.482 15.548 21.945 1.00 97.00 742 LEU A CA 1
ATOM 5546 C C . LEU A 1 742 ? -2.453 14.884 22.928 1.00 97.00 742 LEU A C 1
ATOM 5548 O O . LEU A 1 742 ? -2.570 13.658 22.940 1.00 97.00 742 LEU A O 1
ATOM 5552 N N . MET A 1 743 ? -3.200 15.670 23.709 1.00 97.81 743 MET A N 1
ATOM 5553 C CA . MET A 1 743 ? -4.239 15.119 24.588 1.00 97.81 743 MET A CA 1
ATOM 5554 C C . MET A 1 743 ? -5.364 14.450 23.789 1.00 97.81 743 MET A C 1
ATOM 5556 O O . MET A 1 743 ? -5.815 13.371 24.153 1.00 97.81 743 MET A O 1
ATOM 5560 N N . ALA A 1 744 ? -5.791 15.037 22.670 1.00 95.75 744 ALA A N 1
ATOM 5561 C CA . ALA A 1 744 ? -6.791 14.449 21.784 1.00 95.75 744 ALA A CA 1
ATOM 5562 C C . ALA A 1 744 ? -6.340 13.079 21.267 1.00 95.75 744 ALA A C 1
ATOM 5564 O O . ALA A 1 744 ? -7.118 12.131 21.291 1.00 95.75 744 ALA A O 1
ATOM 5565 N N . TYR A 1 745 ? -5.076 12.956 20.859 1.00 95.94 745 TYR A N 1
ATOM 5566 C CA . TYR A 1 745 ? -4.489 11.677 20.482 1.00 95.94 745 TYR A CA 1
ATOM 5567 C C . TYR A 1 745 ? -4.538 10.675 21.643 1.00 95.94 745 TYR A C 1
ATOM 5569 O O . TYR A 1 745 ? -5.017 9.561 21.450 1.00 95.94 745 TYR A O 1
ATOM 5577 N N . ALA A 1 746 ? -4.150 11.074 22.860 1.00 96.50 746 ALA A N 1
ATOM 5578 C CA . ALA A 1 746 ? -4.253 10.216 24.045 1.00 96.50 746 ALA A CA 1
ATOM 5579 C C . ALA A 1 746 ? -5.693 9.723 24.301 1.00 96.50 746 ALA A C 1
ATOM 5581 O O . ALA A 1 746 ? -5.905 8.548 24.592 1.00 96.50 746 ALA A O 1
ATOM 5582 N N . LEU A 1 747 ? -6.695 10.592 24.148 1.00 94.69 747 LEU A N 1
ATOM 5583 C CA . LEU A 1 747 ? -8.107 10.234 24.314 1.00 94.69 747 LEU A CA 1
ATOM 5584 C C . LEU A 1 747 ? -8.606 9.280 23.219 1.00 94.69 747 LEU A C 1
ATOM 5586 O O . LEU A 1 747 ? -9.324 8.329 23.523 1.00 94.69 747 LEU A O 1
ATOM 5590 N N . ILE A 1 748 ? -8.174 9.476 21.972 1.00 88.81 748 ILE A N 1
ATOM 5591 C CA . ILE A 1 748 ? -8.469 8.559 20.860 1.00 88.81 748 ILE A CA 1
ATOM 5592 C C . ILE A 1 748 ? -7.859 7.177 21.132 1.00 88.81 748 ILE A C 1
ATOM 5594 O O . ILE A 1 748 ? -8.523 6.163 20.927 1.00 88.81 748 ILE A O 1
ATOM 5598 N N . GLN A 1 749 ? -6.641 7.117 21.679 1.00 89.81 749 GLN A N 1
ATOM 5599 C CA . GLN A 1 749 ? -6.004 5.856 22.086 1.00 89.81 749 GLN A CA 1
ATOM 5600 C C . GLN A 1 749 ? -6.737 5.140 23.239 1.00 89.81 749 GLN A C 1
ATOM 5602 O O . GLN A 1 749 ? -6.621 3.919 23.398 1.00 89.81 749 GLN A O 1
ATOM 5607 N N . LEU A 1 750 ? -7.508 5.884 24.036 1.00 87.06 750 LEU A N 1
ATOM 5608 C CA . LEU A 1 750 ? -8.416 5.353 25.057 1.00 87.06 750 LEU A CA 1
ATOM 5609 C C . LEU A 1 750 ? -9.800 4.971 24.497 1.00 87.06 750 LEU A C 1
ATOM 5611 O O . LEU A 1 750 ? -10.608 4.417 25.235 1.00 87.06 750 LEU A O 1
ATOM 5615 N N . GLY A 1 751 ? -10.067 5.226 23.212 1.00 83.12 751 GLY A N 1
ATOM 5616 C CA . GLY A 1 751 ? -11.316 4.881 22.526 1.00 83.12 751 GLY A CA 1
ATOM 5617 C C . GLY A 1 751 ? -12.356 6.005 22.462 1.00 83.12 751 GLY A C 1
ATOM 5618 O O . GLY A 1 751 ? -13.424 5.803 21.882 1.00 83.12 751 GLY A O 1
ATOM 5619 N N . PHE A 1 752 ? -12.066 7.192 23.004 1.00 82.31 752 PHE A N 1
ATOM 5620 C CA . PHE A 1 752 ? -12.991 8.327 22.952 1.00 82.31 752 PHE A CA 1
ATOM 5621 C C . PHE A 1 752 ? -13.028 8.960 21.560 1.00 82.31 752 PHE A C 1
ATOM 5623 O O . PHE A 1 752 ? -12.012 9.066 20.873 1.00 82.31 752 PHE A O 1
ATOM 5630 N N . GLN A 1 753 ? -14.215 9.414 21.163 1.00 80.88 753 GLN A N 1
ATOM 5631 C CA . GLN A 1 753 ? -14.455 10.034 19.862 1.00 80.88 753 GLN A CA 1
ATOM 5632 C C . GLN A 1 753 ? -14.648 11.550 20.015 1.00 80.88 753 GLN A C 1
ATOM 5634 O O . GLN A 1 753 ? -15.392 11.954 20.918 1.00 80.88 753 GLN A O 1
ATOM 5639 N N . PRO A 1 754 ? -14.026 12.372 19.148 1.00 81.94 754 PRO A N 1
ATOM 5640 C CA . PRO A 1 754 ? -14.320 13.800 19.054 1.00 81.94 754 PRO A CA 1
ATOM 5641 C C . PRO A 1 754 ? -15.800 14.105 18.730 1.00 81.94 754 PRO A C 1
ATOM 5643 O O . PRO A 1 754 ? -16.488 13.270 18.082 1.00 81.94 754 PRO A O 1
#